Protein AF-A0A846G6K0-F1 (afdb_monomer_lite)

Sequence (638 aa):
MVQYLYAAYSVRDDQENNETKGRVKSLYQRLAQLAREEMGHLMTVQNLLHLIGAPLNFEREHSPFESELYPFRFKLEPLSKDSLAKYITAERPAEQGDIPSEIWKKLQKIANIAQRANDGRPIQHVGAIYERLLELFGNEDEIKDQDFLTDRIDLQATWDDWGYDEGLGTDDETESRRVYVDAFEGSHPDTLRQEAVKALKIIAEQGEGYGSTVDSHFERFFQLYQDFCKLKGEGVECVWPVATNPSTVPPRPVPYDGLEESIRAAFEERGYIANPRARNWGHLFNLRYRLLLAFLIHFLRTTGRRYISSGPDKGDRTPRGFLLLWAFDEMRHLKKIAQKMVRLPLKSDYNGVTAGPPFQLPYTLDLADNERDRWRVHLDVVQASLCLVEKMLQDGSDKEDPFLEDLQKSDQGRENILKALAAGQTIPTDAQTKAFQKVAHILEEAVRGFSIDGHTNFWAGINREQFVQLHMFNRPFLNRNEDENCNLTAEGSELVSRLEESSSKTGKMPRYRPQVDSSRQEFVREWVDDQAPDNEPPKQIGVHHEQEPNLDLLPPRQAYRQSDGVGYNVDIRPLFRDFDVETLQQLDGINLNDVENVRANAEKLREGLNRGSLPYDACWSDDQIELFNRWIESDMKD

Radius of gyration: 27.21 Å; chains: 1; bounding box: 64×54×80 Å

pLDDT: mean 88.04, std 11.84, range [37.31, 98.75]

Foldseek 3Di:
DVLLLLQLLQFDCPDPDPVLNVLLVVLSVLSVLLVLLVVQVLQQVQLVCLFLVHARDPDDDPDPVPLVPAQADDKNDYNDLQSLLSLLQQLADPDCPPPDPVVVVVNVVSQLSNCLSRLNHGGHHPLVVLVVVLCQLVDCVNPNLVSGDQPQQQLGDDQQLRWFFPCPPDPDPPLRTSNHHHHQHDPGSVSSSVVSSVSSVSSSCQRHPDPDPDDHSNNSSVVSSVSVVVCVVVVHDTGQQAFMLADLDQADDDPPPDPVSVLSSVLRNRRYQAAPLLSLLLVLLQLLLLLLLLLSSVLSVDGDDQADCDDPRFRWGDPSVVSSLSNLVSVVVNSLSQNQQSQDASHNDRPRYTYGRNSDHDPDSDADPDQLRSLVVSLVSLVVSLVSLVCCLPPHPQVVWQLSVVSNVVSVLVNQQSVQSNVVHGGDPVNRDDFLLLVLVLQCVQVSNDDDPPDRDPLAPFFQVVQQQDDDPNHGQWAFDPDPVRATALVPHLVLCQLPDPDQDPRHPPHRGNRRDPSSSVVVRVCRNVRRDGDVVGGDRSHYRRDRTDHDDHDPPPPLDPDPDQALVRQNLVVADPVLQVCCCVPVVQHSVDLVSCLVCLVVVLVCQSSQPPPVNGRDGPVSSVSSVVCVVRVVHD

Secondary structure (DSSP, 8-state):
-HHHHHHHHTB----SSHHHHHHHHHHHHHHHHHHHHHHHHHHHHHHHHHHTTPPP--PPP--TTGGGTSSS------S-HHHHHHHHHHHS-SS-TTS-HHHHHHHHHHHHHHHHHTTTPPPPPSHHHHHHHHHHHH-TTTS-GGG--TT-GGGS--HHHH-B------S-TTT--SB-------SSHHHHHHHHHHHHHHHHHHHH-SS-SS--HHHHHHHHHHHHHHHHHTT---B--BPSS-BSSPPPPPPTT-HHHHHHHHHHHHHB---HHHHHHHHHHHHHHHHHHHHHHHHHT--S-SB--SSTTTT-B-HHHHHHHHHHHHHHHHHHHHHHHTTSBSSSS--S-B-----PPPS--PPPSSHHHHHHHHHHHHHHHHHHHHHHHHSSTTTT-HHHHHHHHHHHHHHHHHHHHHTTPPPPTTSS--HHHHHHHHHHHHTTTPPBTTBPPTTTT-BHHHHTT-EETTEESSEE-SSTT--EESTT-HHHHHHH--SSSTT-SSTTS-PPPHHHHHHHHHHHHTT-PPPSSTT-BS-PPPPPP-PPPPPPP------SS--IIIIIGGGS-HHHHHHHHHHT---TT-HHHHHHTHHHHHHHHHHT--STT-PPPHHHHHHHHHHHHTTT--

Structure (mmCIF, N/CA/C/O backbone):
data_AF-A0A846G6K0-F1
#
_entry.id   AF-A0A846G6K0-F1
#
loop_
_atom_site.group_PDB
_atom_site.id
_atom_site.type_symbol
_atom_site.label_atom_id
_atom_site.label_alt_id
_atom_site.label_comp_id
_atom_site.label_asym_id
_atom_site.label_entity_id
_atom_site.label_seq_id
_atom_site.pdbx_PDB_ins_code
_atom_site.Cartn_x
_atom_site.Cartn_y
_atom_site.Cartn_z
_atom_site.occupancy
_atom_site.B_iso_or_equiv
_atom_site.auth_seq_id
_atom_site.auth_comp_id
_atom_site.auth_asym_id
_atom_site.auth_atom_id
_atom_site.pdbx_PDB_model_num
ATOM 1 N N . MET A 1 1 ? 2.437 -2.790 9.070 1.00 91.06 1 MET A N 1
ATOM 2 C CA . MET A 1 1 ? 1.943 -2.315 7.740 1.00 91.06 1 MET A CA 1
ATOM 3 C C . MET A 1 1 ? 0.421 -2.056 7.588 1.00 91.06 1 MET A C 1
ATOM 5 O O . MET A 1 1 ? 0.021 -0.905 7.691 1.00 91.06 1 MET A O 1
ATOM 9 N N . VAL A 1 2 ? -0.458 -3.033 7.268 1.00 93.94 2 VAL A N 1
ATOM 10 C CA . VAL A 1 2 ? -1.847 -2.728 6.796 1.00 93.94 2 VAL A CA 1
ATOM 11 C C . VAL A 1 2 ? -2.739 -2.029 7.830 1.00 93.94 2 VAL A C 1
ATOM 13 O O . VAL A 1 2 ? -3.597 -1.237 7.456 1.00 93.94 2 VAL A O 1
ATOM 16 N N . GLN A 1 3 ? -2.503 -2.264 9.123 1.00 94.50 3 GLN A N 1
ATOM 17 C CA . GLN A 1 3 ? -3.180 -1.542 10.207 1.00 94.50 3 GLN A CA 1
ATOM 18 C C . GLN A 1 3 ? -2.839 -0.038 10.159 1.00 94.50 3 GLN A C 1
ATOM 20 O O . GLN A 1 3 ? -3.728 0.798 10.296 1.00 94.50 3 GLN A O 1
ATOM 25 N N . TYR A 1 4 ? -1.586 0.311 9.835 1.00 96.44 4 TYR A N 1
ATOM 26 C CA . TYR A 1 4 ? -1.133 1.700 9.681 1.00 96.44 4 TYR A CA 1
ATOM 27 C C . TYR A 1 4 ? -1.788 2.362 8.463 1.00 96.44 4 TYR A C 1
ATOM 29 O O . TYR A 1 4 ? -2.243 3.500 8.556 1.00 96.44 4 TYR A O 1
ATOM 37 N N . LEU A 1 5 ? -1.910 1.638 7.339 1.00 97.06 5 LEU A N 1
ATOM 38 C CA . LEU A 1 5 ? -2.636 2.123 6.155 1.00 97.06 5 LEU A CA 1
ATOM 39 C C . LEU A 1 5 ? -4.118 2.341 6.438 1.00 97.06 5 LEU A C 1
ATOM 41 O O . LEU A 1 5 ? -4.673 3.348 6.013 1.00 97.06 5 LEU A O 1
ATOM 45 N N . TYR A 1 6 ? -4.762 1.421 7.155 1.00 98.00 6 TYR A N 1
ATOM 46 C CA . TYR A 1 6 ? -6.169 1.558 7.510 1.00 98.00 6 TYR A CA 1
ATOM 47 C C . TYR A 1 6 ? -6.406 2.804 8.374 1.00 98.00 6 TYR A C 1
ATOM 49 O O . TYR A 1 6 ? -7.280 3.618 8.065 1.00 98.00 6 TYR A O 1
ATOM 57 N N . ALA A 1 7 ? -5.572 3.005 9.400 1.00 97.69 7 ALA A N 1
ATOM 58 C CA . ALA A 1 7 ? -5.593 4.217 10.208 1.00 97.69 7 ALA A CA 1
ATOM 59 C C . ALA A 1 7 ? -5.340 5.468 9.348 1.00 97.69 7 ALA A C 1
ATOM 61 O O . ALA A 1 7 ? -6.081 6.442 9.467 1.00 97.69 7 ALA A O 1
ATOM 62 N N . ALA A 1 8 ? -4.375 5.434 8.421 1.00 97.75 8 ALA A N 1
ATOM 63 C CA . ALA A 1 8 ? -4.122 6.534 7.490 1.00 97.75 8 ALA A CA 1
ATOM 64 C C . ALA A 1 8 ? -5.355 6.851 6.627 1.00 97.75 8 ALA A C 1
ATOM 66 O O . ALA A 1 8 ? -5.782 8.000 6.575 1.00 97.75 8 ALA A O 1
ATOM 67 N N . TYR A 1 9 ? -5.979 5.853 5.995 1.00 97.31 9 TYR A N 1
ATOM 68 C CA . TYR A 1 9 ? -7.152 6.050 5.134 1.00 97.31 9 TYR A CA 1
ATOM 69 C C . TYR A 1 9 ? -8.387 6.557 5.881 1.00 97.31 9 TYR A C 1
ATOM 71 O O . TYR A 1 9 ? -9.262 7.164 5.267 1.00 97.31 9 TYR A O 1
ATOM 79 N N . SER A 1 10 ? -8.457 6.360 7.198 1.00 96.88 10 SER A N 1
ATOM 80 C CA . SER A 1 10 ? -9.524 6.936 8.019 1.00 96.88 10 SER A CA 1
ATOM 81 C C . SER A 1 10 ? -9.373 8.444 8.265 1.00 96.88 10 SER A C 1
ATOM 83 O O . SER A 1 10 ? -10.333 9.080 8.698 1.00 96.88 10 SER A O 1
ATOM 85 N N . VAL A 1 11 ? -8.206 9.038 7.992 1.00 96.81 11 VAL A N 1
ATOM 86 C CA . VAL A 1 11 ? -7.963 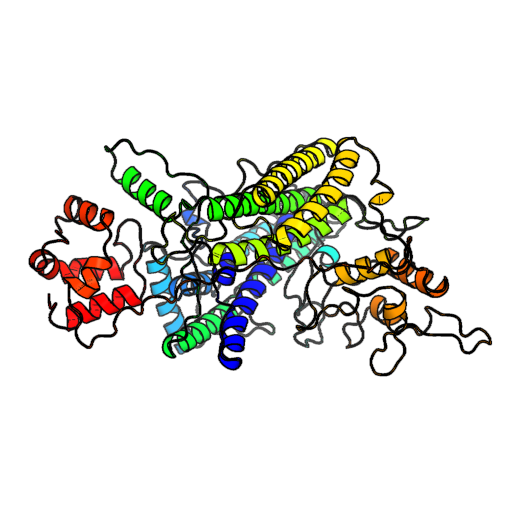10.476 8.178 1.00 96.81 11 VAL A CA 1
ATOM 87 C C . VAL A 1 11 ? -8.762 11.294 7.160 1.00 96.81 11 VAL A C 1
ATOM 89 O O . VAL A 1 11 ? -8.820 10.969 5.974 1.00 96.81 11 VAL A O 1
ATOM 92 N N . ARG A 1 12 ? -9.372 12.384 7.626 1.00 93.50 12 ARG A N 1
ATOM 93 C CA . ARG A 1 12 ? -10.157 13.306 6.799 1.00 93.50 12 ARG A CA 1
ATOM 94 C C . ARG A 1 12 ? -9.274 14.153 5.893 1.00 93.50 12 ARG A C 1
ATOM 96 O O . ARG A 1 12 ? -8.234 14.652 6.309 1.00 93.50 12 ARG A O 1
ATOM 103 N N . ASP A 1 13 ? -9.728 14.384 4.669 1.00 90.06 13 ASP A N 1
ATOM 104 C CA . ASP A 1 13 ? -9.058 15.252 3.687 1.00 90.06 13 ASP A CA 1
ATOM 105 C C . ASP A 1 13 ? -9.915 16.475 3.283 1.00 90.06 13 ASP A C 1
ATOM 107 O O . ASP A 1 13 ? -9.498 17.281 2.448 1.00 90.06 13 ASP A O 1
ATOM 111 N N . ASP A 1 14 ? -11.083 16.639 3.915 1.00 89.81 14 ASP A N 1
ATOM 112 C CA . ASP A 1 14 ? -12.152 17.575 3.549 1.00 89.81 14 ASP A CA 1
ATOM 113 C C . ASP A 1 14 ? -12.207 18.826 4.444 1.00 89.81 14 ASP A C 1
ATOM 115 O O . ASP A 1 14 ? -13.204 19.539 4.477 1.00 89.81 14 ASP A O 1
ATOM 119 N N . GLN A 1 15 ? -11.128 19.110 5.177 1.00 89.69 15 GLN A N 1
ATOM 120 C CA . GLN A 1 15 ? -11.040 20.293 6.035 1.00 89.69 15 GLN A CA 1
ATOM 121 C C . GLN A 1 15 ? -11.101 21.583 5.199 1.00 89.69 15 GLN A C 1
ATOM 123 O O . GLN A 1 15 ? -10.311 21.762 4.268 1.00 89.69 15 GLN A O 1
ATOM 128 N N . GLU A 1 16 ? -11.995 22.504 5.568 1.00 87.12 16 GLU A N 1
ATOM 129 C CA . GLU A 1 16 ? -12.174 23.786 4.868 1.00 87.12 16 GLU A CA 1
ATOM 130 C C . GLU A 1 16 ? -11.040 24.780 5.162 1.00 87.12 16 GLU A C 1
ATOM 132 O O . GLU A 1 16 ? -10.551 25.479 4.274 1.00 87.12 16 GLU A O 1
ATOM 137 N N . ASN A 1 17 ? -10.592 24.846 6.419 1.00 92.00 17 ASN A N 1
ATOM 138 C CA . ASN A 1 17 ? -9.529 25.753 6.843 1.00 92.00 17 ASN A CA 1
ATOM 139 C C . ASN A 1 17 ? -8.150 25.219 6.415 1.00 92.00 17 ASN A C 1
ATOM 141 O O . ASN A 1 17 ? -7.764 24.123 6.814 1.00 92.00 17 ASN A O 1
ATOM 145 N N . ASN A 1 18 ? -7.375 26.010 5.663 1.00 91.94 18 ASN A N 1
ATOM 146 C CA . ASN A 1 18 ? -6.081 25.587 5.102 1.00 91.94 18 ASN A CA 1
ATOM 147 C C . ASN A 1 18 ? -5.035 25.166 6.151 1.00 91.94 18 ASN A C 1
ATOM 149 O O . ASN A 1 18 ? -4.289 24.217 5.915 1.00 91.94 18 ASN A O 1
ATOM 153 N N . GLU A 1 19 ? -4.972 25.841 7.302 1.00 93.06 19 GLU A N 1
ATOM 154 C CA . GLU A 1 19 ? -4.032 25.491 8.376 1.00 93.06 19 GLU A CA 1
ATOM 155 C C . GLU A 1 19 ? -4.407 24.142 9.002 1.00 93.06 19 GLU A C 1
ATOM 157 O O . GLU A 1 19 ? -3.577 23.236 9.110 1.00 93.06 19 GLU A O 1
ATOM 162 N N . THR A 1 20 ? -5.686 23.977 9.339 1.00 92.94 20 THR A N 1
ATOM 163 C CA . THR A 1 20 ? -6.228 22.725 9.882 1.00 92.94 20 THR A CA 1
ATOM 164 C C . THR A 1 20 ? -6.076 21.590 8.875 1.00 92.94 20 THR A C 1
ATOM 166 O O . THR A 1 20 ? -5.609 20.508 9.225 1.00 92.94 20 THR A O 1
ATOM 169 N N . LYS A 1 21 ? -6.362 21.854 7.596 1.00 93.62 21 LYS A N 1
ATOM 170 C CA . LYS A 1 21 ? -6.149 20.922 6.487 1.00 93.62 21 LYS A CA 1
ATOM 171 C C . LYS A 1 21 ? -4.699 20.466 6.403 1.00 93.62 21 LYS A C 1
ATOM 173 O O . LYS A 1 21 ? -4.458 19.272 6.270 1.00 93.62 21 LYS A O 1
ATOM 178 N N . GLY A 1 22 ? -3.737 21.383 6.518 1.00 93.00 22 GLY A N 1
ATOM 179 C CA . GLY A 1 22 ? -2.312 21.051 6.544 1.00 93.00 22 GLY A CA 1
ATOM 180 C C . GLY A 1 22 ? -1.944 20.142 7.720 1.00 93.00 22 GLY A C 1
ATOM 181 O O . GLY A 1 22 ? -1.276 19.125 7.532 1.00 93.00 22 GLY A O 1
ATOM 182 N N . ARG A 1 23 ? -2.441 20.455 8.923 1.00 95.12 23 ARG A N 1
ATOM 183 C CA . ARG A 1 23 ? -2.190 19.670 10.145 1.00 95.12 23 ARG A CA 1
ATOM 184 C C . ARG A 1 23 ? -2.813 18.273 10.088 1.00 95.12 23 ARG A C 1
ATOM 186 O O . ARG A 1 23 ? -2.138 17.301 10.411 1.00 95.12 23 ARG A O 1
ATOM 193 N N . VAL A 1 24 ? -4.057 18.149 9.627 1.00 95.25 24 VAL A N 1
ATOM 194 C CA . VAL A 1 24 ? -4.733 16.849 9.458 1.00 95.25 24 VAL A CA 1
ATOM 195 C C . VAL A 1 24 ? -4.078 16.037 8.335 1.00 95.25 24 VAL A C 1
ATOM 197 O O . VAL A 1 24 ? -3.802 14.852 8.511 1.00 95.25 24 VAL A O 1
ATOM 200 N N . LYS A 1 25 ? -3.716 16.674 7.213 1.00 93.62 25 LYS A N 1
ATOM 201 C CA . LYS A 1 25 ? -2.973 16.026 6.121 1.00 93.62 25 LYS A CA 1
ATOM 202 C C . LYS A 1 25 ? -1.610 15.496 6.581 1.00 93.62 25 LYS A C 1
ATOM 204 O O . LYS A 1 25 ? -1.215 14.420 6.140 1.00 93.62 25 LYS A O 1
ATOM 209 N N . SER A 1 26 ? -0.924 16.195 7.488 1.00 93.31 26 SER A N 1
ATOM 210 C CA . SER A 1 26 ? 0.331 15.721 8.094 1.00 93.31 26 SER A CA 1
ATOM 211 C C . SER A 1 26 ? 0.145 14.395 8.848 1.00 93.31 26 SER A C 1
ATOM 213 O O . SER A 1 26 ? 0.996 13.514 8.730 1.00 93.31 26 SER A O 1
ATOM 215 N N . LEU A 1 27 ? -0.987 14.190 9.544 1.00 96.12 27 LEU A N 1
ATOM 216 C CA . LEU A 1 27 ? -1.295 12.902 10.190 1.00 96.12 27 LEU A CA 1
ATOM 217 C C . LEU A 1 27 ? -1.359 11.763 9.161 1.00 96.12 27 LEU A C 1
ATOM 219 O O . LEU A 1 27 ? -0.710 10.732 9.338 1.00 96.12 27 LEU A O 1
ATOM 223 N N . TYR A 1 28 ? -2.096 11.974 8.062 1.00 95.12 28 TYR A N 1
ATOM 224 C CA . TYR A 1 28 ? -2.172 11.018 6.953 1.00 95.12 28 TYR A CA 1
ATOM 225 C C . TYR A 1 28 ? -0.782 10.729 6.371 1.00 95.12 28 TYR A C 1
ATOM 227 O O . TYR A 1 28 ? -0.406 9.570 6.218 1.00 95.12 28 TYR A O 1
ATOM 235 N N . GLN A 1 29 ? -0.013 11.777 6.051 1.00 91.44 29 GLN A N 1
ATOM 236 C CA . GLN A 1 29 ? 1.287 11.648 5.389 1.00 91.44 29 GLN A CA 1
ATOM 237 C C . GLN A 1 29 ? 2.282 10.856 6.237 1.00 91.44 29 GLN A C 1
ATOM 239 O O . GLN A 1 29 ? 2.958 9.983 5.701 1.00 91.44 29 GLN A O 1
ATOM 244 N N . ARG A 1 30 ? 2.329 11.109 7.550 1.00 92.25 30 ARG A N 1
ATOM 245 C CA . ARG A 1 30 ? 3.211 10.394 8.482 1.00 92.25 30 ARG A CA 1
ATOM 246 C C . ARG A 1 30 ? 2.824 8.921 8.628 1.00 92.25 30 ARG A C 1
ATOM 248 O O . ARG A 1 30 ? 3.698 8.069 8.518 1.00 92.25 30 ARG A O 1
ATOM 255 N N . LEU A 1 31 ? 1.535 8.598 8.793 1.00 94.44 31 LEU A N 1
ATOM 256 C CA . LEU A 1 31 ? 1.077 7.197 8.862 1.00 94.44 31 LEU A CA 1
ATOM 257 C C . LEU A 1 31 ? 1.311 6.446 7.550 1.00 94.44 31 LEU A C 1
ATOM 259 O O . LEU A 1 31 ? 1.785 5.312 7.557 1.00 94.44 31 LEU A O 1
ATOM 263 N N . ALA A 1 32 ? 0.994 7.076 6.417 1.00 92.50 32 ALA A N 1
ATOM 264 C CA . ALA A 1 32 ? 1.229 6.492 5.103 1.00 92.50 32 ALA A CA 1
ATOM 265 C C . ALA A 1 32 ? 2.728 6.315 4.825 1.00 92.50 32 ALA A C 1
ATOM 267 O O . ALA A 1 32 ? 3.114 5.349 4.176 1.00 92.50 32 ALA A O 1
ATOM 268 N N . GLN A 1 33 ? 3.578 7.223 5.316 1.00 90.12 33 GLN A N 1
ATOM 269 C CA . GLN A 1 33 ? 5.027 7.067 5.254 1.00 90.12 33 GLN A CA 1
ATOM 270 C C . GLN A 1 33 ? 5.489 5.871 6.083 1.00 90.12 33 GLN A C 1
ATOM 272 O O . GLN A 1 33 ? 6.089 4.981 5.501 1.00 90.12 33 GLN A O 1
ATOM 277 N N . LEU A 1 34 ? 5.127 5.780 7.366 1.00 92.50 34 LEU A N 1
ATOM 278 C CA . LEU A 1 34 ? 5.458 4.625 8.216 1.00 92.50 34 LEU A CA 1
ATOM 279 C C . LEU A 1 34 ? 5.029 3.303 7.564 1.00 92.50 34 LEU A C 1
ATOM 281 O O . LEU A 1 34 ? 5.804 2.360 7.467 1.00 92.50 34 LEU A O 1
ATOM 285 N N . ALA A 1 35 ? 3.821 3.255 6.998 1.00 93.12 35 ALA A N 1
ATOM 286 C CA . ALA A 1 35 ? 3.356 2.081 6.271 1.00 93.12 35 ALA A CA 1
ATOM 287 C C . ALA A 1 35 ? 4.181 1.733 5.017 1.00 93.12 35 ALA A C 1
ATOM 289 O O . ALA A 1 35 ? 4.245 0.559 4.663 1.00 93.12 35 ALA A O 1
ATOM 290 N N . ARG A 1 36 ? 4.774 2.717 4.326 1.00 90.69 36 ARG A N 1
ATOM 291 C CA . ARG A 1 36 ? 5.666 2.482 3.177 1.00 90.69 36 ARG A CA 1
ATOM 292 C C . ARG A 1 36 ? 7.006 1.902 3.613 1.00 90.69 36 ARG A C 1
ATOM 294 O O . ARG A 1 36 ? 7.537 1.050 2.916 1.00 90.69 36 ARG A O 1
ATOM 301 N N . GLU A 1 37 ? 7.539 2.333 4.747 1.00 91.19 37 GLU A N 1
ATOM 302 C CA . GLU A 1 37 ? 8.799 1.800 5.287 1.00 91.19 37 GLU A CA 1
ATOM 303 C C . GLU A 1 37 ? 8.638 0.328 5.663 1.00 91.19 37 GLU A C 1
ATOM 305 O O . GLU A 1 37 ? 9.421 -0.515 5.239 1.00 91.19 37 GLU A O 1
ATOM 310 N N . GLU A 1 38 ? 7.503 -0.000 6.278 1.00 92.88 38 GLU A N 1
ATOM 311 C CA . GLU A 1 38 ? 7.091 -1.376 6.553 1.00 92.88 38 GLU A CA 1
ATOM 312 C C . GLU A 1 38 ? 6.960 -2.253 5.293 1.00 92.88 38 GLU A C 1
ATOM 314 O O . GLU A 1 38 ? 7.163 -3.466 5.356 1.00 92.88 38 GLU A O 1
ATOM 319 N N . MET A 1 39 ? 6.636 -1.673 4.127 1.00 92.56 39 MET A N 1
ATOM 320 C CA . MET A 1 39 ? 6.673 -2.410 2.852 1.00 92.56 39 MET A CA 1
ATOM 321 C C . MET A 1 39 ? 8.110 -2.755 2.450 1.00 92.56 39 MET A C 1
ATOM 323 O O . MET A 1 39 ? 8.342 -3.828 1.895 1.00 92.56 39 MET A O 1
ATOM 327 N N . GLY A 1 40 ? 9.066 -1.864 2.728 1.00 92.38 40 GLY A N 1
ATOM 328 C CA . GLY A 1 40 ? 10.486 -2.114 2.495 1.00 92.38 40 GLY A CA 1
ATOM 329 C C . GLY A 1 40 ? 11.033 -3.210 3.410 1.00 92.38 40 GLY A C 1
ATOM 330 O O . GLY A 1 40 ? 11.652 -4.164 2.933 1.00 92.38 40 GLY A O 1
ATOM 331 N N . HIS A 1 41 ? 10.691 -3.145 4.701 1.00 92.94 41 HIS A N 1
ATOM 332 C CA . HIS A 1 41 ? 11.002 -4.196 5.675 1.00 92.94 41 HIS A CA 1
ATOM 333 C C . HIS A 1 41 ? 10.467 -5.553 5.208 1.00 92.94 41 HIS A C 1
ATOM 335 O O . HIS A 1 41 ? 11.212 -6.531 5.173 1.00 92.94 41 HIS A O 1
ATOM 341 N N . LEU A 1 42 ? 9.207 -5.597 4.752 1.00 94.44 42 LEU A N 1
ATOM 342 C CA . LEU A 1 42 ? 8.605 -6.809 4.204 1.00 94.44 42 LEU A CA 1
ATOM 343 C C . LEU A 1 42 ? 9.438 -7.387 3.052 1.00 94.44 42 LEU A C 1
ATOM 345 O O . LEU A 1 42 ? 9.727 -8.580 3.078 1.00 94.44 42 LEU A O 1
ATOM 349 N N . MET A 1 43 ? 9.844 -6.574 2.068 1.00 95.69 43 MET A N 1
ATOM 350 C CA . MET A 1 43 ? 10.667 -7.042 0.940 1.00 95.69 43 MET A CA 1
ATOM 351 C C . MET A 1 43 ? 12.031 -7.572 1.395 1.00 95.69 43 MET A C 1
ATOM 353 O O . MET A 1 43 ? 12.447 -8.638 0.948 1.00 95.69 43 MET A O 1
ATOM 357 N N . THR A 1 44 ? 12.702 -6.879 2.317 1.00 95.69 44 THR A N 1
ATOM 358 C CA . THR A 1 44 ? 14.000 -7.326 2.851 1.00 95.69 44 THR A CA 1
ATOM 359 C C . THR A 1 44 ? 13.870 -8.652 3.605 1.00 95.69 44 THR A C 1
ATOM 361 O O . THR A 1 44 ? 14.685 -9.553 3.420 1.00 95.69 44 THR A O 1
ATOM 364 N N . VAL A 1 45 ? 12.803 -8.835 4.389 1.00 95.38 45 VAL A N 1
ATOM 365 C CA . VAL A 1 45 ? 12.523 -10.112 5.065 1.00 95.38 45 VAL A CA 1
ATOM 366 C C . VAL A 1 45 ? 12.231 -11.228 4.058 1.00 95.38 45 VAL A C 1
ATOM 368 O O . VAL A 1 45 ? 12.713 -12.344 4.235 1.00 95.38 45 VAL A O 1
ATOM 371 N N . GLN A 1 46 ? 11.525 -10.950 2.955 1.00 96.88 46 GLN A N 1
ATOM 372 C CA . GLN A 1 46 ? 11.373 -11.940 1.881 1.00 96.88 46 GLN A CA 1
ATOM 373 C C . GLN A 1 46 ? 12.721 -12.325 1.245 1.00 96.88 46 GLN A C 1
ATOM 375 O O . GLN A 1 46 ? 12.946 -13.494 0.930 1.00 96.88 46 GLN A O 1
ATOM 380 N N . ASN A 1 47 ? 13.641 -11.371 1.092 1.00 97.19 47 ASN A N 1
ATOM 381 C CA . ASN A 1 47 ? 14.989 -11.644 0.593 1.00 97.19 47 ASN A CA 1
ATOM 382 C C . ASN A 1 47 ? 15.801 -12.517 1.564 1.00 97.19 47 ASN A C 1
ATOM 384 O O . ASN A 1 47 ? 16.529 -13.401 1.114 1.00 97.19 47 ASN A O 1
ATOM 388 N N . LEU A 1 48 ? 15.632 -12.340 2.880 1.00 96.56 48 LEU A N 1
ATOM 389 C CA . LEU A 1 48 ? 16.222 -13.230 3.890 1.00 96.56 48 LEU A CA 1
ATOM 390 C C . LEU A 1 48 ? 15.681 -14.662 3.772 1.00 96.56 48 LEU A C 1
ATOM 392 O O . LEU A 1 48 ? 16.443 -15.614 3.906 1.00 96.56 48 LEU A O 1
ATOM 396 N N . LEU A 1 49 ? 14.391 -14.837 3.460 1.00 96.44 49 LEU A N 1
ATOM 397 C CA . LEU A 1 49 ? 13.818 -16.165 3.203 1.00 96.44 49 LEU A CA 1
ATOM 398 C C . LEU A 1 49 ? 14.427 -16.805 1.950 1.00 96.44 49 LEU A C 1
ATOM 400 O O . LEU A 1 49 ? 14.803 -17.977 1.984 1.00 96.44 49 LEU A O 1
ATOM 404 N N . HIS A 1 50 ? 14.607 -16.033 0.871 1.00 96.06 50 HIS A N 1
ATOM 405 C CA . HIS A 1 50 ? 15.337 -16.504 -0.309 1.00 96.06 50 HIS A CA 1
ATOM 406 C C . HIS A 1 50 ? 16.760 -16.952 0.024 1.00 96.06 50 HIS A C 1
ATOM 408 O O . HIS A 1 50 ? 17.214 -17.958 -0.523 1.00 96.06 50 HIS A O 1
ATOM 414 N N . LEU A 1 51 ? 17.435 -16.228 0.919 1.00 94.88 51 LEU A N 1
ATOM 415 C CA . LEU A 1 51 ? 18.811 -16.497 1.314 1.00 94.88 51 LEU A CA 1
ATOM 416 C C . LEU A 1 51 ? 18.986 -17.889 1.920 1.00 94.88 51 LEU A C 1
ATOM 418 O O . LEU A 1 51 ? 19.993 -18.529 1.655 1.00 94.88 51 LEU A O 1
ATOM 422 N N . ILE A 1 52 ? 17.999 -18.369 2.676 1.00 95.31 52 ILE A N 1
ATOM 423 C CA . ILE A 1 52 ? 18.035 -19.683 3.340 1.00 95.31 52 ILE A CA 1
ATOM 424 C C . ILE A 1 52 ? 17.176 -20.747 2.634 1.00 95.31 52 ILE A C 1
ATOM 426 O O . ILE A 1 52 ? 16.926 -21.822 3.175 1.00 95.31 52 ILE A O 1
ATOM 430 N N . GLY A 1 53 ? 16.660 -20.445 1.438 1.00 93.50 53 GLY A N 1
ATOM 431 C CA . GLY A 1 53 ? 15.798 -21.356 0.676 1.00 93.50 53 GLY A CA 1
ATOM 432 C C . GLY A 1 53 ? 14.405 -21.591 1.275 1.00 93.50 53 GLY A C 1
ATOM 433 O O . GLY A 1 53 ? 13.734 -22.553 0.895 1.00 93.50 53 GLY A O 1
ATOM 434 N N . ALA A 1 54 ? 13.957 -20.731 2.190 1.00 94.19 54 ALA A N 1
ATOM 435 C CA . ALA A 1 54 ? 12.630 -20.796 2.790 1.00 94.19 54 ALA A CA 1
ATOM 436 C C . ALA A 1 54 ? 11.544 -20.274 1.822 1.00 94.19 54 ALA A C 1
ATOM 438 O O . ALA A 1 54 ? 11.825 -19.452 0.942 1.00 94.19 54 ALA A O 1
ATOM 439 N N . PRO A 1 55 ? 10.285 -20.735 1.952 1.00 92.25 55 PRO A N 1
ATOM 440 C CA . PRO A 1 55 ? 9.187 -20.208 1.152 1.00 92.25 55 PRO A CA 1
ATOM 441 C C . PRO A 1 55 ? 8.896 -18.748 1.516 1.00 92.25 55 PRO A C 1
ATOM 443 O O . PRO A 1 55 ? 8.968 -18.364 2.679 1.00 92.25 55 PRO A O 1
ATOM 446 N N . LEU A 1 56 ? 8.507 -17.953 0.516 1.00 93.75 56 LEU A N 1
ATOM 447 C CA . LEU A 1 56 ? 7.976 -16.603 0.725 1.00 93.75 56 LEU A CA 1
ATOM 448 C C . LEU A 1 56 ? 6.725 -16.646 1.609 1.00 93.75 56 LEU A C 1
ATOM 450 O O . LEU A 1 56 ? 5.886 -17.531 1.432 1.00 93.75 56 LEU A O 1
ATOM 454 N N . ASN A 1 57 ? 6.561 -15.656 2.487 1.00 90.62 57 ASN A N 1
ATOM 455 C CA . ASN A 1 57 ? 5.408 -15.557 3.377 1.00 90.62 57 ASN A CA 1
ATOM 456 C C . ASN A 1 57 ? 4.765 -14.163 3.305 1.00 90.62 57 ASN A C 1
ATOM 458 O O . ASN A 1 57 ? 5.335 -13.171 3.759 1.00 90.62 57 ASN A O 1
ATOM 462 N N . PHE A 1 58 ? 3.563 -14.115 2.726 1.00 91.00 58 PHE A N 1
ATOM 463 C CA . PHE A 1 58 ? 2.696 -12.932 2.639 1.00 91.00 58 PHE A CA 1
ATOM 464 C C . PHE A 1 58 ? 1.329 -13.166 3.295 1.00 91.00 58 PHE A C 1
ATOM 466 O O . PHE A 1 58 ? 0.452 -12.296 3.233 1.00 91.00 58 PHE A O 1
ATOM 473 N N . GLU A 1 59 ? 1.118 -14.349 3.871 1.00 83.69 59 GLU A N 1
ATOM 474 C CA . GLU A 1 59 ? -0.136 -14.681 4.525 1.00 83.69 59 GLU A CA 1
ATOM 475 C C . GLU A 1 59 ? -0.231 -13.984 5.883 1.00 83.69 59 GLU A C 1
ATOM 477 O O . GLU A 1 59 ? 0.744 -13.498 6.458 1.00 83.69 59 GLU A O 1
ATOM 482 N N . ARG A 1 60 ? -1.456 -13.894 6.389 1.00 79.88 60 ARG A N 1
ATOM 483 C CA . ARG A 1 60 ? -1.700 -13.620 7.801 1.00 79.88 60 ARG A CA 1
ATOM 484 C C . ARG A 1 60 ? -2.080 -14.969 8.371 1.00 79.88 60 ARG A C 1
ATOM 486 O O . ARG A 1 60 ? -3.072 -15.539 7.917 1.00 79.88 60 ARG A O 1
ATOM 493 N N . GLU A 1 61 ? -1.282 -15.495 9.286 1.00 61.91 61 GLU A N 1
ATOM 494 C CA . GLU A 1 61 ? -1.655 -16.745 9.931 1.00 61.91 61 GLU A CA 1
ATOM 495 C C . GLU A 1 61 ? -2.949 -16.528 10.743 1.00 61.91 61 GLU A C 1
ATOM 497 O O . GLU A 1 61 ? -3.295 -15.395 11.108 1.00 61.91 61 GLU A O 1
ATOM 502 N N . HIS A 1 62 ? -3.705 -17.619 10.924 1.00 55.38 62 HIS A N 1
ATOM 503 C CA . HIS A 1 62 ? -4.874 -17.726 11.817 1.00 55.38 62 HIS A CA 1
ATOM 504 C C . HIS A 1 62 ? -4.722 -18.928 12.787 1.00 55.38 62 HIS A C 1
ATOM 506 O O . HIS A 1 62 ? -5.662 -19.688 13.030 1.00 55.38 62 HIS A O 1
ATOM 512 N N . SER A 1 63 ? -3.502 -19.160 13.275 1.00 46.34 63 SER A N 1
ATOM 513 C CA . SER A 1 63 ? -3.098 -20.157 14.263 1.00 46.34 63 SER A CA 1
ATOM 514 C C . SER A 1 63 ? -3.498 -19.783 15.708 1.00 46.34 63 SER A C 1
ATOM 516 O O . SER A 1 63 ? -3.376 -18.645 16.145 1.00 46.34 63 SER A O 1
ATOM 518 N N . PRO A 1 64 ? -3.916 -20.738 16.552 1.00 43.41 64 PRO A N 1
ATOM 519 C CA . PRO A 1 64 ? -4.226 -20.468 17.960 1.00 43.41 64 PRO A CA 1
ATOM 520 C C . PRO A 1 64 ? -3.007 -20.092 18.834 1.00 43.41 64 PRO A C 1
ATOM 522 O O . PRO A 1 64 ? -3.206 -19.595 19.942 1.00 43.41 64 PRO A O 1
ATOM 525 N N . PHE A 1 65 ? -1.766 -20.286 18.363 1.00 48.47 65 PHE A N 1
ATOM 526 C CA . PHE A 1 65 ? -0.526 -19.913 19.080 1.00 48.47 65 PHE A CA 1
ATOM 527 C C . PHE A 1 65 ? -0.102 -18.441 18.857 1.00 48.47 65 PHE A C 1
ATOM 529 O O . PHE A 1 65 ? 0.898 -17.969 19.388 1.00 48.47 65 PHE A O 1
ATOM 536 N N . GLU A 1 66 ? -0.896 -17.688 18.097 1.00 55.12 66 GLU A N 1
ATOM 537 C CA . GLU A 1 66 ? -0.612 -16.335 17.599 1.00 55.12 66 GLU A CA 1
ATOM 538 C C . GLU A 1 66 ? -0.406 -15.242 18.626 1.00 55.12 66 GLU A C 1
ATOM 540 O O . GLU A 1 66 ? 0.283 -14.257 18.352 1.00 55.12 66 GLU A O 1
ATOM 545 N N . SER A 1 67 ? -1.026 -15.376 19.797 1.00 55.50 67 SER A N 1
ATOM 546 C CA . SER A 1 67 ? -0.929 -14.335 20.817 1.00 55.50 67 SER A CA 1
ATOM 547 C C . SER A 1 67 ? 0.474 -14.190 21.396 1.00 55.50 67 SER A C 1
ATOM 549 O O . SER A 1 67 ? 0.695 -13.239 22.142 1.00 55.50 67 SER A O 1
ATOM 551 N N . GLU A 1 68 ? 1.377 -15.128 21.092 1.00 59.81 68 GLU A N 1
ATOM 552 C CA . GLU A 1 68 ? 2.764 -15.127 21.553 1.00 59.81 68 GLU A CA 1
ATOM 553 C C . GLU A 1 68 ? 3.755 -14.513 20.556 1.00 59.81 68 GLU A C 1
ATOM 555 O O . GLU A 1 68 ? 4.819 -14.114 21.006 1.00 59.81 68 GLU A O 1
ATOM 560 N N . LEU A 1 69 ? 3.421 -14.377 19.266 1.00 68.00 69 LEU A N 1
ATOM 561 C CA . LEU A 1 69 ? 4.338 -13.822 18.253 1.00 68.00 69 LEU A CA 1
ATOM 562 C C . LEU A 1 69 ? 3.911 -12.452 17.724 1.00 68.00 69 LEU A C 1
ATOM 564 O O . LEU A 1 69 ? 4.758 -11.632 17.373 1.00 68.00 69 LEU A O 1
ATOM 568 N N . TYR A 1 70 ? 2.605 -12.193 17.613 1.00 79.06 70 TYR A N 1
ATOM 569 C CA . TYR A 1 70 ? 2.145 -10.898 17.127 1.00 79.06 70 TYR A CA 1
ATOM 570 C C . TYR A 1 70 ? 2.251 -9.833 18.227 1.00 79.06 70 TYR A C 1
ATOM 572 O O . TYR A 1 70 ? 1.798 -10.081 19.348 1.00 79.06 70 TYR A O 1
ATOM 580 N N . PRO A 1 71 ? 2.721 -8.608 17.902 1.00 83.62 71 PRO A N 1
ATOM 581 C CA . PRO A 1 71 ? 2.791 -7.508 18.863 1.00 83.62 71 PRO A CA 1
ATOM 582 C C . PRO A 1 71 ? 1.467 -7.262 19.590 1.00 83.62 71 PRO A C 1
ATOM 584 O O . PRO A 1 71 ? 1.427 -6.997 20.788 1.00 83.62 71 PRO A O 1
ATOM 587 N N . PHE A 1 72 ? 0.354 -7.371 18.871 1.00 86.81 72 PHE A N 1
ATOM 588 C CA . PHE A 1 72 ? -0.993 -7.266 19.417 1.00 86.81 72 PHE A CA 1
ATOM 589 C C . PHE A 1 72 ? -2.005 -7.911 18.467 1.00 86.81 72 PHE A C 1
ATOM 591 O O . PHE A 1 72 ? -1.677 -8.243 17.326 1.00 86.81 72 PHE A O 1
ATOM 598 N N . ARG A 1 73 ? -3.251 -8.090 18.927 1.00 83.31 73 ARG A N 1
ATOM 599 C CA . ARG A 1 73 ? -4.315 -8.686 18.109 1.00 83.31 73 ARG A CA 1
ATOM 600 C C . ARG A 1 73 ? -4.542 -7.860 16.851 1.00 83.31 73 ARG A C 1
ATOM 602 O O . ARG A 1 73 ? -4.774 -6.652 16.923 1.00 83.31 73 ARG A O 1
ATOM 609 N N . PHE A 1 74 ? -4.528 -8.530 15.704 1.00 86.38 74 PHE A N 1
ATOM 610 C CA . PHE A 1 74 ? -4.765 -7.878 14.427 1.00 86.38 74 PHE A CA 1
ATOM 611 C C . PHE A 1 74 ? -6.173 -7.275 14.375 1.00 86.38 74 PHE A C 1
ATOM 613 O O . PHE A 1 74 ? -7.175 -7.983 14.507 1.00 86.38 74 PHE A O 1
ATOM 620 N N . LYS A 1 75 ? -6.251 -5.960 14.158 1.00 88.06 75 LYS A N 1
ATOM 621 C CA . LYS A 1 75 ? -7.513 -5.230 14.052 1.00 88.06 75 LYS A CA 1
ATOM 622 C C . LYS A 1 75 ? -7.365 -4.058 13.087 1.00 88.06 75 LYS A C 1
ATOM 624 O O . LYS A 1 75 ? -6.537 -3.172 13.278 1.00 88.06 75 LYS A O 1
ATOM 629 N N . LEU A 1 76 ? -8.191 -4.036 12.048 1.00 93.62 76 LEU A N 1
ATOM 630 C CA . LEU A 1 76 ? -8.336 -2.884 11.165 1.00 93.62 76 LEU A CA 1
ATOM 631 C C . LEU A 1 76 ? -9.243 -1.865 11.852 1.00 93.62 76 LEU A C 1
ATOM 633 O O . LEU A 1 76 ? -10.454 -2.061 11.942 1.00 93.62 76 LEU A O 1
ATOM 637 N N . GLU A 1 77 ? -8.659 -0.792 12.367 1.00 92.81 77 GLU A N 1
ATOM 638 C CA . GLU A 1 77 ? -9.366 0.229 13.136 1.00 92.81 77 GLU A CA 1
ATOM 639 C C . GLU A 1 77 ? -8.938 1.639 12.711 1.00 92.81 77 GLU A C 1
ATOM 641 O O . GLU A 1 77 ? -7.780 1.845 12.331 1.00 92.81 77 GLU A O 1
ATOM 646 N N . PRO A 1 78 ? -9.858 2.617 12.740 1.00 95.75 78 PRO A N 1
ATOM 647 C CA . PRO A 1 78 ? -9.539 3.987 12.369 1.00 95.75 78 PRO A CA 1
ATOM 648 C C . PRO A 1 78 ? -8.514 4.610 13.326 1.00 95.75 78 PRO A C 1
ATOM 650 O O . PRO A 1 78 ? -8.322 4.153 14.457 1.00 95.75 78 PRO A O 1
ATOM 653 N N . LEU A 1 79 ? -7.899 5.707 12.882 1.00 96.38 79 LEU A N 1
ATOM 654 C CA . LEU A 1 79 ? -6.986 6.502 13.690 1.00 96.38 79 LEU A CA 1
ATOM 655 C C . LEU A 1 79 ? -7.674 6.934 14.989 1.00 96.38 79 LEU A C 1
ATOM 657 O O . LEU A 1 79 ? -8.686 7.634 14.982 1.00 96.38 79 LEU A O 1
ATOM 661 N N . SER A 1 80 ? -7.104 6.534 16.118 1.00 93.56 80 SER A N 1
ATOM 662 C CA . SER A 1 80 ? -7.589 6.888 17.445 1.00 93.56 80 SER A CA 1
ATOM 663 C C . SER A 1 80 ? -6.432 6.946 18.444 1.00 93.56 80 SER A C 1
ATOM 665 O O . SER A 1 80 ? -5.305 6.552 18.140 1.00 93.56 80 SER A O 1
ATOM 667 N N . LYS A 1 81 ? -6.705 7.426 19.664 1.00 92.94 81 LYS A N 1
ATOM 668 C CA . LYS A 1 81 ? -5.727 7.350 20.761 1.00 92.94 81 LYS A CA 1
ATOM 669 C C . LYS A 1 81 ? -5.337 5.898 21.042 1.00 92.94 81 LYS A C 1
ATOM 671 O O . LYS A 1 81 ? -4.161 5.623 21.241 1.00 92.94 81 LYS A O 1
ATOM 676 N N . ASP A 1 82 ? -6.308 4.991 20.987 1.00 90.69 82 ASP A N 1
ATOM 677 C CA . ASP A 1 82 ? -6.127 3.565 21.244 1.00 90.69 82 ASP A CA 1
ATOM 678 C C . ASP A 1 82 ? -5.260 2.884 20.174 1.00 90.69 82 ASP A C 1
ATOM 680 O O . ASP A 1 82 ? -4.324 2.155 20.507 1.00 90.69 82 ASP A O 1
ATOM 684 N N . SER A 1 83 ? -5.511 3.160 18.888 1.00 94.31 83 SER A N 1
ATOM 685 C CA . SER A 1 83 ? -4.722 2.577 17.793 1.00 94.31 83 SER A CA 1
ATOM 686 C C . SER A 1 83 ? -3.269 3.056 17.840 1.00 94.31 83 SER A C 1
ATOM 688 O O . SER A 1 83 ? -2.342 2.255 17.747 1.00 94.31 83 SER A O 1
ATOM 690 N N . LEU A 1 84 ? -3.054 4.355 18.077 1.00 96.19 84 LEU A N 1
ATOM 691 C CA . LEU A 1 84 ? -1.715 4.924 18.231 1.00 96.19 84 LEU A CA 1
ATOM 692 C C . LEU A 1 84 ? -1.009 4.428 19.484 1.00 96.19 84 LEU A C 1
ATOM 694 O O . LEU A 1 84 ? 0.192 4.186 19.437 1.00 96.19 84 LEU A O 1
ATOM 698 N N . ALA A 1 85 ? -1.730 4.242 20.590 1.00 95.00 85 ALA A N 1
ATOM 699 C CA . ALA A 1 85 ? -1.154 3.676 21.798 1.00 95.00 85 ALA A CA 1
ATOM 700 C C . ALA A 1 85 ? -0.595 2.272 21.537 1.00 95.00 85 ALA A C 1
ATOM 702 O O . ALA A 1 85 ? 0.515 1.976 21.983 1.00 95.00 85 ALA A O 1
ATOM 703 N N . LYS A 1 86 ? -1.307 1.435 20.768 1.00 94.62 86 LYS A N 1
ATOM 704 C CA . LYS A 1 86 ? -0.807 0.115 20.351 1.00 94.62 86 LYS A CA 1
ATOM 705 C C . LYS A 1 86 ? 0.451 0.219 19.498 1.00 94.62 86 LYS A C 1
ATOM 707 O O . LYS A 1 86 ? 1.418 -0.469 19.802 1.00 94.62 86 LYS A O 1
ATOM 712 N N . TYR A 1 87 ? 0.477 1.114 18.511 1.00 95.56 87 TYR A N 1
ATOM 713 C CA . TYR A 1 87 ? 1.645 1.286 17.637 1.00 95.56 87 TYR A CA 1
ATOM 714 C C . TYR A 1 87 ? 2.866 1.787 18.418 1.00 95.56 87 TYR A C 1
ATOM 716 O O . TYR A 1 87 ? 3.923 1.179 18.356 1.00 95.56 87 TYR A O 1
ATOM 724 N N . ILE A 1 88 ? 2.701 2.813 19.259 1.00 95.31 88 ILE A N 1
ATOM 725 C CA . ILE A 1 88 ? 3.775 3.315 20.134 1.00 95.31 88 ILE A CA 1
ATOM 726 C C . ILE A 1 88 ? 4.292 2.212 21.053 1.00 95.31 88 ILE A C 1
ATOM 728 O O . ILE A 1 88 ? 5.491 2.102 21.275 1.00 95.31 88 ILE A O 1
ATOM 732 N N . THR A 1 89 ? 3.390 1.425 21.638 1.00 94.12 89 THR A N 1
ATOM 733 C CA . THR A 1 89 ? 3.786 0.404 22.611 1.00 94.12 89 THR A CA 1
ATOM 734 C C . THR A 1 89 ? 4.515 -0.756 21.944 1.00 94.12 89 THR A C 1
ATOM 736 O O . THR A 1 89 ? 5.423 -1.292 22.569 1.00 94.12 89 THR A O 1
ATOM 739 N N . ALA A 1 90 ? 4.142 -1.105 20.710 1.00 92.62 90 ALA A N 1
ATOM 740 C CA . ALA A 1 90 ? 4.785 -2.152 19.926 1.00 92.62 90 ALA A CA 1
ATOM 741 C C . ALA A 1 90 ? 6.167 -1.740 19.391 1.00 92.62 90 ALA A C 1
ATOM 743 O O . ALA A 1 90 ? 7.065 -2.569 19.385 1.00 92.62 90 ALA A O 1
ATOM 744 N N . GLU A 1 91 ? 6.338 -0.482 18.972 1.00 92.19 91 GLU A N 1
ATOM 745 C CA . GLU A 1 91 ? 7.576 0.003 18.332 1.00 92.19 91 GLU A CA 1
ATOM 746 C C . GLU A 1 91 ? 8.590 0.597 19.326 1.00 92.19 91 GLU A C 1
ATOM 748 O O . GLU A 1 91 ? 9.714 0.903 18.951 1.00 92.19 91 GLU A O 1
ATOM 753 N N . ARG A 1 92 ? 8.213 0.854 20.588 1.00 90.94 92 ARG A N 1
ATOM 754 C CA . ARG A 1 92 ? 9.151 1.438 21.568 1.00 90.94 92 ARG A CA 1
ATOM 755 C C . ARG A 1 92 ? 10.162 0.399 22.073 1.00 90.94 92 ARG A C 1
ATOM 757 O O . ARG A 1 92 ? 9.770 -0.757 22.247 1.00 90.94 92 ARG A O 1
ATOM 764 N N . PRO A 1 93 ? 11.347 0.844 22.530 1.00 87.19 93 PRO A N 1
ATOM 765 C CA . PRO A 1 93 ? 12.274 -0.002 23.276 1.00 87.19 93 PRO A CA 1
ATOM 766 C C . PRO A 1 93 ? 11.620 -0.705 24.476 1.00 87.19 93 PRO A C 1
ATOM 768 O O . PRO A 1 93 ? 10.810 -0.110 25.203 1.00 87.19 93 PRO A O 1
ATOM 771 N N . ALA A 1 94 ? 12.000 -1.964 24.710 1.00 85.19 94 ALA A N 1
ATOM 772 C CA . ALA A 1 94 ? 11.506 -2.764 25.835 1.00 85.19 94 ALA A CA 1
ATOM 773 C C . ALA A 1 94 ? 11.894 -2.166 27.202 1.00 85.19 94 ALA A C 1
ATOM 775 O O . ALA A 1 94 ? 11.114 -2.195 28.160 1.00 85.19 94 ALA A O 1
ATOM 776 N N . GLU A 1 95 ? 13.083 -1.570 27.278 1.00 87.38 95 GLU A N 1
ATOM 777 C CA . GLU A 1 95 ? 13.618 -0.918 28.469 1.00 87.38 95 GLU A CA 1
ATOM 778 C C . GLU A 1 95 ? 13.721 0.599 28.287 1.00 87.38 95 GLU A C 1
ATOM 780 O O . GLU A 1 95 ? 13.678 1.120 27.177 1.00 87.38 95 GLU A O 1
ATOM 785 N N . GLN A 1 96 ? 13.865 1.333 29.394 1.00 89.12 96 GLN A N 1
ATOM 786 C CA . GLN A 1 96 ? 13.933 2.794 29.349 1.00 89.12 96 GLN A CA 1
ATOM 787 C C . GLN A 1 96 ? 15.128 3.306 28.527 1.00 89.12 96 GLN A C 1
ATOM 789 O O . GLN A 1 96 ? 14.980 4.296 27.812 1.00 89.12 96 GLN A O 1
ATOM 794 N N . GLY A 1 97 ? 16.296 2.668 28.656 1.00 87.38 97 GLY A N 1
ATOM 795 C CA . GLY A 1 97 ? 17.529 3.104 27.997 1.00 87.38 97 GLY A CA 1
ATOM 796 C C . GLY A 1 97 ? 17.799 4.602 28.189 1.00 87.38 97 GLY A C 1
ATOM 797 O O . GLY A 1 97 ? 17.706 5.125 29.304 1.00 87.38 97 GLY A O 1
ATOM 798 N N . ASP A 1 98 ? 18.066 5.293 27.081 1.00 86.75 98 ASP A N 1
ATOM 799 C CA . ASP A 1 98 ? 18.360 6.731 27.034 1.00 86.75 98 ASP A CA 1
ATOM 800 C C . ASP A 1 98 ? 17.107 7.632 27.037 1.00 86.75 98 ASP A C 1
ATOM 802 O O . ASP A 1 98 ? 17.208 8.864 27.011 1.00 86.75 98 ASP A O 1
ATOM 806 N N . ILE A 1 99 ? 15.900 7.055 27.103 1.00 88.94 99 ILE A N 1
ATOM 807 C CA . ILE A 1 99 ? 14.653 7.824 27.125 1.00 88.94 99 ILE A CA 1
ATOM 808 C C . ILE A 1 99 ? 14.532 8.572 28.469 1.00 88.94 99 ILE A C 1
ATOM 810 O O . ILE A 1 99 ? 14.562 7.953 29.542 1.00 88.94 99 ILE A O 1
ATOM 814 N N . PRO A 1 100 ? 14.307 9.904 28.469 1.00 93.31 100 PRO A N 1
ATOM 815 C CA . PRO A 1 100 ? 14.124 10.677 29.693 1.00 93.31 100 PRO A CA 1
ATOM 816 C C . PRO A 1 100 ? 12.993 10.140 30.579 1.00 93.31 100 PRO A C 1
ATOM 818 O O . PRO A 1 100 ? 11.887 9.878 30.101 1.00 93.31 100 PRO A O 1
ATOM 821 N N . SER A 1 101 ? 13.217 10.076 31.896 1.00 94.06 101 SER A N 1
ATOM 822 C CA . SER A 1 101 ? 12.279 9.460 32.853 1.00 94.06 101 SER A CA 1
ATOM 823 C C . SER A 1 101 ? 10.860 10.036 32.809 1.00 94.06 101 SER A C 1
ATOM 825 O O . SER A 1 101 ? 9.886 9.318 33.027 1.00 94.06 101 SER A O 1
ATOM 827 N N . GLU A 1 102 ? 10.710 11.327 32.508 1.00 93.94 102 GLU A N 1
ATOM 828 C CA . GLU A 1 102 ? 9.391 11.958 32.368 1.00 93.94 102 GLU A CA 1
ATOM 829 C C . GLU A 1 102 ? 8.652 11.522 31.096 1.00 93.94 102 GLU A C 1
ATOM 831 O O . GLU A 1 102 ? 7.427 11.385 31.109 1.00 93.94 102 GLU A O 1
ATOM 836 N N . ILE A 1 103 ? 9.379 11.261 30.006 1.00 92.81 103 ILE A N 1
ATOM 837 C CA . ILE A 1 103 ? 8.811 10.676 28.787 1.00 92.81 103 ILE A CA 1
ATOM 838 C C . ILE A 1 103 ? 8.467 9.211 29.054 1.00 92.81 103 ILE A C 1
ATOM 840 O O . ILE A 1 103 ? 7.340 8.803 28.785 1.00 92.81 103 ILE A O 1
ATOM 844 N N . TRP A 1 104 ? 9.361 8.451 29.690 1.00 94.00 104 TRP A N 1
ATOM 845 C CA . TRP A 1 104 ? 9.125 7.045 30.027 1.00 94.00 104 TRP A CA 1
ATOM 846 C C . TRP A 1 104 ? 7.850 6.831 30.857 1.00 94.00 104 TRP A C 1
ATOM 848 O O . TRP A 1 104 ? 7.014 5.995 30.515 1.00 94.00 104 TRP A O 1
ATOM 858 N N . LYS A 1 105 ? 7.609 7.660 31.883 1.00 94.25 105 LYS A N 1
ATOM 859 C CA . LYS A 1 105 ? 6.349 7.636 32.654 1.00 94.25 105 LYS A CA 1
ATOM 860 C C . LYS A 1 105 ? 5.111 7.871 31.782 1.00 94.25 105 LYS A C 1
ATOM 862 O O . LYS A 1 105 ? 4.055 7.297 32.046 1.00 94.25 105 LYS A O 1
ATOM 867 N N . LYS A 1 106 ? 5.196 8.732 30.759 1.00 93.50 106 LYS A N 1
ATOM 868 C CA . LYS A 1 106 ? 4.093 8.937 29.801 1.00 93.50 106 LYS A CA 1
ATOM 869 C C . LYS A 1 106 ? 3.895 7.701 28.927 1.00 93.50 106 LYS A C 1
ATOM 871 O O . LYS A 1 106 ? 2.753 7.297 28.738 1.00 93.50 106 LYS A O 1
ATOM 876 N N . LEU A 1 107 ? 4.974 7.075 28.459 1.00 93.94 107 LEU A N 1
ATOM 877 C CA . LEU A 1 107 ? 4.912 5.835 27.679 1.00 93.94 107 LEU A CA 1
ATOM 878 C C . LEU A 1 107 ? 4.287 4.690 28.479 1.00 93.94 107 LEU A C 1
ATOM 880 O O . LEU A 1 107 ? 3.460 3.968 27.942 1.00 93.94 107 LEU A O 1
ATOM 884 N N . GLN A 1 108 ? 4.585 4.574 29.776 1.00 92.56 108 GLN A N 1
ATOM 885 C CA . GLN A 1 108 ? 3.926 3.600 30.656 1.00 92.56 108 GLN A CA 1
ATOM 886 C C . GLN A 1 108 ? 2.407 3.823 30.736 1.00 92.56 108 GLN A C 1
ATOM 888 O O . GLN A 1 108 ? 1.635 2.868 30.723 1.00 92.56 108 GLN A O 1
ATOM 893 N N . LYS A 1 109 ? 1.951 5.083 30.765 1.00 91.25 109 LYS A N 1
ATOM 894 C CA . LYS A 1 109 ? 0.512 5.395 30.704 1.00 91.25 109 LYS A CA 1
ATOM 895 C C . LYS A 1 109 ? -0.092 5.028 29.348 1.00 91.25 109 LYS A C 1
ATOM 897 O O . LYS A 1 109 ? -1.190 4.483 29.315 1.00 91.25 109 LYS A O 1
ATOM 902 N N . ILE A 1 110 ? 0.617 5.302 28.254 1.00 93.06 110 ILE A N 1
ATOM 903 C CA . ILE A 1 110 ? 0.196 4.922 26.897 1.00 93.06 110 ILE A CA 1
ATOM 904 C C . ILE A 1 110 ? 0.118 3.394 26.763 1.00 93.06 110 ILE A C 1
ATOM 906 O O . ILE A 1 110 ? -0.856 2.892 26.214 1.00 93.06 110 ILE A O 1
ATOM 910 N N . ALA A 1 111 ? 1.058 2.647 27.341 1.00 91.88 111 ALA A N 1
ATOM 911 C CA . ALA A 1 111 ? 1.036 1.187 27.346 1.00 91.88 111 ALA A CA 1
ATOM 912 C C . ALA A 1 111 ? -0.204 0.616 28.054 1.00 91.88 111 ALA A C 1
ATOM 914 O O . ALA A 1 111 ? -0.789 -0.353 27.578 1.00 91.88 111 ALA A O 1
ATOM 915 N N . ASN A 1 112 ? -0.670 1.254 29.134 1.00 87.50 112 ASN A N 1
ATOM 916 C CA . ASN A 1 112 ? -1.924 0.864 29.790 1.00 87.50 112 ASN A CA 1
ATOM 917 C C . ASN A 1 112 ? -3.147 1.098 28.885 1.00 87.50 112 ASN A C 1
ATOM 919 O O . ASN A 1 112 ? -4.051 0.263 28.844 1.00 87.50 112 ASN A O 1
ATOM 923 N N . ILE A 1 113 ? -3.170 2.210 28.137 1.00 89.19 113 ILE A N 1
ATOM 924 C CA . ILE A 1 113 ? -4.210 2.483 27.128 1.00 89.19 113 ILE A CA 1
ATOM 925 C C . ILE A 1 113 ? -4.169 1.401 26.044 1.00 89.19 113 ILE A C 1
ATOM 927 O O . ILE A 1 113 ? -5.202 0.834 25.695 1.00 89.19 113 ILE A O 1
ATOM 931 N N . ALA A 1 114 ? -2.974 1.068 25.558 1.00 91.00 114 ALA A N 1
ATOM 932 C CA . ALA A 1 114 ? -2.770 0.056 24.532 1.00 91.00 114 ALA A CA 1
ATOM 933 C C . ALA A 1 114 ? -3.227 -1.339 24.985 1.00 91.00 114 ALA A C 1
ATOM 935 O O . ALA A 1 114 ? -3.932 -2.021 24.245 1.00 91.00 114 ALA A O 1
ATOM 936 N N . GLN A 1 115 ? -2.889 -1.738 26.215 1.00 88.62 115 GLN A N 1
ATOM 937 C CA . GLN A 1 115 ? -3.319 -3.005 26.806 1.00 88.62 115 GLN A CA 1
ATOM 938 C C . GLN A 1 115 ? -4.847 -3.094 26.893 1.00 88.62 115 GLN A C 1
ATOM 940 O O . GLN A 1 115 ? -5.435 -4.102 26.505 1.00 88.62 115 GLN A O 1
ATOM 945 N N . ARG A 1 116 ? -5.507 -2.027 27.354 1.00 83.56 116 ARG A N 1
ATOM 946 C CA . ARG A 1 116 ? -6.974 -1.935 27.373 1.00 83.56 116 ARG A CA 1
ATOM 947 C C . ARG A 1 116 ? -7.564 -2.057 25.965 1.00 83.56 116 ARG A C 1
ATOM 949 O O . ARG A 1 116 ? -8.522 -2.794 25.760 1.00 83.56 116 ARG A O 1
ATOM 956 N N . ALA A 1 117 ? -6.970 -1.371 24.992 1.00 85.62 117 ALA A N 1
ATOM 957 C CA . ALA A 1 117 ? -7.374 -1.413 23.586 1.00 85.62 117 ALA A CA 1
ATOM 958 C C . ALA A 1 117 ? -7.086 -2.757 22.882 1.00 85.62 117 ALA A C 1
ATOM 960 O O . ALA A 1 117 ? -7.511 -2.959 21.740 1.00 85.62 117 ALA A O 1
ATOM 961 N N . ASN A 1 118 ? -6.353 -3.655 23.543 1.00 85.94 118 ASN A N 1
ATOM 962 C CA . ASN A 1 118 ? -5.999 -4.999 23.094 1.00 85.94 118 ASN A CA 1
ATOM 963 C C . ASN A 1 118 ? -6.683 -6.073 23.962 1.00 85.94 118 ASN A C 1
ATOM 965 O O . ASN A 1 118 ? -6.096 -7.105 24.287 1.00 85.94 118 ASN A O 1
ATOM 969 N N . ASP A 1 119 ? -7.924 -5.808 24.377 1.00 77.19 119 ASP A N 1
ATOM 970 C CA . ASP A 1 119 ? -8.769 -6.720 25.157 1.00 77.19 119 ASP A CA 1
ATOM 971 C C . ASP A 1 119 ? -8.119 -7.151 26.490 1.00 77.19 119 ASP A C 1
ATOM 973 O O . ASP A 1 119 ? -8.211 -8.303 26.920 1.00 77.19 119 ASP A O 1
ATOM 977 N N . GLY A 1 120 ? -7.385 -6.228 27.121 1.00 76.38 120 GLY A N 1
ATOM 978 C CA . GLY A 1 120 ? -6.665 -6.441 28.379 1.00 76.38 120 GLY A CA 1
ATOM 979 C C . GLY A 1 120 ? -5.345 -7.212 28.249 1.00 76.38 120 GLY A C 1
ATOM 980 O O . GLY A 1 120 ? -4.645 -7.390 29.252 1.00 76.38 120 GLY A O 1
ATOM 981 N N . ARG A 1 121 ? -4.969 -7.658 27.043 1.00 80.69 121 ARG A N 1
ATOM 982 C CA . ARG A 1 121 ? -3.726 -8.403 26.800 1.00 80.69 121 ARG A CA 1
ATOM 983 C C . ARG A 1 121 ? -2.536 -7.457 26.633 1.00 80.69 121 ARG A C 1
ATOM 985 O O . ARG A 1 121 ? -2.679 -6.424 25.970 1.00 80.69 121 ARG A O 1
ATOM 992 N N . PRO A 1 122 ? -1.359 -7.796 27.190 1.00 83.38 122 PRO A N 1
ATOM 993 C CA . PRO A 1 122 ? -0.164 -6.985 27.000 1.00 83.38 122 PRO A CA 1
ATOM 994 C C . PRO A 1 122 ? 0.186 -6.875 25.512 1.00 83.38 122 PRO A C 1
ATOM 996 O O . PRO A 1 122 ? -0.117 -7.767 24.719 1.00 83.38 122 PRO A O 1
ATOM 999 N N . ILE A 1 123 ? 0.807 -5.756 25.157 1.00 87.88 123 ILE A N 1
ATOM 1000 C CA . ILE A 1 123 ? 1.395 -5.533 23.837 1.00 87.88 123 ILE A CA 1
ATOM 1001 C C . ILE A 1 123 ? 2.831 -6.046 23.888 1.00 87.88 123 ILE A C 1
ATOM 1003 O O . ILE A 1 123 ? 3.555 -5.721 24.830 1.00 87.88 123 ILE A O 1
ATOM 1007 N N . GLN A 1 124 ? 3.229 -6.834 22.900 1.00 87.56 124 GLN A N 1
ATOM 1008 C CA . GLN A 1 124 ? 4.612 -7.253 22.723 1.00 87.56 124 GLN A CA 1
ATOM 1009 C C . GLN A 1 124 ? 5.378 -6.241 21.872 1.00 87.56 124 GLN A C 1
ATOM 1011 O O . GLN A 1 124 ? 4.795 -5.543 21.040 1.00 87.56 124 GLN A O 1
ATOM 1016 N N . HIS A 1 125 ? 6.686 -6.187 22.088 1.00 88.12 125 HIS A N 1
ATOM 1017 C CA . HIS A 1 125 ? 7.593 -5.294 21.380 1.00 88.12 125 HIS A CA 1
ATOM 1018 C C . HIS A 1 125 ? 8.090 -5.951 20.090 1.00 88.12 125 HIS A C 1
ATOM 1020 O O . HIS A 1 125 ? 8.415 -7.139 20.088 1.00 88.12 125 HIS A O 1
ATOM 1026 N N . VAL A 1 126 ? 8.158 -5.186 19.002 1.00 85.94 126 VAL A N 1
ATOM 1027 C CA . VAL A 1 126 ? 8.630 -5.668 17.695 1.00 85.94 126 VAL A CA 1
ATOM 1028 C C . VAL A 1 126 ? 10.126 -5.996 17.738 1.00 85.94 126 VAL A C 1
ATOM 1030 O O . VAL A 1 126 ? 10.550 -6.972 17.117 1.00 85.94 126 VAL A O 1
ATOM 1033 N N . GLY A 1 127 ? 10.918 -5.260 18.522 1.00 85.06 127 GLY A N 1
ATOM 1034 C CA . GLY A 1 127 ? 12.355 -5.474 18.688 1.00 85.06 127 GLY A CA 1
ATOM 1035 C C . GLY A 1 127 ? 12.710 -6.879 19.150 1.00 85.06 127 GLY A C 1
ATOM 1036 O O . GLY A 1 127 ? 13.650 -7.455 18.619 1.00 85.06 127 GLY A O 1
ATOM 1037 N N . ALA A 1 128 ? 11.897 -7.501 20.009 1.00 85.44 128 ALA A N 1
ATOM 1038 C CA . ALA A 1 128 ? 12.123 -8.878 20.458 1.00 85.44 128 ALA A CA 1
ATOM 1039 C C . ALA A 1 128 ? 12.147 -9.892 19.293 1.00 85.44 128 ALA A C 1
ATOM 1041 O O . ALA A 1 128 ? 12.880 -10.882 19.328 1.00 85.44 128 ALA A O 1
ATOM 1042 N N . ILE A 1 129 ? 11.371 -9.643 18.229 1.00 87.44 129 ILE A N 1
ATOM 1043 C CA . ILE A 1 129 ? 11.371 -10.482 17.022 1.00 87.44 129 ILE A CA 1
ATOM 1044 C C . ILE A 1 129 ? 12.692 -10.308 16.270 1.00 87.44 129 ILE A C 1
ATOM 1046 O O . ILE A 1 129 ? 13.316 -11.294 15.878 1.00 87.44 129 ILE A O 1
ATOM 1050 N N . TYR A 1 130 ? 13.142 -9.065 16.085 1.00 89.25 130 TYR A N 1
ATOM 1051 C CA . TYR A 1 130 ? 14.395 -8.781 15.388 1.00 89.25 130 TYR A CA 1
ATOM 1052 C C . TYR A 1 130 ? 15.625 -9.211 16.187 1.00 89.25 130 TYR A C 1
ATOM 1054 O O . TYR A 1 130 ? 16.566 -9.718 15.589 1.00 89.25 130 TYR A O 1
ATOM 1062 N N . GLU A 1 131 ? 15.605 -9.108 17.515 1.00 89.69 131 GLU A N 1
ATOM 1063 C CA . GLU A 1 131 ? 16.621 -9.689 18.398 1.00 89.69 131 GLU A CA 1
ATOM 1064 C C . GLU A 1 131 ? 16.740 -11.197 18.163 1.00 89.69 131 GLU A C 1
ATOM 1066 O O . GLU A 1 131 ? 17.837 -11.698 17.912 1.00 89.69 131 GLU A O 1
ATOM 1071 N N . ARG A 1 132 ? 15.611 -11.920 18.118 1.00 91.25 132 ARG A N 1
ATOM 1072 C CA . ARG A 1 132 ? 15.635 -13.356 17.816 1.00 91.25 132 ARG A CA 1
ATOM 1073 C C . ARG A 1 132 ? 16.139 -13.647 16.401 1.00 91.25 132 ARG A C 1
ATOM 1075 O O . ARG A 1 132 ? 16.880 -14.607 16.207 1.00 91.25 132 ARG A O 1
ATOM 1082 N N . LEU A 1 133 ? 15.772 -12.839 15.405 1.00 93.12 133 LEU A N 1
ATOM 1083 C CA . LEU A 1 133 ? 16.300 -12.983 14.043 1.00 93.12 133 LEU A CA 1
ATOM 1084 C C . LEU A 1 133 ? 17.812 -12.719 13.987 1.00 93.12 133 LEU A C 1
ATOM 1086 O O . LEU A 1 133 ? 18.526 -13.440 13.295 1.00 93.12 133 LEU A O 1
ATOM 1090 N N . LEU A 1 134 ? 18.311 -11.731 14.731 1.00 94.81 134 LEU A N 1
ATOM 1091 C CA . LEU A 1 134 ? 19.738 -11.430 14.838 1.00 94.81 134 LEU A CA 1
ATOM 1092 C C . LEU A 1 134 ? 20.512 -12.582 15.480 1.00 94.81 134 LEU A C 1
ATOM 1094 O O . LEU A 1 134 ? 21.598 -12.905 15.007 1.00 94.81 134 LEU A O 1
ATOM 1098 N N . GLU A 1 135 ? 19.958 -13.230 16.505 1.00 94.44 135 GLU A N 1
ATOM 1099 C CA . GLU A 1 135 ? 20.535 -14.453 17.071 1.00 94.44 135 GLU A CA 1
ATOM 1100 C C . GLU A 1 135 ? 20.572 -15.586 16.041 1.00 94.44 135 GLU A C 1
ATOM 1102 O O . GLU A 1 135 ? 21.616 -16.205 15.854 1.00 94.44 135 GLU A O 1
ATOM 1107 N N . LEU A 1 136 ? 19.455 -15.835 15.348 1.00 94.94 136 LEU A N 1
ATOM 1108 C CA . LEU A 1 136 ? 19.333 -16.913 14.363 1.00 94.94 136 LEU A CA 1
ATOM 1109 C C . LEU A 1 136 ? 20.314 -16.745 13.197 1.00 94.94 136 LEU A C 1
ATOM 1111 O O . LEU A 1 136 ? 21.059 -17.665 12.872 1.00 94.94 136 LEU A O 1
ATOM 1115 N N . PHE A 1 137 ? 20.334 -15.568 12.569 1.00 95.56 137 PHE A N 1
ATOM 1116 C CA . PHE A 1 137 ? 21.228 -15.292 11.443 1.00 95.56 137 PHE A CA 1
ATOM 1117 C C . PHE A 1 137 ? 22.670 -15.041 11.897 1.00 95.56 137 PHE A C 1
ATOM 1119 O O . PHE A 1 137 ? 23.600 -15.319 11.147 1.00 95.56 137 PHE A O 1
ATOM 1126 N N . GLY A 1 138 ? 22.895 -14.548 13.114 1.00 94.94 138 GLY A N 1
ATOM 1127 C CA . GLY A 1 138 ? 24.231 -14.275 13.646 1.00 94.94 138 GLY A CA 1
ATOM 1128 C C . GLY A 1 138 ? 24.965 -15.499 14.194 1.00 94.94 138 GLY A C 1
ATOM 1129 O O . GLY A 1 138 ? 26.185 -15.441 14.337 1.00 94.94 138 GLY A O 1
ATOM 1130 N N . ASN A 1 139 ? 24.256 -16.592 14.487 1.00 93.56 139 ASN A N 1
ATOM 1131 C CA . ASN A 1 139 ? 24.819 -17.794 15.095 1.00 93.56 139 ASN A CA 1
ATOM 1132 C C . ASN A 1 139 ? 24.909 -18.960 14.093 1.00 93.56 139 ASN A C 1
ATOM 1134 O O . ASN A 1 139 ? 23.895 -19.428 13.575 1.00 93.56 139 ASN A O 1
ATOM 1138 N N . GLU A 1 140 ? 26.125 -19.459 13.856 1.00 90.94 140 GLU A N 1
ATOM 1139 C CA . GLU A 1 140 ? 26.397 -20.597 12.964 1.00 90.94 140 GLU A CA 1
ATOM 1140 C C . GLU A 1 140 ? 25.778 -21.915 13.469 1.00 90.94 140 GLU A C 1
ATOM 1142 O O . GLU A 1 140 ? 25.450 -22.793 12.671 1.00 90.94 140 GLU A O 1
ATOM 1147 N N . ASP A 1 141 ? 25.565 -22.045 14.783 1.00 92.88 141 ASP A N 1
ATOM 1148 C CA . ASP A 1 141 ? 24.936 -23.233 15.372 1.00 92.88 141 ASP A CA 1
ATOM 1149 C C . ASP A 1 141 ? 23.416 -23.289 15.122 1.00 92.88 141 ASP A C 1
ATOM 1151 O O . ASP A 1 141 ? 22.833 -24.376 15.148 1.00 92.88 141 ASP A O 1
ATOM 1155 N N . GLU A 1 142 ? 22.771 -22.142 14.871 1.00 94.19 142 GLU A N 1
ATOM 1156 C CA . GLU A 1 142 ? 21.323 -22.036 14.628 1.00 94.19 142 GLU A CA 1
ATOM 1157 C C . GLU A 1 142 ? 21.002 -22.145 13.130 1.00 94.19 142 GLU A C 1
ATOM 1159 O O . GLU A 1 142 ? 20.244 -23.024 12.719 1.00 94.19 142 GLU A O 1
ATOM 1164 N N . ILE A 1 143 ? 21.608 -21.279 12.309 1.00 94.38 143 ILE A N 1
ATOM 1165 C CA . ILE A 1 143 ? 21.574 -21.364 10.842 1.00 94.38 143 ILE A CA 1
ATOM 1166 C C . ILE A 1 143 ? 23.005 -21.583 10.387 1.00 94.38 143 ILE A C 1
ATOM 1168 O O . ILE A 1 143 ? 23.855 -20.731 10.639 1.00 94.38 143 ILE A O 1
ATOM 1172 N N . LYS A 1 144 ? 23.286 -22.687 9.696 1.00 94.31 144 LYS A N 1
ATOM 1173 C CA . LYS A 1 144 ? 24.649 -23.026 9.272 1.00 94.31 144 LYS A CA 1
ATOM 1174 C C . LYS A 1 144 ? 24.995 -22.318 7.974 1.00 94.31 144 LYS A C 1
ATOM 1176 O O . LYS A 1 144 ? 24.124 -22.037 7.160 1.00 94.31 144 LYS A O 1
ATOM 1181 N N . ASP A 1 145 ? 26.280 -22.106 7.717 1.00 91.62 145 ASP A N 1
ATOM 1182 C CA . ASP A 1 145 ? 26.738 -21.477 6.469 1.00 91.62 145 ASP A CA 1
ATOM 1183 C C . ASP A 1 145 ? 26.291 -22.238 5.211 1.00 91.62 145 ASP A C 1
ATOM 1185 O O . ASP A 1 145 ? 25.964 -21.639 4.192 1.00 91.62 145 ASP A O 1
ATOM 1189 N N . GLN A 1 146 ? 26.188 -23.567 5.295 1.00 91.19 146 GLN A N 1
ATOM 1190 C CA . GLN A 1 146 ? 25.662 -24.407 4.212 1.00 91.19 146 GLN A CA 1
ATOM 1191 C C . GLN A 1 146 ? 24.184 -24.148 3.867 1.00 91.19 146 GLN A C 1
ATOM 1193 O O . GLN A 1 146 ? 23.736 -24.587 2.808 1.00 91.19 146 GLN A O 1
ATOM 1198 N N . ASP A 1 147 ? 23.433 -23.481 4.747 1.00 93.75 147 ASP A N 1
ATOM 1199 C CA . ASP A 1 147 ? 22.025 -23.158 4.525 1.00 93.75 147 ASP A CA 1
ATOM 1200 C C . ASP A 1 147 ? 21.872 -21.863 3.699 1.00 93.75 147 ASP A C 1
ATOM 1202 O O . ASP A 1 147 ? 20.809 -21.629 3.129 1.00 93.75 147 ASP A O 1
ATOM 1206 N N . PHE A 1 148 ? 22.932 -21.049 3.564 1.00 95.62 148 PHE A N 1
ATOM 1207 C CA . PHE A 1 148 ? 22.932 -19.823 2.760 1.00 95.62 148 PHE A CA 1
ATOM 1208 C C . PHE A 1 148 ? 23.138 -20.118 1.264 1.00 95.62 148 PHE A C 1
ATOM 1210 O O . PHE A 1 148 ? 24.135 -20.710 0.845 1.00 95.62 148 PHE A O 1
ATOM 1217 N N . LEU A 1 149 ? 22.215 -19.636 0.432 1.00 94.75 149 LEU A N 1
ATOM 1218 C CA . LEU A 1 149 ? 22.197 -19.818 -1.016 1.00 94.75 149 LEU A CA 1
ATOM 1219 C C . LEU A 1 149 ? 22.779 -18.595 -1.741 1.00 94.75 149 LEU A C 1
ATOM 1221 O O . LEU A 1 149 ? 22.223 -17.499 -1.698 1.00 94.75 149 LEU A O 1
ATOM 1225 N N . THR A 1 150 ? 23.876 -18.801 -2.471 1.00 93.50 150 THR A N 1
ATOM 1226 C CA . THR A 1 150 ? 24.619 -17.745 -3.189 1.00 93.50 150 THR A CA 1
ATOM 1227 C C . THR A 1 150 ? 24.075 -17.435 -4.588 1.00 93.50 150 THR A C 1
ATOM 1229 O O . THR A 1 150 ? 24.520 -16.492 -5.235 1.00 93.50 150 THR A O 1
ATOM 1232 N N . ASP A 1 151 ? 23.097 -18.204 -5.071 1.00 91.56 151 ASP A N 1
ATOM 1233 C CA . ASP A 1 151 ? 22.564 -18.146 -6.438 1.00 91.56 151 ASP A CA 1
ATOM 1234 C C . ASP A 1 151 ? 21.177 -17.483 -6.536 1.00 91.56 151 ASP A C 1
ATOM 1236 O O . ASP A 1 151 ? 20.464 -17.644 -7.528 1.00 91.56 151 ASP A O 1
ATOM 1240 N N . ARG A 1 152 ? 20.766 -16.743 -5.496 1.00 91.69 152 ARG A N 1
ATOM 1241 C CA . ARG A 1 152 ? 19.389 -16.231 -5.348 1.00 91.69 152 ARG A CA 1
ATOM 1242 C C . ARG A 1 152 ? 19.216 -14.737 -5.570 1.00 91.69 152 ARG A C 1
ATOM 1244 O O . ARG A 1 152 ? 18.084 -14.269 -5.501 1.00 91.69 152 ARG A O 1
ATOM 1251 N N . ILE A 1 153 ? 20.280 -13.996 -5.872 1.00 91.75 153 ILE A N 1
ATOM 1252 C CA . ILE A 1 153 ? 20.216 -12.534 -6.035 1.00 91.75 153 ILE A CA 1
ATOM 1253 C C . ILE A 1 153 ? 19.183 -12.096 -7.088 1.00 91.75 153 ILE A C 1
ATOM 1255 O O . ILE A 1 153 ? 18.416 -11.168 -6.853 1.00 91.75 153 ILE A O 1
ATOM 1259 N N . ASP A 1 154 ? 19.053 -12.842 -8.190 1.00 91.69 154 ASP A N 1
ATOM 1260 C CA . ASP A 1 154 ? 18.099 -12.547 -9.270 1.00 91.69 154 ASP A CA 1
ATOM 1261 C C . ASP A 1 154 ? 16.624 -12.732 -8.874 1.00 91.69 154 ASP A C 1
ATOM 1263 O O . ASP A 1 154 ? 15.732 -12.338 -9.624 1.00 91.69 154 ASP A O 1
ATOM 1267 N N . LEU A 1 155 ? 16.335 -13.346 -7.726 1.00 94.00 155 LEU A N 1
ATOM 1268 C CA . LEU A 1 155 ? 14.981 -13.486 -7.178 1.00 94.00 155 LEU A CA 1
ATOM 1269 C C . LEU A 1 155 ? 14.662 -12.401 -6.144 1.00 94.00 155 LEU A C 1
ATOM 1271 O O . LEU A 1 155 ? 13.498 -12.168 -5.839 1.00 94.00 155 LEU A O 1
ATOM 1275 N N . GLN A 1 156 ? 15.679 -11.705 -5.642 1.00 95.25 156 GLN A N 1
ATOM 1276 C CA . GLN A 1 156 ? 15.518 -10.726 -4.580 1.00 95.25 156 GLN A CA 1
ATOM 1277 C C . GLN A 1 156 ? 14.984 -9.391 -5.108 1.00 95.25 156 GLN A C 1
ATOM 1279 O O . GLN A 1 156 ? 15.203 -9.001 -6.260 1.00 95.25 156 GLN A O 1
ATOM 1284 N N . ALA A 1 157 ? 14.256 -8.687 -4.249 1.00 95.31 157 ALA A N 1
ATOM 1285 C CA . ALA A 1 157 ? 13.896 -7.289 -4.436 1.00 95.31 157 ALA A CA 1
ATOM 1286 C C . ALA A 1 157 ? 15.095 -6.391 -4.117 1.00 95.31 157 ALA A C 1
ATOM 1288 O O . ALA A 1 157 ? 15.775 -6.612 -3.124 1.00 95.31 157 ALA A O 1
ATOM 1289 N N . THR A 1 158 ? 15.338 -5.352 -4.912 1.00 93.50 158 THR A N 1
ATOM 1290 C CA . THR A 1 158 ? 16.467 -4.436 -4.681 1.00 93.50 158 THR A CA 1
ATOM 1291 C C . THR A 1 158 ? 16.002 -3.037 -4.292 1.00 93.50 158 THR A C 1
ATOM 1293 O O . THR A 1 158 ? 14.850 -2.651 -4.527 1.00 93.50 158 THR A O 1
ATOM 1296 N N . TRP A 1 159 ? 16.924 -2.229 -3.761 1.00 90.62 159 TRP A N 1
ATOM 1297 C CA . TRP A 1 159 ? 16.712 -0.788 -3.616 1.00 90.62 159 TRP A CA 1
ATOM 1298 C C . TRP A 1 159 ? 16.261 -0.151 -4.936 1.00 90.62 159 TRP A C 1
ATOM 1300 O O . TRP A 1 159 ? 15.336 0.656 -4.943 1.00 90.62 159 TRP A O 1
ATOM 1310 N N . ASP A 1 160 ? 16.826 -0.565 -6.073 1.00 89.81 160 ASP A N 1
ATOM 1311 C CA . ASP A 1 160 ? 16.480 0.016 -7.370 1.00 89.81 160 ASP A CA 1
ATOM 1312 C C . ASP A 1 160 ? 15.048 -0.283 -7.831 1.00 89.81 160 ASP A C 1
ATOM 1314 O O . ASP A 1 160 ? 14.488 0.407 -8.698 1.00 89.81 160 ASP A O 1
ATOM 1318 N N . ASP A 1 161 ? 14.425 -1.301 -7.249 1.00 91.56 161 ASP A N 1
ATOM 1319 C CA . ASP A 1 161 ? 13.046 -1.689 -7.510 1.00 91.56 161 ASP A CA 1
ATOM 1320 C C . ASP A 1 161 ? 12.062 -0.899 -6.645 1.00 91.56 161 ASP A C 1
ATOM 1322 O O . ASP A 1 161 ? 11.076 -0.371 -7.166 1.00 91.56 161 ASP A O 1
ATOM 1326 N N . TRP A 1 162 ? 12.356 -0.760 -5.351 1.00 91.00 162 TRP A N 1
ATOM 1327 C CA . TRP A 1 162 ? 11.364 -0.364 -4.341 1.00 91.00 162 TRP A CA 1
ATOM 1328 C C . TRP A 1 162 ? 11.767 0.834 -3.474 1.00 91.00 162 TRP A C 1
ATOM 1330 O O . TRP A 1 162 ? 10.930 1.376 -2.754 1.00 91.00 162 TRP A O 1
ATOM 1340 N N . GLY A 1 163 ? 13.025 1.265 -3.554 1.00 87.38 163 GLY A N 1
ATOM 1341 C CA . GLY A 1 163 ? 13.617 2.270 -2.681 1.00 87.38 163 GLY A CA 1
ATOM 1342 C C . GLY A 1 163 ? 12.968 3.650 -2.771 1.00 87.38 163 GLY A C 1
ATOM 1343 O O . GLY A 1 163 ? 12.537 4.115 -3.835 1.00 87.38 163 GLY A O 1
ATOM 1344 N N . TYR A 1 164 ? 12.931 4.329 -1.629 1.00 85.50 164 TYR A N 1
ATOM 1345 C CA . TYR A 1 164 ? 12.515 5.721 -1.494 1.00 85.50 164 TYR A CA 1
ATOM 1346 C C . TYR A 1 164 ? 13.177 6.360 -0.273 1.00 85.50 164 TYR A C 1
ATOM 1348 O O . TYR A 1 164 ? 13.242 5.758 0.797 1.00 85.50 164 TYR A O 1
ATOM 1356 N N . ASP A 1 165 ? 13.618 7.600 -0.437 1.00 77.75 165 ASP A N 1
ATOM 1357 C CA . ASP A 1 165 ? 14.148 8.453 0.619 1.00 77.75 165 ASP A CA 1
ATOM 1358 C C . ASP A 1 165 ? 13.326 9.760 0.697 1.00 77.75 165 ASP A C 1
ATOM 1360 O O . ASP A 1 165 ? 12.776 10.236 -0.292 1.00 77.75 165 ASP A O 1
ATOM 1364 N N . GLU A 1 166 ? 13.179 10.344 1.879 1.00 65.94 166 GLU A N 1
ATOM 1365 C CA . GLU A 1 166 ? 12.480 11.620 2.079 1.00 65.94 166 GLU A CA 1
ATOM 1366 C C . GLU A 1 166 ? 13.429 12.827 1.968 1.00 65.94 166 GLU A C 1
ATOM 1368 O O . GLU A 1 166 ? 12.975 13.967 1.872 1.00 65.94 166 GLU A O 1
ATOM 1373 N N . GLY A 1 167 ? 14.743 12.584 1.899 1.00 59.03 167 GLY A N 1
ATOM 1374 C CA . GLY A 1 167 ? 15.730 13.619 1.648 1.00 59.03 167 GLY A CA 1
ATOM 1375 C C . GLY A 1 167 ? 16.096 14.440 2.864 1.00 59.03 167 GLY A C 1
ATOM 1376 O O . GLY A 1 167 ? 16.148 15.668 2.780 1.00 59.03 167 GLY A O 1
ATOM 1377 N N . LEU A 1 168 ? 16.356 13.774 3.986 1.00 51.47 168 LEU A N 1
ATOM 1378 C CA . LEU A 1 168 ? 16.648 14.408 5.276 1.00 51.47 168 LEU A CA 1
ATOM 1379 C C . LEU A 1 168 ? 18.024 15.096 5.361 1.00 51.47 168 LEU A C 1
ATOM 1381 O O . LEU A 1 168 ? 18.443 15.487 6.444 1.00 51.47 168 LEU A O 1
ATOM 1385 N N . GLY A 1 169 ? 18.712 15.308 4.236 1.00 43.44 169 GLY A N 1
ATOM 1386 C CA . GLY A 1 169 ? 19.928 16.119 4.186 1.00 43.44 169 GLY A CA 1
ATOM 1387 C C . GLY A 1 169 ? 21.122 15.523 4.933 1.00 43.44 169 GLY A C 1
ATOM 1388 O O . GLY A 1 169 ? 21.971 16.286 5.385 1.00 43.44 169 GLY A O 1
ATOM 1389 N N . THR A 1 170 ? 21.196 14.198 5.076 1.00 45.03 170 THR A N 1
ATOM 1390 C CA . THR A 1 170 ? 22.403 13.538 5.581 1.00 45.03 170 THR A CA 1
ATOM 1391 C C . THR A 1 170 ? 23.411 13.405 4.438 1.00 45.03 170 THR A C 1
ATOM 1393 O O . THR A 1 170 ? 23.048 13.034 3.323 1.00 45.03 170 THR A O 1
ATOM 1396 N N . ASP A 1 171 ? 24.680 13.720 4.703 1.00 42.38 171 ASP A N 1
ATOM 1397 C CA . ASP A 1 171 ? 25.779 13.571 3.733 1.00 42.38 171 ASP A CA 1
ATOM 1398 C C . ASP A 1 171 ? 26.156 12.089 3.481 1.00 42.38 171 ASP A C 1
ATOM 1400 O O . ASP A 1 171 ? 27.022 11.803 2.655 1.00 42.38 171 ASP A O 1
ATOM 1404 N N . ASP A 1 172 ? 25.504 11.147 4.175 1.00 45.19 172 ASP A N 1
ATOM 1405 C CA . ASP A 1 172 ? 25.695 9.702 4.038 1.00 45.19 172 ASP A CA 1
ATOM 1406 C C . ASP A 1 172 ? 24.502 9.056 3.306 1.00 45.19 172 ASP A C 1
ATOM 1408 O O . ASP A 1 172 ? 23.376 9.047 3.810 1.00 45.19 172 ASP A O 1
ATOM 1412 N N . GLU A 1 173 ? 24.748 8.528 2.100 1.00 45.62 173 GLU A N 1
ATOM 1413 C CA . GLU A 1 173 ? 23.738 7.924 1.211 1.00 45.62 173 GLU A CA 1
ATOM 1414 C C . GLU A 1 173 ? 23.181 6.581 1.724 1.00 45.62 173 GLU A C 1
ATOM 1416 O O . GLU A 1 173 ? 22.200 6.060 1.177 1.00 45.62 173 GLU A O 1
ATOM 1421 N N . THR A 1 174 ? 23.806 5.992 2.750 1.00 45.53 174 THR A N 1
ATOM 1422 C CA . THR A 1 174 ? 23.351 4.726 3.343 1.00 45.53 174 THR A CA 1
ATOM 1423 C C . THR A 1 174 ? 22.435 4.906 4.550 1.00 45.53 174 THR A C 1
ATOM 1425 O O . THR A 1 174 ? 21.598 4.034 4.783 1.00 45.53 174 THR A O 1
ATOM 1428 N N . GLU A 1 175 ? 22.491 6.049 5.244 1.00 42.97 175 GLU A N 1
ATOM 1429 C CA . GLU A 1 175 ? 21.728 6.268 6.485 1.00 42.97 175 GLU A CA 1
ATOM 1430 C C . GLU A 1 175 ? 20.350 6.929 6.277 1.00 42.97 175 GLU A C 1
ATOM 1432 O O . GLU A 1 175 ? 19.458 6.749 7.100 1.00 42.97 175 GLU A O 1
ATOM 1437 N N . SER A 1 176 ? 20.094 7.630 5.165 1.00 54.25 176 SER A N 1
ATOM 1438 C CA . SER A 1 176 ? 18.810 8.332 4.947 1.00 54.25 176 SER A CA 1
ATOM 1439 C C . SER A 1 176 ? 17.677 7.478 4.362 1.00 54.25 176 SER A C 1
ATOM 1441 O O . SER A 1 176 ? 16.564 7.973 4.167 1.00 54.25 176 SER A O 1
ATOM 1443 N N . ARG A 1 177 ? 17.908 6.194 4.055 1.00 68.19 177 ARG A N 1
ATOM 1444 C CA . ARG A 1 177 ? 16.947 5.340 3.331 1.00 68.19 177 ARG A CA 1
ATOM 1445 C C . ARG A 1 177 ? 15.676 5.067 4.144 1.00 68.19 177 ARG A C 1
ATOM 1447 O O . ARG A 1 177 ? 15.584 4.061 4.837 1.00 68.19 177 ARG A O 1
ATOM 1454 N N . ARG A 1 178 ? 14.655 5.915 3.990 1.00 77.31 178 ARG A N 1
ATOM 1455 C CA . ARG A 1 178 ? 13.346 5.743 4.644 1.00 77.31 178 ARG A CA 1
ATOM 1456 C C . ARG A 1 178 ? 12.691 4.401 4.310 1.00 77.31 178 ARG A C 1
ATOM 1458 O O . ARG A 1 178 ? 12.300 3.679 5.210 1.00 77.31 178 ARG A O 1
ATOM 1465 N N . VAL A 1 179 ? 12.557 4.057 3.027 1.00 85.19 179 VAL A N 1
ATOM 1466 C CA . VAL A 1 179 ? 12.024 2.749 2.602 1.00 85.19 179 VAL A CA 1
ATOM 1467 C C . VAL A 1 179 ? 13.188 1.813 2.324 1.00 85.19 179 VAL A C 1
ATOM 1469 O O . VAL A 1 179 ? 13.617 1.676 1.179 1.00 85.19 179 VAL A O 1
ATOM 1472 N N . TYR A 1 180 ? 13.724 1.205 3.377 1.00 87.75 180 TYR A N 1
ATOM 1473 C CA . TYR A 1 180 ? 14.878 0.321 3.276 1.00 87.75 180 TYR A CA 1
ATOM 1474 C C . TYR A 1 180 ? 14.516 -1.011 2.600 1.00 87.75 180 TYR A C 1
ATOM 1476 O O . TYR A 1 180 ? 13.646 -1.747 3.064 1.00 87.75 180 TYR A O 1
ATOM 1484 N N . VAL A 1 181 ? 15.190 -1.304 1.484 1.00 91.38 181 VAL A N 1
ATOM 1485 C CA . VAL A 1 181 ? 15.149 -2.599 0.793 1.00 91.38 181 VAL A CA 1
ATOM 1486 C C . VAL A 1 181 ? 16.571 -3.005 0.477 1.00 91.38 181 VAL A C 1
ATOM 1488 O O . VAL A 1 181 ? 17.257 -2.273 -0.243 1.00 91.38 181 VAL A O 1
ATOM 1491 N N . ASP A 1 182 ? 16.988 -4.154 0.995 1.00 91.69 182 ASP A N 1
ATOM 1492 C CA . ASP A 1 182 ? 18.331 -4.674 0.763 1.00 91.69 182 ASP A CA 1
ATOM 1493 C C . ASP A 1 182 ? 18.324 -6.043 0.103 1.00 91.69 182 ASP A C 1
ATOM 1495 O O . ASP A 1 182 ? 17.411 -6.842 0.315 1.00 91.69 182 ASP A O 1
ATOM 1499 N N . ALA A 1 183 ? 19.355 -6.289 -0.696 1.00 93.12 183 ALA A N 1
ATOM 1500 C CA . ALA A 1 183 ? 19.573 -7.543 -1.393 1.00 93.12 183 ALA A CA 1
ATOM 1501 C C . ALA A 1 183 ? 20.972 -8.072 -1.072 1.00 93.12 183 ALA A C 1
ATOM 1503 O O . ALA A 1 183 ? 21.937 -7.319 -0.977 1.00 93.12 183 ALA A O 1
ATOM 1504 N N . PHE A 1 184 ? 21.081 -9.385 -0.921 1.00 93.62 184 PHE A N 1
ATOM 1505 C CA . PHE A 1 184 ? 22.276 -10.046 -0.415 1.00 93.62 184 PHE A CA 1
ATOM 1506 C C . PHE A 1 184 ? 23.047 -10.677 -1.573 1.00 93.62 184 PHE A C 1
ATOM 1508 O O . PHE A 1 184 ? 22.733 -11.786 -2.014 1.00 93.62 184 PHE A O 1
ATOM 1515 N N . GLU A 1 185 ? 24.038 -9.950 -2.090 1.00 88.56 185 GLU A N 1
ATOM 1516 C CA . GLU A 1 185 ? 24.958 -10.442 -3.115 1.00 88.56 185 GLU A CA 1
ATOM 1517 C C . GLU A 1 185 ? 26.259 -10.925 -2.467 1.00 88.56 185 GLU A C 1
ATOM 1519 O O . GLU A 1 185 ? 26.899 -10.219 -1.689 1.00 88.56 185 GLU A O 1
ATOM 1524 N N . GLY A 1 186 ? 26.676 -12.146 -2.790 1.00 87.69 186 GLY A N 1
ATOM 1525 C CA . GLY A 1 186 ? 27.891 -12.715 -2.228 1.00 87.69 186 GLY A CA 1
ATOM 1526 C C . GLY A 1 186 ? 28.171 -14.106 -2.771 1.00 87.69 186 GLY A C 1
ATOM 1527 O O . GLY A 1 186 ? 27.263 -14.888 -3.036 1.00 87.69 186 GLY A O 1
ATOM 1528 N N . SER A 1 187 ? 29.455 -14.420 -2.929 1.00 89.25 187 SER A N 1
ATOM 1529 C CA . SER A 1 187 ? 29.915 -15.742 -3.376 1.00 89.25 187 SER A CA 1
ATOM 1530 C C . SER A 1 187 ? 30.203 -16.710 -2.223 1.00 89.25 187 SER A C 1
ATOM 1532 O O . SER A 1 187 ? 30.460 -17.884 -2.479 1.00 89.25 187 SER A O 1
ATOM 1534 N N . HIS A 1 188 ? 30.167 -16.231 -0.974 1.00 92.94 188 HIS A N 1
ATOM 1535 C CA . HIS A 1 188 ? 30.506 -16.996 0.228 1.00 92.94 188 HIS A CA 1
ATOM 1536 C C . HIS A 1 188 ? 29.434 -16.798 1.318 1.00 92.94 188 HIS A C 1
ATOM 1538 O O . HIS A 1 188 ? 29.025 -15.653 1.539 1.00 92.94 188 HIS A O 1
ATOM 1544 N N . PRO A 1 189 ? 29.009 -17.869 2.018 1.00 92.31 189 PRO A N 1
ATOM 1545 C CA . PRO A 1 189 ? 28.042 -17.795 3.115 1.00 92.31 189 PRO A CA 1
ATOM 1546 C C . PRO A 1 189 ? 28.372 -16.768 4.200 1.00 92.31 189 PRO A C 1
ATOM 1548 O O . PRO A 1 189 ? 27.494 -16.004 4.582 1.00 92.31 189 PRO A O 1
ATOM 1551 N N . ASP A 1 190 ? 29.632 -16.669 4.628 1.00 90.81 190 ASP A N 1
ATOM 1552 C CA . ASP A 1 190 ? 30.059 -15.736 5.677 1.00 90.81 190 ASP A CA 1
ATOM 1553 C C . ASP A 1 190 ? 29.731 -14.282 5.314 1.00 90.81 190 ASP A C 1
ATOM 1555 O O . ASP A 1 190 ? 29.297 -13.499 6.159 1.00 90.81 190 ASP A O 1
ATOM 1559 N N . THR A 1 191 ? 29.911 -13.915 4.039 1.00 92.75 191 THR A N 1
ATOM 1560 C CA . THR A 1 191 ? 29.564 -12.583 3.526 1.00 92.75 191 THR A CA 1
ATOM 1561 C C . THR A 1 191 ? 28.056 -12.372 3.556 1.00 92.75 191 THR A C 1
ATOM 1563 O O . THR A 1 191 ? 27.589 -11.346 4.043 1.00 92.75 191 THR A O 1
ATOM 1566 N N . LEU A 1 192 ? 27.287 -13.358 3.089 1.00 94.31 192 LEU A N 1
ATOM 1567 C CA . LEU A 1 192 ? 25.826 -13.291 3.086 1.00 94.31 192 LEU A CA 1
ATOM 1568 C C . LEU A 1 192 ? 25.256 -13.182 4.503 1.00 94.31 192 LEU A C 1
ATOM 1570 O O . LEU A 1 192 ? 24.329 -12.411 4.735 1.00 94.31 192 LEU A O 1
ATOM 1574 N N . ARG A 1 193 ? 25.844 -13.902 5.462 1.00 95.19 193 ARG A N 1
ATOM 1575 C CA . ARG A 1 193 ? 25.509 -13.813 6.882 1.00 95.19 193 ARG A CA 1
ATOM 1576 C C . ARG A 1 193 ? 25.755 -12.413 7.430 1.00 95.19 193 ARG A C 1
ATOM 1578 O O . ARG A 1 193 ? 24.887 -11.856 8.098 1.00 95.19 193 ARG A O 1
ATOM 1585 N N . GLN A 1 194 ? 26.925 -11.840 7.153 1.00 93.81 194 GLN A N 1
ATOM 1586 C CA . GLN A 1 194 ? 27.277 -10.496 7.615 1.00 93.81 194 GLN A CA 1
ATOM 1587 C C . GLN A 1 194 ? 26.318 -9.437 7.060 1.00 93.81 194 GLN A C 1
ATOM 1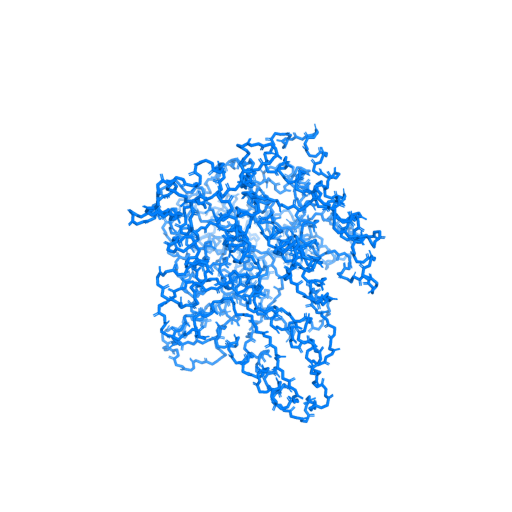589 O O . GLN A 1 194 ? 25.829 -8.611 7.832 1.00 93.81 194 GLN A O 1
ATOM 1594 N N . GLU A 1 195 ? 25.991 -9.494 5.766 1.00 94.19 195 GLU A N 1
ATOM 1595 C CA . GLU A 1 195 ? 25.031 -8.563 5.161 1.00 94.19 195 GLU A CA 1
ATOM 1596 C C . GLU A 1 195 ? 23.599 -8.790 5.679 1.00 94.19 195 GLU A C 1
ATOM 1598 O O . GLU A 1 195 ? 22.903 -7.822 5.978 1.00 94.19 195 GLU A O 1
ATOM 1603 N N . ALA A 1 196 ? 23.171 -10.040 5.898 1.00 95.25 196 ALA A N 1
ATOM 1604 C CA . ALA A 1 196 ? 21.875 -10.350 6.510 1.00 95.25 196 ALA A CA 1
ATOM 1605 C C . ALA A 1 196 ? 21.748 -9.765 7.927 1.00 95.25 196 ALA A C 1
ATOM 1607 O O . ALA A 1 196 ? 20.765 -9.095 8.247 1.00 95.25 196 ALA A O 1
ATOM 1608 N N . VAL A 1 197 ? 22.765 -9.966 8.770 1.00 95.44 197 VAL A N 1
ATOM 1609 C CA . VAL A 1 197 ? 22.813 -9.409 10.132 1.00 95.44 197 VAL A CA 1
ATOM 1610 C C . VAL A 1 197 ? 22.828 -7.882 10.100 1.00 95.44 197 VAL A C 1
ATOM 1612 O O . VAL A 1 197 ? 22.155 -7.243 10.907 1.00 95.44 197 VAL A O 1
ATOM 1615 N N . LYS A 1 198 ? 23.574 -7.276 9.174 1.00 93.94 198 LYS A N 1
ATOM 1616 C CA . LYS A 1 198 ? 23.606 -5.821 8.992 1.00 93.94 198 LYS A CA 1
ATOM 1617 C C . LYS A 1 198 ? 22.232 -5.271 8.603 1.00 93.94 198 LYS A C 1
ATOM 1619 O O . LYS A 1 198 ? 21.785 -4.309 9.222 1.00 93.94 198 LYS A O 1
ATOM 1624 N N . ALA A 1 199 ? 21.542 -5.902 7.655 1.00 93.19 199 ALA A N 1
ATOM 1625 C CA . ALA A 1 199 ? 20.202 -5.488 7.250 1.00 93.19 199 ALA A CA 1
ATOM 1626 C C . ALA A 1 199 ? 19.187 -5.597 8.395 1.00 93.19 199 ALA A C 1
ATOM 1628 O O . ALA A 1 199 ? 18.395 -4.680 8.609 1.00 93.19 199 ALA A O 1
ATOM 1629 N N . LEU A 1 200 ? 19.249 -6.675 9.184 1.00 93.75 200 LEU A N 1
ATOM 1630 C CA . LEU A 1 200 ? 18.404 -6.843 10.369 1.00 93.75 200 LEU A CA 1
ATOM 1631 C C . LEU A 1 200 ? 18.652 -5.755 11.426 1.00 93.75 200 LEU A C 1
ATOM 1633 O O . LEU A 1 200 ? 17.690 -5.264 12.012 1.00 93.75 200 LEU A O 1
ATOM 1637 N N . LYS A 1 201 ? 19.910 -5.340 11.642 1.00 91.50 201 LYS A N 1
ATOM 1638 C CA . LYS A 1 201 ? 20.238 -4.229 12.555 1.00 91.50 201 LYS A CA 1
ATOM 1639 C C . LYS A 1 201 ? 19.637 -2.909 12.087 1.00 91.50 201 LYS A C 1
ATOM 1641 O O . LYS A 1 201 ? 19.010 -2.229 12.887 1.00 91.50 201 LYS A O 1
ATOM 1646 N N . ILE A 1 202 ? 19.763 -2.591 10.797 1.00 89.19 202 ILE A N 1
ATOM 1647 C CA . ILE A 1 202 ? 19.199 -1.360 10.220 1.00 89.19 202 ILE A CA 1
ATOM 1648 C C . ILE A 1 202 ? 17.676 -1.328 10.400 1.00 89.19 202 ILE A C 1
ATOM 1650 O O . ILE A 1 202 ? 17.130 -0.313 10.826 1.00 89.19 202 ILE A O 1
ATOM 1654 N N . ILE A 1 203 ? 16.982 -2.438 10.126 1.00 89.50 203 ILE A N 1
ATOM 1655 C CA . ILE A 1 203 ? 15.524 -2.517 10.302 1.00 89.50 203 ILE A CA 1
ATOM 1656 C C . ILE A 1 203 ? 15.135 -2.357 11.781 1.00 89.50 203 ILE A C 1
ATOM 1658 O O . ILE A 1 203 ? 14.211 -1.605 12.093 1.00 89.50 203 ILE A O 1
ATOM 1662 N N . ALA A 1 204 ? 15.849 -3.023 12.694 1.00 88.31 204 ALA A N 1
ATOM 1663 C CA . ALA A 1 204 ? 15.601 -2.903 14.130 1.00 88.31 204 ALA A CA 1
ATOM 1664 C C . ALA A 1 204 ? 15.801 -1.459 14.631 1.00 88.31 204 ALA A C 1
ATOM 1666 O O . ALA A 1 204 ? 14.970 -0.938 15.376 1.00 88.31 204 ALA A O 1
ATOM 1667 N N . GLU A 1 205 ? 16.860 -0.785 14.173 1.00 85.94 205 GLU A N 1
ATOM 1668 C CA . GLU A 1 205 ? 17.149 0.617 14.495 1.00 85.94 205 GLU A CA 1
ATOM 1669 C C . GLU A 1 205 ? 16.084 1.573 13.936 1.00 85.94 205 GLU A C 1
ATOM 1671 O O . GLU A 1 205 ? 15.658 2.486 14.647 1.00 85.94 205 GLU A O 1
ATOM 1676 N N . GLN A 1 206 ? 15.586 1.348 12.712 1.00 83.81 206 GLN A N 1
ATOM 1677 C CA . GLN A 1 206 ? 14.482 2.141 12.154 1.00 83.81 206 GLN A CA 1
ATOM 1678 C C . GLN A 1 206 ? 13.191 1.999 12.972 1.00 83.81 206 GLN A C 1
ATOM 1680 O O . GLN A 1 206 ? 12.460 2.983 13.115 1.00 83.81 206 GLN A O 1
ATOM 1685 N N . GLY A 1 207 ? 12.922 0.816 13.529 1.00 81.31 207 GLY A N 1
ATOM 1686 C CA . GLY A 1 207 ? 11.777 0.566 14.407 1.00 81.31 207 GLY A CA 1
ATOM 1687 C C . GLY A 1 207 ? 11.880 1.302 15.748 1.00 81.31 207 GLY A C 1
ATOM 1688 O O . GLY A 1 207 ? 11.078 2.201 16.031 1.00 81.31 207 GLY A O 1
ATOM 1689 N N . GLU A 1 208 ? 12.892 0.953 16.552 1.00 82.12 208 GLU A N 1
ATOM 1690 C CA . GLU A 1 208 ? 12.947 1.306 17.983 1.00 82.12 208 GLU A CA 1
ATOM 1691 C C . GLU A 1 208 ? 13.988 2.378 18.358 1.00 82.12 208 GLU A C 1
ATOM 1693 O O . GLU A 1 208 ? 14.013 2.829 19.506 1.00 82.12 208 GLU A O 1
ATOM 1698 N N . GLY A 1 209 ? 14.858 2.800 17.434 1.00 73.06 209 GLY A N 1
ATOM 1699 C CA . GLY A 1 209 ? 15.984 3.691 17.733 1.00 73.06 209 GLY A CA 1
ATOM 1700 C C . GLY A 1 209 ? 15.555 5.016 18.377 1.00 73.06 209 GLY A C 1
ATOM 1701 O O . GLY A 1 209 ? 14.815 5.794 17.786 1.00 73.06 209 GLY A O 1
ATOM 1702 N N . TYR A 1 210 ? 16.016 5.318 19.591 1.00 66.75 210 TYR A N 1
ATOM 1703 C CA . TYR A 1 210 ? 15.721 6.596 20.250 1.00 66.75 210 TYR A CA 1
ATOM 1704 C C . TYR A 1 210 ? 16.905 7.557 20.146 1.00 66.75 210 TYR A C 1
ATOM 1706 O O . TYR A 1 210 ? 18.026 7.186 20.489 1.00 66.75 210 TYR A O 1
ATOM 1714 N N . GLY A 1 211 ? 16.662 8.799 19.712 1.00 57.91 211 GLY A N 1
ATOM 1715 C CA . GLY A 1 211 ? 17.716 9.811 19.591 1.00 57.91 211 GLY A CA 1
ATOM 1716 C C . GLY A 1 211 ? 18.791 9.482 18.549 1.00 57.91 211 GLY A C 1
ATOM 1717 O O . GLY A 1 211 ? 19.905 10.002 18.640 1.00 57.91 211 GLY A O 1
ATOM 1718 N N . SER A 1 212 ? 18.474 8.609 17.588 1.00 62.16 212 SER A N 1
ATOM 1719 C CA . SER A 1 212 ? 19.364 8.293 16.470 1.00 62.16 212 SER A CA 1
ATOM 1720 C C . SER A 1 212 ? 19.405 9.445 15.450 1.00 62.16 212 SER A C 1
ATOM 1722 O O . SER A 1 212 ? 18.669 10.427 15.571 1.00 62.16 212 SER A O 1
ATOM 1724 N N . THR A 1 213 ? 20.283 9.368 14.447 1.00 56.19 213 THR A N 1
ATOM 1725 C CA . THR A 1 213 ? 20.394 10.399 13.396 1.00 56.19 213 THR A CA 1
ATOM 1726 C C . THR A 1 213 ? 19.131 10.511 12.533 1.00 56.19 213 THR A C 1
ATOM 1728 O O . THR A 1 213 ? 18.896 11.566 11.940 1.00 56.19 213 THR A O 1
ATOM 1731 N N . VAL A 1 21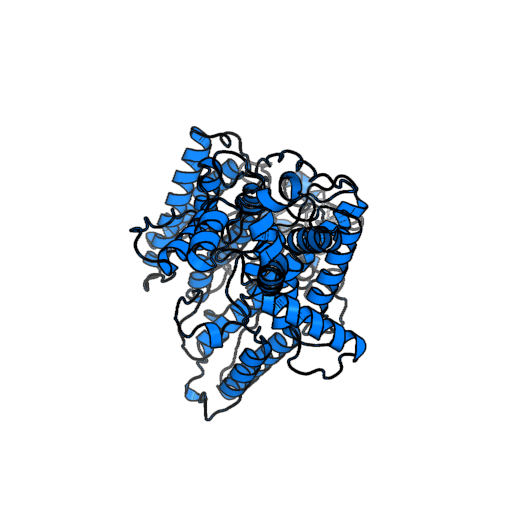4 ? 18.295 9.465 12.497 1.00 62.94 214 VAL A N 1
ATOM 1732 C CA . VAL A 1 214 ? 17.015 9.414 11.779 1.00 62.94 214 VAL A CA 1
ATOM 1733 C C . VAL A 1 214 ? 15.889 9.044 12.748 1.00 62.94 214 VAL A C 1
ATOM 1735 O O . VAL A 1 214 ? 15.955 8.011 13.403 1.00 62.94 214 VAL A O 1
ATOM 1738 N N . ASP A 1 215 ? 14.821 9.849 12.809 1.00 72.38 215 ASP A N 1
ATOM 1739 C CA . ASP A 1 215 ? 13.682 9.562 13.699 1.00 72.38 215 ASP A CA 1
ATOM 1740 C C . ASP A 1 215 ? 13.111 8.148 13.461 1.00 72.38 215 ASP A C 1
ATOM 1742 O O . ASP A 1 215 ? 12.669 7.833 12.341 1.00 72.38 215 ASP A O 1
ATOM 1746 N N . SER A 1 216 ? 13.032 7.335 14.516 1.00 86.38 216 SER A N 1
ATOM 1747 C CA . SER A 1 216 ? 12.483 5.973 14.441 1.00 86.38 216 SER A CA 1
ATOM 1748 C C . SER A 1 216 ? 10.967 5.938 14.247 1.00 86.38 216 SER A C 1
ATOM 1750 O O . SER A 1 216 ? 10.264 6.961 14.254 1.00 86.38 216 SER A O 1
ATOM 1752 N N . HIS A 1 217 ? 10.420 4.739 14.035 1.00 90.31 217 HIS A N 1
ATOM 1753 C CA . HIS A 1 217 ? 8.974 4.516 13.999 1.00 90.31 217 HIS A CA 1
ATOM 1754 C C . HIS A 1 217 ? 8.346 4.899 15.337 1.00 90.31 217 HIS A C 1
ATOM 1756 O O . HIS A 1 217 ? 7.368 5.654 15.353 1.00 90.31 217 HIS A O 1
ATOM 1762 N N . PHE A 1 218 ? 8.949 4.475 16.450 1.00 91.81 218 PHE A N 1
ATOM 1763 C CA . PHE A 1 218 ? 8.533 4.856 17.798 1.00 91.81 218 PHE A CA 1
ATOM 1764 C C . PHE A 1 218 ? 8.401 6.375 17.982 1.00 91.81 218 PHE A C 1
ATOM 1766 O O . PHE A 1 218 ? 7.331 6.863 18.371 1.00 91.81 218 PHE A O 1
ATOM 1773 N N . GLU A 1 219 ? 9.458 7.135 17.687 1.00 91.25 219 GLU A N 1
ATOM 1774 C CA . GLU A 1 219 ? 9.476 8.588 17.890 1.00 91.25 219 GLU A CA 1
ATOM 1775 C C . GLU A 1 219 ? 8.406 9.281 17.041 1.00 91.25 219 GLU A C 1
ATOM 1777 O O . GLU A 1 219 ? 7.673 10.155 17.523 1.00 91.25 219 GLU A O 1
ATOM 1782 N N . ARG A 1 220 ? 8.233 8.835 15.793 1.00 92.38 220 ARG A N 1
ATOM 1783 C CA . ARG A 1 220 ? 7.228 9.395 14.883 1.00 92.38 220 ARG A CA 1
ATOM 1784 C C . ARG A 1 220 ? 5.804 9.045 15.288 1.00 92.38 220 ARG A C 1
ATOM 1786 O O . ARG A 1 220 ? 4.943 9.925 15.215 1.00 92.38 220 ARG A O 1
ATOM 1793 N N . PHE A 1 221 ? 5.534 7.827 15.757 1.00 95.94 221 PHE A N 1
ATOM 1794 C CA . PHE A 1 221 ? 4.227 7.486 16.322 1.00 95.94 221 PHE A CA 1
ATOM 1795 C C . PHE A 1 221 ? 3.930 8.301 17.584 1.00 95.94 221 PHE A C 1
ATOM 1797 O O . PHE A 1 221 ? 2.806 8.780 17.751 1.00 95.94 221 PHE A O 1
ATOM 1804 N N . PHE A 1 222 ? 4.927 8.518 18.446 1.00 94.81 222 PHE A N 1
ATOM 1805 C CA . PHE A 1 222 ? 4.762 9.324 19.652 1.00 94.81 222 PHE A CA 1
ATOM 1806 C C . PHE A 1 222 ? 4.468 10.795 19.329 1.00 94.81 222 PHE A C 1
ATOM 1808 O O . PHE A 1 222 ? 3.536 11.371 19.899 1.00 94.81 222 PHE A O 1
ATOM 1815 N N . GLN A 1 223 ? 5.182 11.385 18.366 1.00 93.94 223 GLN A N 1
ATOM 1816 C CA . GLN A 1 223 ? 4.890 12.727 17.852 1.00 93.94 223 GLN A CA 1
ATOM 1817 C C . GLN A 1 223 ? 3.471 12.800 17.269 1.00 93.94 223 GLN A C 1
ATOM 1819 O O . GLN A 1 223 ? 2.710 13.719 17.573 1.00 93.94 223 GLN A O 1
ATOM 1824 N N . LEU A 1 224 ? 3.077 11.794 16.484 1.00 95.62 224 LEU A N 1
ATOM 1825 C CA . LEU A 1 224 ? 1.752 11.732 15.873 1.00 95.62 224 LEU A CA 1
ATOM 1826 C C . LEU A 1 224 ? 0.637 11.644 16.921 1.00 95.62 224 LEU A C 1
ATOM 1828 O O . LEU A 1 224 ? -0.387 12.310 16.784 1.00 95.62 224 LEU A O 1
ATOM 1832 N N . TYR A 1 225 ? 0.844 10.883 17.996 1.00 95.75 225 TYR A N 1
ATOM 1833 C CA . TYR A 1 225 ? -0.081 10.818 19.127 1.00 95.75 225 TYR A CA 1
ATOM 1834 C C . TYR A 1 225 ? -0.262 12.173 19.808 1.00 95.75 225 TYR A C 1
ATOM 1836 O O . TYR A 1 225 ? -1.392 12.547 20.131 1.00 95.75 225 TYR A O 1
ATOM 1844 N N . GLN A 1 226 ? 0.818 12.933 19.994 1.00 95.31 226 GLN A N 1
ATOM 1845 C CA . GLN A 1 226 ? 0.742 14.282 20.557 1.00 95.31 226 GLN A CA 1
ATOM 1846 C C . GLN A 1 226 ? -0.038 15.232 19.639 1.00 95.31 226 GLN A C 1
ATOM 1848 O O . GLN A 1 226 ? -0.957 15.910 20.105 1.00 95.31 226 GLN A O 1
ATOM 1853 N N . ASP A 1 227 ? 0.275 15.236 18.342 1.00 96.06 227 ASP A N 1
ATOM 1854 C CA . ASP A 1 227 ? -0.384 16.089 17.349 1.00 96.06 227 ASP A CA 1
ATOM 1855 C C . ASP A 1 227 ? -1.876 15.752 17.210 1.00 96.06 227 ASP A C 1
ATOM 1857 O O . ASP A 1 227 ? -2.724 16.650 17.183 1.00 96.06 227 ASP A O 1
ATOM 1861 N N . PHE A 1 228 ? -2.214 14.459 17.198 1.00 95.88 228 PHE A N 1
ATOM 1862 C CA . PHE A 1 228 ? -3.593 13.977 17.174 1.00 95.88 228 PHE A CA 1
ATOM 1863 C C . PHE A 1 228 ? -4.362 14.390 18.434 1.00 95.88 228 PHE A C 1
ATOM 1865 O O . PHE A 1 228 ? -5.472 14.914 18.340 1.00 95.88 228 PHE A O 1
ATOM 1872 N N . CYS A 1 229 ? -3.769 14.218 19.621 1.00 92.31 229 CYS A N 1
ATOM 1873 C CA . CYS A 1 229 ? -4.388 14.649 20.875 1.00 92.31 229 CYS A CA 1
ATOM 1874 C C . CYS A 1 229 ? -4.618 16.162 20.910 1.00 92.31 229 CYS A C 1
ATOM 1876 O O . CYS A 1 229 ? -5.658 16.604 21.398 1.00 92.31 229 CYS A O 1
ATOM 1878 N N . LYS A 1 230 ? -3.675 16.949 20.381 1.00 95.19 230 LYS A N 1
ATOM 1879 C CA . LYS A 1 230 ? -3.796 18.405 20.291 1.00 95.19 230 LYS A CA 1
ATOM 1880 C C . LYS A 1 230 ? -4.952 18.816 19.378 1.00 95.19 230 LYS A C 1
ATOM 1882 O O . LYS A 1 230 ? -5.800 19.592 19.802 1.00 95.19 230 LYS A O 1
ATOM 1887 N N . LEU A 1 231 ? -5.028 18.256 18.168 1.00 93.88 231 LEU A N 1
ATOM 1888 C CA . LEU A 1 231 ? -6.132 18.516 17.235 1.00 93.88 231 LEU A CA 1
ATOM 1889 C C . LEU A 1 231 ? -7.492 18.131 17.832 1.00 93.88 231 LEU A C 1
ATOM 1891 O O . LEU A 1 231 ? -8.447 18.900 17.745 1.00 93.88 231 LEU A O 1
ATOM 1895 N N . LYS A 1 232 ? -7.567 16.978 18.508 1.00 88.19 232 LYS A N 1
ATOM 1896 C CA . LYS A 1 232 ? -8.785 16.549 19.201 1.00 88.19 232 LYS A CA 1
ATOM 1897 C C . LYS A 1 232 ? -9.168 17.506 20.338 1.00 88.19 232 LYS A C 1
ATOM 1899 O O . LYS A 1 232 ? -10.341 17.833 20.479 1.00 88.19 232 LYS A O 1
ATOM 1904 N N . GLY A 1 233 ? -8.196 17.986 21.118 1.00 86.31 233 GLY A N 1
ATOM 1905 C CA . GLY A 1 233 ? -8.417 18.972 22.184 1.00 86.31 233 GLY A CA 1
ATOM 1906 C C . GLY A 1 233 ? -8.888 20.342 21.680 1.00 86.31 233 GLY A C 1
ATOM 1907 O O . GLY A 1 233 ? -9.553 21.067 22.411 1.00 86.31 233 GLY A O 1
ATOM 1908 N N . GLU A 1 234 ? -8.592 20.674 20.423 1.00 91.50 234 GLU A N 1
ATOM 1909 C CA . GLU A 1 234 ? -9.094 21.865 19.724 1.00 91.50 234 GLU A CA 1
ATOM 1910 C C . GLU A 1 234 ? -10.487 21.649 19.095 1.00 91.50 234 GLU A C 1
ATOM 1912 O O . GLU A 1 234 ? -11.029 22.562 18.477 1.00 91.50 234 GLU A O 1
ATOM 1917 N N . GLY A 1 235 ? -11.078 20.455 19.236 1.00 85.25 235 GLY A N 1
ATOM 1918 C CA . GLY A 1 235 ? -12.386 20.118 18.668 1.00 85.25 235 GLY A CA 1
ATOM 1919 C C . GLY A 1 235 ? -12.368 19.822 17.165 1.00 85.25 235 GLY A C 1
ATOM 1920 O O . GLY A 1 235 ? -13.423 19.815 16.535 1.00 85.25 235 GLY A O 1
ATOM 1921 N N . VAL A 1 236 ? -11.195 19.577 16.571 1.00 89.50 236 VAL A N 1
ATOM 1922 C CA . VAL A 1 236 ? -11.079 19.258 15.142 1.00 89.50 236 VAL A CA 1
ATOM 1923 C C . VAL A 1 236 ? -11.514 17.814 14.887 1.00 89.50 236 VAL A C 1
ATOM 1925 O O . VAL A 1 236 ? -10.952 16.868 15.441 1.00 89.50 236 VAL A O 1
ATOM 1928 N N . GLU A 1 237 ? -12.475 17.617 13.982 1.00 89.12 237 GLU A N 1
ATOM 1929 C CA . GLU A 1 237 ? -12.805 16.286 13.472 1.00 89.12 237 GLU A CA 1
ATOM 1930 C C . GLU A 1 237 ? -11.740 15.834 12.465 1.00 89.12 237 GLU A C 1
ATOM 1932 O O . GLU A 1 237 ? -11.756 16.244 11.308 1.00 89.12 237 GLU A O 1
ATOM 1937 N N . CYS A 1 238 ? -10.803 14.983 12.888 1.00 91.50 238 CYS A N 1
ATOM 1938 C CA . CYS A 1 238 ? -9.699 14.530 12.029 1.00 91.50 238 CYS A CA 1
ATOM 1939 C C . CYS A 1 238 ? -9.957 13.206 11.296 1.00 91.50 238 CYS A C 1
ATOM 1941 O O . CYS A 1 238 ? -9.164 12.840 10.433 1.00 91.50 238 CYS A O 1
ATOM 1943 N N . VAL A 1 239 ? -11.005 12.460 11.658 1.00 93.19 239 VAL A N 1
ATOM 1944 C CA . VAL A 1 239 ? -11.174 11.046 11.277 1.00 93.19 239 VAL A CA 1
ATOM 1945 C C . VAL A 1 239 ? -12.607 10.785 10.812 1.00 93.19 239 VAL A C 1
ATOM 1947 O O . VAL A 1 239 ? -13.567 11.220 11.453 1.00 93.19 239 VAL A O 1
ATOM 1950 N N . TRP A 1 240 ? -12.758 10.075 9.696 1.00 92.25 240 TRP A N 1
ATOM 1951 C CA . TRP A 1 240 ? -14.035 9.551 9.218 1.00 92.25 240 TRP A CA 1
ATOM 1952 C C . TRP A 1 240 ? -14.593 8.489 10.190 1.00 92.25 240 TRP A C 1
ATOM 1954 O O . TRP A 1 240 ? -13.818 7.784 10.837 1.00 92.25 240 TRP A O 1
ATOM 1964 N N . PRO A 1 241 ? -15.925 8.320 10.320 1.00 90.44 241 PRO A N 1
ATOM 1965 C CA . PRO A 1 241 ? -16.534 7.287 11.167 1.00 90.44 241 PRO A CA 1
ATOM 1966 C C . PRO A 1 241 ? -16.453 5.884 10.533 1.00 90.44 241 PRO A C 1
ATOM 1968 O O . PRO A 1 241 ? -17.461 5.201 10.357 1.00 90.44 241 PRO A O 1
ATOM 1971 N N . VAL A 1 242 ? -15.253 5.463 10.152 1.00 93.50 242 VAL A N 1
ATOM 1972 C CA . VAL A 1 242 ? -15.024 4.211 9.431 1.00 93.50 242 VAL A CA 1
ATOM 1973 C C . VAL A 1 242 ? -15.248 3.022 10.364 1.00 93.50 242 VAL A C 1
ATOM 1975 O O . VAL A 1 242 ? -14.842 3.046 11.528 1.00 93.50 242 VAL A O 1
ATOM 1978 N N . ALA A 1 243 ? -15.876 1.966 9.848 1.00 93.81 243 ALA A N 1
ATOM 1979 C CA . ALA A 1 243 ? -16.059 0.708 10.560 1.00 93.81 243 ALA A CA 1
ATOM 1980 C C . ALA A 1 243 ? -14.735 0.114 11.075 1.00 93.81 243 ALA A C 1
ATOM 1982 O O . ALA A 1 243 ? -13.643 0.464 10.639 1.00 93.81 243 ALA A O 1
ATOM 1983 N N . THR A 1 244 ? -14.829 -0.822 12.011 1.00 91.69 244 THR A N 1
ATOM 1984 C CA . THR A 1 244 ? -13.701 -1.656 12.445 1.00 91.69 244 THR A CA 1
ATOM 1985 C C . THR A 1 244 ? -13.837 -3.032 11.801 1.00 91.69 244 THR A C 1
ATOM 1987 O O . THR A 1 244 ? -14.950 -3.550 11.747 1.00 91.69 244 THR A O 1
ATOM 1990 N N . ASN A 1 245 ? -12.730 -3.618 11.334 1.00 93.19 245 ASN A N 1
ATOM 1991 C CA . ASN A 1 245 ? -12.690 -4.902 10.621 1.00 93.19 245 ASN A CA 1
ATOM 1992 C C . ASN A 1 245 ? -13.758 -5.018 9.514 1.00 93.19 245 ASN A C 1
ATOM 1994 O O . ASN A 1 245 ? -14.562 -5.954 9.535 1.00 93.19 245 ASN A O 1
ATOM 1998 N N . PRO A 1 246 ? -13.814 -4.068 8.559 1.00 96.00 246 PRO A N 1
ATOM 1999 C CA . PRO A 1 246 ? -14.817 -4.114 7.509 1.00 96.00 246 PRO A CA 1
ATOM 2000 C C . PRO A 1 246 ? -14.681 -5.389 6.669 1.00 96.00 246 PRO A C 1
ATOM 2002 O O . PRO A 1 246 ? -13.579 -5.796 6.308 1.00 96.00 246 PRO A O 1
ATOM 2005 N N . SER A 1 247 ? -15.808 -6.010 6.330 1.00 95.50 247 SER A N 1
ATOM 2006 C CA . SER A 1 247 ? -15.844 -7.277 5.600 1.00 95.50 247 SER A CA 1
ATOM 2007 C C . SER A 1 247 ? -16.931 -7.276 4.534 1.00 95.50 247 SER A C 1
ATOM 2009 O O . SER A 1 247 ? -18.059 -6.840 4.762 1.00 95.50 247 SER A O 1
ATOM 2011 N N . THR A 1 248 ? -16.606 -7.819 3.362 1.00 96.25 248 THR A N 1
ATOM 2012 C CA . THR A 1 248 ? -17.585 -8.112 2.302 1.00 96.25 248 THR A CA 1
ATOM 2013 C C . THR A 1 248 ? -18.282 -9.461 2.486 1.00 96.25 248 THR A C 1
ATOM 2015 O O . THR A 1 248 ? -19.259 -9.748 1.795 1.00 96.25 248 THR A O 1
ATOM 2018 N N . VAL A 1 249 ? -17.794 -10.291 3.413 1.00 92.06 249 VAL A N 1
ATOM 2019 C CA . VAL A 1 249 ? -18.347 -11.616 3.703 1.00 92.06 249 VAL A CA 1
ATOM 2020 C C . VAL A 1 249 ? -19.490 -11.456 4.707 1.00 92.06 249 VAL A C 1
ATOM 2022 O O . VAL A 1 249 ? -19.269 -10.835 5.750 1.00 92.06 249 VAL A O 1
ATOM 2025 N N . PRO A 1 250 ? -20.696 -11.979 4.410 1.00 89.19 250 PRO A N 1
ATOM 2026 C CA . PRO A 1 250 ? -21.806 -11.944 5.353 1.00 89.19 250 PRO A CA 1
ATOM 2027 C C . PRO A 1 250 ? -21.462 -12.733 6.622 1.00 89.19 250 PRO A C 1
ATOM 2029 O O . PRO A 1 250 ? -20.771 -13.754 6.527 1.00 89.19 250 PRO A O 1
ATOM 2032 N N . PRO A 1 251 ? -21.947 -12.295 7.794 1.00 85.12 251 PRO A N 1
ATOM 2033 C CA . PRO A 1 251 ? -21.727 -13.020 9.036 1.00 85.12 251 PRO A CA 1
ATOM 2034 C C . PRO A 1 251 ? -22.345 -14.412 8.961 1.00 85.12 251 PRO A C 1
ATOM 2036 O O . PRO A 1 251 ? -23.344 -14.647 8.269 1.00 85.12 251 PRO A O 1
ATOM 2039 N N . ARG A 1 252 ? -21.738 -15.355 9.678 1.00 77.06 252 ARG A N 1
ATOM 2040 C CA . ARG A 1 252 ? -22.239 -16.728 9.719 1.00 77.06 252 ARG A CA 1
ATOM 2041 C C . ARG A 1 252 ? -23.589 -16.786 10.448 1.00 77.06 252 ARG A C 1
ATOM 2043 O O . ARG A 1 252 ? -23.723 -16.176 11.507 1.00 77.06 252 ARG A O 1
ATOM 2050 N N . PRO A 1 253 ? -24.578 -17.549 9.941 1.00 73.50 253 PRO A N 1
ATOM 2051 C CA . PRO A 1 253 ? -25.799 -17.816 10.691 1.00 73.50 253 PRO A CA 1
ATOM 2052 C C . PRO A 1 253 ? -25.448 -18.548 11.986 1.00 73.50 253 PRO A C 1
ATOM 2054 O O . PRO A 1 253 ? -24.757 -19.568 11.950 1.00 73.50 253 PRO A O 1
ATOM 2057 N N . VAL A 1 254 ? -25.925 -18.042 13.119 1.00 65.44 254 VAL A N 1
ATOM 2058 C CA . VAL A 1 254 ? -25.685 -18.647 14.432 1.00 65.44 254 VAL A CA 1
ATOM 2059 C C . VAL A 1 254 ? -26.873 -19.540 14.790 1.00 65.44 254 VAL A C 1
ATOM 2061 O O . VAL A 1 254 ? -27.998 -19.041 14.849 1.00 65.44 254 VAL A O 1
ATOM 2064 N N . PRO A 1 255 ? -26.687 -20.847 15.038 1.00 60.66 255 PRO A N 1
ATOM 2065 C CA . PRO A 1 255 ? -27.627 -21.602 15.859 1.00 60.66 255 PRO A CA 1
ATOM 2066 C C . PRO A 1 255 ? -27.561 -21.016 17.276 1.00 60.66 255 PRO A C 1
ATOM 2068 O O . PRO A 1 255 ? -26.469 -20.904 17.824 1.00 60.66 255 PRO A O 1
ATOM 2071 N N . TYR A 1 256 ? -28.699 -20.610 17.836 1.00 55.09 256 TYR A N 1
ATOM 2072 C CA . TYR A 1 256 ? -28.866 -19.768 19.038 1.00 55.09 256 TYR A CA 1
ATOM 2073 C C . TYR A 1 256 ? -28.282 -20.298 20.372 1.00 55.09 256 TYR A C 1
ATOM 2075 O O . TYR A 1 256 ? -28.614 -19.782 21.438 1.00 55.09 256 TYR A O 1
ATOM 2083 N N . ASP A 1 257 ? -27.399 -21.293 20.359 1.00 62.34 257 ASP A N 1
ATOM 2084 C CA . ASP A 1 257 ? -27.161 -22.138 21.530 1.00 62.34 257 ASP A CA 1
ATOM 2085 C C . ASP A 1 257 ? -25.793 -21.870 22.204 1.00 62.34 257 ASP A C 1
ATOM 2087 O O . ASP A 1 257 ? -25.529 -22.400 23.283 1.00 62.34 257 ASP A O 1
ATOM 2091 N N . GLY A 1 258 ? -24.930 -21.029 21.607 1.00 71.44 258 GLY A N 1
ATOM 2092 C CA . GLY A 1 258 ? -23.576 -20.724 22.099 1.00 71.44 258 GLY A CA 1
ATOM 2093 C C . GLY A 1 258 ? -23.295 -19.227 22.280 1.00 71.44 258 GLY A C 1
ATOM 2094 O O . GLY A 1 258 ? -23.429 -18.433 21.345 1.00 71.44 258 GLY A O 1
ATOM 2095 N N . LEU A 1 259 ? -22.877 -18.827 23.488 1.00 73.00 259 LEU A N 1
ATOM 2096 C CA . LEU A 1 259 ? -22.526 -17.437 23.812 1.00 73.00 259 LEU A CA 1
ATOM 2097 C C . LEU A 1 259 ? -21.301 -16.945 23.028 1.00 73.00 259 LEU A C 1
ATOM 2099 O O . LEU A 1 259 ? -21.300 -15.829 22.513 1.00 73.00 259 LEU A O 1
ATOM 2103 N N . GLU A 1 260 ? -20.263 -17.774 22.931 1.00 74.94 260 GLU A N 1
ATOM 2104 C CA . GLU A 1 260 ? -19.033 -17.442 22.208 1.00 74.94 260 GLU A CA 1
ATOM 2105 C C . GLU A 1 260 ? -19.314 -17.248 20.712 1.00 74.94 260 GLU A C 1
ATOM 2107 O O . GLU A 1 260 ? -18.885 -16.261 20.110 1.00 74.94 260 GLU A O 1
ATOM 2112 N N . GLU A 1 261 ? -20.127 -18.128 20.126 1.00 75.31 261 GLU A N 1
ATOM 2113 C CA . GLU A 1 261 ? -20.613 -17.995 18.757 1.00 75.31 261 GLU A CA 1
ATOM 2114 C C . GLU A 1 261 ? -21.442 -16.722 18.548 1.00 75.31 261 GLU A C 1
ATOM 2116 O O . GLU A 1 261 ? -21.292 -16.073 17.511 1.00 75.31 261 GLU A O 1
ATOM 2121 N N . SER A 1 262 ? -22.273 -16.344 19.523 1.00 74.38 262 SER A N 1
ATOM 2122 C CA . SER A 1 262 ? -23.099 -15.132 19.463 1.00 74.38 262 SER A CA 1
ATOM 2123 C C . SER A 1 262 ? -22.250 -13.859 19.513 1.00 74.38 262 SER A C 1
ATOM 2125 O O . SER A 1 262 ? -22.450 -12.956 18.701 1.00 74.38 262 SER A O 1
ATOM 2127 N N . ILE A 1 263 ? -21.245 -13.804 20.396 1.00 76.75 263 ILE A N 1
ATOM 2128 C CA . ILE A 1 263 ? -20.274 -12.698 20.457 1.00 76.75 263 ILE A CA 1
ATOM 2129 C C . ILE A 1 263 ? -19.481 -12.615 19.148 1.00 76.75 263 ILE A C 1
ATOM 2131 O O . ILE A 1 263 ? -19.348 -11.537 18.568 1.00 76.75 263 ILE A O 1
ATOM 2135 N N . ARG A 1 264 ? -18.994 -13.750 18.629 1.00 77.00 264 ARG A N 1
ATOM 2136 C CA . ARG A 1 264 ? -18.270 -13.791 17.349 1.00 77.00 264 ARG A CA 1
ATOM 2137 C C . ARG A 1 264 ? -19.129 -13.275 16.195 1.00 77.00 264 ARG A C 1
ATOM 2139 O O . ARG A 1 264 ? -18.646 -12.492 15.382 1.00 77.00 264 ARG A O 1
ATOM 2146 N N . ALA A 1 265 ? -20.391 -13.683 16.125 1.00 79.81 265 ALA A N 1
ATOM 2147 C CA . ALA A 1 265 ? -21.305 -13.215 15.092 1.00 79.81 265 ALA A CA 1
ATOM 2148 C C . ALA A 1 265 ? -21.616 -11.718 15.211 1.00 79.81 265 ALA A C 1
ATOM 2150 O O . ALA A 1 265 ? -21.709 -11.044 14.188 1.00 79.81 265 ALA A O 1
ATOM 2151 N N . ALA A 1 266 ? -21.705 -11.175 16.430 1.00 80.81 266 ALA A N 1
ATOM 2152 C CA . ALA A 1 266 ? -21.855 -9.736 16.646 1.00 80.81 266 ALA A CA 1
ATOM 2153 C C . ALA A 1 266 ? -20.641 -8.946 16.119 1.00 80.81 266 ALA A C 1
ATOM 2155 O O . ALA A 1 266 ? -20.816 -7.938 15.427 1.00 80.81 266 ALA A O 1
ATOM 2156 N N . PHE A 1 267 ? -19.415 -9.440 16.344 1.00 80.88 267 PHE A N 1
ATOM 2157 C CA . PHE A 1 267 ? -18.205 -8.871 15.735 1.00 80.88 267 PHE A CA 1
ATOM 2158 C C . PHE A 1 267 ? -18.249 -8.914 14.198 1.00 80.88 267 PHE A C 1
ATOM 2160 O O . PHE A 1 267 ? -17.946 -7.907 13.551 1.00 80.88 267 PHE A O 1
ATOM 2167 N N . GLU A 1 268 ? -18.631 -10.056 13.612 1.00 84.94 268 GLU A N 1
ATOM 2168 C CA . GLU A 1 268 ? -18.753 -10.219 12.155 1.00 84.94 268 GLU A CA 1
ATOM 2169 C C . GLU A 1 268 ? -19.815 -9.259 11.573 1.00 84.94 268 GLU A C 1
ATOM 2171 O O . GLU A 1 268 ? -19.549 -8.556 10.595 1.00 84.94 268 GLU A O 1
ATOM 2176 N N . GLU A 1 269 ? -20.990 -9.150 12.201 1.00 86.31 269 GLU A N 1
ATOM 2177 C CA . GLU A 1 269 ? -22.071 -8.250 11.775 1.00 86.31 269 GLU A CA 1
ATOM 2178 C C . GLU A 1 269 ? -21.662 -6.775 11.885 1.00 86.31 269 GLU A C 1
ATOM 2180 O O . GLU A 1 269 ? -21.984 -5.973 11.003 1.00 86.31 269 GLU A O 1
ATOM 2185 N N . ARG A 1 270 ? -20.897 -6.390 12.912 1.00 84.94 270 ARG A N 1
ATOM 2186 C CA . ARG A 1 270 ? -20.431 -5.005 13.085 1.00 84.94 270 ARG A CA 1
ATOM 2187 C C . ARG A 1 270 ? -19.530 -4.538 11.942 1.00 84.94 270 ARG A C 1
ATOM 2189 O O . ARG A 1 270 ? -19.635 -3.383 11.533 1.00 84.94 270 ARG A O 1
ATOM 2196 N N . GLY A 1 271 ? -18.663 -5.412 11.436 1.00 90.25 271 GLY A N 1
ATOM 2197 C CA . GLY A 1 271 ? -17.779 -5.126 10.301 1.00 90.25 271 GLY A CA 1
ATOM 2198 C C . GLY A 1 271 ? -18.432 -5.351 8.933 1.00 90.25 271 GLY A C 1
ATOM 2199 O O . GLY A 1 271 ? -17.930 -4.875 7.914 1.00 90.25 271 GLY A O 1
ATOM 2200 N N . TYR A 1 272 ? -19.556 -6.063 8.869 1.00 95.31 272 TYR A N 1
ATOM 2201 C CA . TYR A 1 272 ? -20.159 -6.442 7.596 1.00 95.31 272 TYR A CA 1
ATOM 2202 C C . TYR A 1 272 ? -20.679 -5.236 6.797 1.00 95.31 272 TYR A C 1
ATOM 2204 O O . TYR A 1 272 ? -21.582 -4.507 7.228 1.00 95.31 272 TYR A O 1
ATOM 2212 N N . ILE A 1 273 ? -20.139 -5.072 5.586 1.00 97.38 273 ILE A N 1
ATOM 2213 C CA . ILE A 1 273 ? -20.526 -4.050 4.613 1.00 97.38 273 ILE A CA 1
ATOM 2214 C C . ILE A 1 273 ? -21.856 -4.464 3.974 1.00 97.38 273 ILE A C 1
ATOM 2216 O O . ILE A 1 273 ? -21.908 -5.073 2.904 1.00 97.38 273 ILE A O 1
ATOM 2220 N N . ALA A 1 274 ? -22.960 -4.142 4.644 1.00 95.62 274 ALA A N 1
ATOM 2221 C CA . ALA A 1 274 ? -24.296 -4.504 4.192 1.00 95.62 274 ALA A CA 1
ATOM 2222 C C . ALA A 1 274 ? -24.800 -3.612 3.041 1.00 95.62 274 ALA A C 1
ATOM 2224 O O . ALA A 1 274 ? -25.604 -4.078 2.235 1.00 95.62 274 ALA A O 1
ATOM 2225 N N . ASN A 1 275 ? -24.308 -2.377 2.904 1.00 94.69 275 ASN A N 1
ATOM 2226 C CA . ASN A 1 275 ? -24.679 -1.494 1.798 1.00 94.69 275 ASN A CA 1
ATOM 2227 C C . ASN A 1 275 ? -24.226 -2.080 0.440 1.00 94.69 275 ASN A C 1
ATOM 2229 O O . ASN A 1 275 ? -23.024 -2.270 0.249 1.00 94.69 275 ASN A O 1
ATOM 2233 N N . PRO A 1 276 ? -25.129 -2.343 -0.529 1.00 94.88 276 PRO A N 1
ATOM 2234 C CA . PRO A 1 276 ? -24.754 -2.981 -1.795 1.00 94.88 276 PRO A CA 1
ATOM 2235 C C . PRO A 1 276 ? -23.728 -2.190 -2.617 1.00 94.88 276 PRO A C 1
ATOM 2237 O O . PRO A 1 276 ? -22.805 -2.781 -3.177 1.00 94.88 276 PRO A O 1
ATOM 2240 N N . ARG A 1 277 ? -23.847 -0.853 -2.655 1.00 95.12 277 ARG A N 1
ATOM 2241 C CA . ARG A 1 277 ? -22.903 0.021 -3.368 1.00 95.12 277 ARG A CA 1
ATOM 2242 C C . ARG A 1 277 ? -21.524 -0.048 -2.720 1.00 95.12 277 ARG A C 1
ATOM 2244 O O . ARG A 1 277 ? -20.548 -0.338 -3.404 1.00 95.12 277 ARG A O 1
ATOM 2251 N N . ALA A 1 278 ? -21.444 0.135 -1.400 1.00 96.56 278 ALA A N 1
ATOM 2252 C CA . ALA A 1 278 ? -20.179 0.040 -0.669 1.00 96.56 278 ALA A CA 1
ATOM 2253 C C . ALA A 1 278 ? -19.548 -1.358 -0.767 1.00 96.56 278 ALA A C 1
ATOM 2255 O O . ALA A 1 278 ? -18.327 -1.486 -0.846 1.00 96.56 278 ALA A O 1
ATOM 2256 N N . ARG A 1 279 ? -20.370 -2.414 -0.808 1.00 97.19 279 ARG A N 1
ATOM 2257 C CA . ARG A 1 279 ? -19.899 -3.795 -0.939 1.00 97.19 279 ARG A CA 1
ATOM 2258 C C . ARG A 1 279 ? -19.270 -4.072 -2.301 1.00 97.19 279 ARG A C 1
ATOM 2260 O O . ARG A 1 279 ? -18.256 -4.758 -2.339 1.00 97.19 279 ARG A O 1
ATOM 2267 N N . ASN A 1 280 ? -19.798 -3.507 -3.390 1.00 97.50 280 ASN A N 1
ATOM 2268 C CA . ASN A 1 280 ? -19.164 -3.602 -4.713 1.00 97.50 280 ASN A CA 1
ATOM 2269 C C . ASN A 1 280 ? -17.761 -2.979 -4.705 1.00 97.50 280 ASN A C 1
ATOM 2271 O O . ASN A 1 280 ? -16.808 -3.625 -5.134 1.00 97.50 280 ASN A O 1
ATOM 2275 N N . TRP A 1 281 ? -17.607 -1.784 -4.125 1.00 98.38 281 TRP A N 1
ATOM 2276 C CA . TRP A 1 281 ? -16.288 -1.171 -3.928 1.00 98.38 281 TRP A CA 1
ATOM 2277 C C . TRP A 1 281 ? -15.381 -2.012 -3.018 1.00 98.38 281 TRP A C 1
ATOM 2279 O O . TRP A 1 281 ? -14.193 -2.141 -3.295 1.00 98.38 281 TRP A O 1
ATOM 2289 N N . GLY A 1 282 ? -15.929 -2.652 -1.981 1.00 98.44 282 GLY A N 1
ATOM 2290 C CA . GLY A 1 282 ? -15.187 -3.594 -1.137 1.00 98.44 282 GLY A CA 1
ATOM 2291 C C . GLY A 1 282 ? -14.719 -4.847 -1.884 1.00 98.44 282 GLY A C 1
ATOM 2292 O O . GLY A 1 282 ? -13.590 -5.296 -1.687 1.00 98.44 282 GLY A O 1
ATOM 2293 N N . HIS A 1 283 ? -15.546 -5.404 -2.773 1.00 98.44 283 HIS A N 1
ATOM 2294 C CA . HIS A 1 283 ? -15.154 -6.518 -3.637 1.00 98.44 283 HIS A CA 1
ATOM 2295 C C . HIS A 1 283 ? -14.067 -6.093 -4.625 1.00 98.44 283 HIS A C 1
ATOM 2297 O O . HIS A 1 283 ? -13.081 -6.814 -4.775 1.00 98.44 283 HIS A O 1
ATOM 2303 N N . LEU A 1 284 ? -14.201 -4.907 -5.227 1.00 98.62 284 LEU A N 1
ATOM 2304 C CA . LEU A 1 284 ? -13.175 -4.334 -6.092 1.00 98.62 284 LEU A CA 1
ATOM 2305 C C . LEU A 1 284 ? -11.856 -4.171 -5.327 1.00 98.62 284 LEU A C 1
ATOM 2307 O O . LEU A 1 284 ? -10.829 -4.664 -5.785 1.00 98.62 284 LEU A O 1
ATOM 2311 N N . PHE A 1 285 ? -11.890 -3.589 -4.123 1.00 98.75 285 PHE A N 1
ATOM 2312 C CA . PHE A 1 285 ? -10.720 -3.455 -3.251 1.00 98.75 285 PHE A CA 1
ATOM 2313 C C . PHE A 1 285 ? -10.034 -4.803 -2.997 1.00 98.75 285 PHE A C 1
ATOM 2315 O O . PHE A 1 285 ? -8.821 -4.910 -3.143 1.00 98.75 285 PHE A O 1
ATOM 2322 N N . ASN A 1 286 ? -10.795 -5.848 -2.659 1.00 98.38 286 ASN A N 1
ATOM 2323 C CA . ASN A 1 286 ? -10.241 -7.181 -2.411 1.00 98.38 286 ASN A CA 1
ATOM 2324 C C . ASN A 1 286 ? -9.606 -7.802 -3.666 1.00 98.38 286 ASN A C 1
ATOM 2326 O O . ASN A 1 286 ? -8.548 -8.422 -3.563 1.00 98.38 286 ASN A O 1
ATOM 2330 N N . LEU A 1 287 ? -10.200 -7.614 -4.851 1.00 98.31 287 LEU A N 1
ATOM 2331 C CA . LEU A 1 287 ? -9.605 -8.059 -6.118 1.00 98.31 287 LEU A CA 1
ATOM 2332 C C . LEU A 1 287 ? -8.280 -7.336 -6.392 1.00 98.31 287 LEU A C 1
ATOM 2334 O O . LEU A 1 287 ? -7.283 -7.989 -6.700 1.00 98.31 287 LEU A O 1
ATOM 2338 N N . ARG A 1 288 ? -8.238 -6.009 -6.208 1.00 98.44 288 ARG A N 1
ATOM 2339 C CA . ARG A 1 288 ? -7.010 -5.210 -6.374 1.00 98.44 288 ARG A CA 1
ATOM 2340 C C . ARG A 1 288 ? -5.939 -5.591 -5.352 1.00 98.44 288 ARG A C 1
ATOM 2342 O O . ARG A 1 288 ? -4.768 -5.717 -5.692 1.00 98.44 288 ARG A O 1
ATOM 2349 N N . TYR A 1 289 ? -6.338 -5.849 -4.108 1.00 98.12 289 TYR A N 1
ATOM 2350 C CA . TYR A 1 289 ? -5.418 -6.252 -3.046 1.00 98.12 289 TYR A CA 1
ATOM 2351 C C . TYR A 1 289 ? -4.830 -7.642 -3.307 1.00 98.12 289 TYR A C 1
ATOM 2353 O O . TYR A 1 289 ? -3.629 -7.845 -3.134 1.00 98.12 289 TYR A O 1
ATOM 2361 N N . ARG A 1 290 ? -5.645 -8.576 -3.815 1.00 97.44 290 ARG A N 1
ATOM 2362 C CA . ARG A 1 290 ? -5.165 -9.874 -4.299 1.00 97.44 290 ARG A CA 1
ATOM 2363 C C . ARG A 1 290 ? -4.149 -9.709 -5.428 1.00 97.44 290 ARG A C 1
ATOM 2365 O O . ARG A 1 290 ? -3.111 -10.358 -5.369 1.00 97.44 290 ARG A O 1
ATOM 2372 N N . LEU A 1 291 ? -4.426 -8.857 -6.421 1.00 98.19 291 LEU A N 1
ATOM 2373 C CA . LEU A 1 291 ? -3.483 -8.573 -7.509 1.00 98.19 291 LEU A CA 1
ATOM 2374 C C . LEU A 1 291 ? -2.159 -8.027 -6.972 1.00 98.19 291 LEU A C 1
ATOM 2376 O O . LEU A 1 291 ? -1.115 -8.545 -7.344 1.00 98.19 291 LEU A O 1
ATOM 2380 N N . LEU A 1 292 ? -2.189 -7.059 -6.049 1.00 97.94 292 LEU A N 1
ATOM 2381 C CA . LEU A 1 292 ? -0.980 -6.513 -5.425 1.00 97.94 292 LEU A CA 1
ATOM 2382 C C . LEU A 1 292 ? -0.115 -7.614 -4.801 1.00 97.94 292 LEU A C 1
ATOM 2384 O O . LEU A 1 292 ? 1.057 -7.744 -5.143 1.00 97.94 292 LEU A O 1
ATOM 2388 N N . LEU A 1 293 ? -0.693 -8.421 -3.906 1.00 97.44 293 LEU A N 1
ATOM 2389 C CA . LEU A 1 293 ? 0.043 -9.490 -3.228 1.00 97.44 293 LEU A CA 1
ATOM 2390 C C . LEU A 1 293 ? 0.573 -10.524 -4.229 1.00 97.44 293 LEU A C 1
ATOM 2392 O O . LEU A 1 293 ? 1.735 -10.919 -4.160 1.00 97.44 293 LEU A O 1
ATOM 2396 N N . ALA A 1 294 ? -0.251 -10.912 -5.202 1.00 97.19 294 ALA A N 1
ATOM 2397 C CA . ALA A 1 294 ? 0.122 -11.872 -6.229 1.00 97.19 294 ALA A CA 1
ATOM 2398 C C . ALA A 1 294 ? 1.240 -11.336 -7.146 1.00 97.19 294 ALA A C 1
ATOM 2400 O O . ALA A 1 294 ? 2.131 -12.096 -7.524 1.00 97.19 294 ALA A O 1
ATOM 2401 N N . PHE A 1 295 ? 1.250 -10.041 -7.475 1.00 97.88 295 PHE A N 1
ATOM 2402 C CA . PHE A 1 295 ? 2.327 -9.416 -8.246 1.00 97.88 295 PHE A CA 1
ATOM 2403 C C . PHE A 1 295 ? 3.635 -9.350 -7.463 1.00 97.88 295 PHE A C 1
ATOM 2405 O O . PHE A 1 295 ? 4.675 -9.656 -8.040 1.00 97.88 295 PHE A O 1
ATOM 2412 N N . LEU A 1 296 ? 3.593 -9.031 -6.164 1.00 97.44 296 LEU A N 1
ATOM 2413 C CA . LEU A 1 296 ? 4.778 -9.044 -5.296 1.00 97.44 296 LEU A CA 1
ATOM 2414 C C . LEU A 1 296 ? 5.391 -10.448 -5.208 1.00 97.44 296 LEU A C 1
ATOM 2416 O O . LEU A 1 296 ? 6.581 -10.621 -5.465 1.00 97.44 296 LEU A O 1
ATOM 2420 N N . ILE A 1 297 ? 4.568 -11.466 -4.932 1.00 97.19 297 ILE A N 1
ATOM 2421 C CA . ILE A 1 297 ? 5.018 -12.866 -4.875 1.00 97.19 297 ILE A CA 1
ATOM 2422 C C . ILE A 1 297 ? 5.565 -13.305 -6.236 1.00 97.19 297 ILE A C 1
ATOM 2424 O O . ILE A 1 297 ? 6.604 -13.958 -6.309 1.00 97.19 297 ILE A O 1
ATOM 2428 N N . HIS A 1 298 ? 4.888 -12.954 -7.334 1.00 97.62 298 HIS A N 1
ATOM 2429 C CA . HIS A 1 298 ? 5.346 -13.336 -8.664 1.00 97.62 298 HIS A CA 1
ATOM 2430 C C . HIS A 1 298 ? 6.662 -12.642 -9.032 1.00 97.62 298 HIS A C 1
ATOM 2432 O O . HIS A 1 298 ? 7.540 -13.288 -9.600 1.00 97.62 298 HIS A O 1
ATOM 2438 N N . PHE A 1 299 ? 6.827 -11.365 -8.677 1.00 97.56 299 PHE A N 1
ATOM 2439 C CA . PHE A 1 299 ? 8.054 -10.605 -8.909 1.00 97.56 299 PHE A CA 1
ATOM 2440 C C . PHE A 1 299 ? 9.257 -11.300 -8.259 1.00 97.56 299 PHE A C 1
ATOM 2442 O O . PHE A 1 299 ? 10.244 -11.566 -8.939 1.00 97.56 299 PHE A O 1
ATOM 2449 N N . LEU A 1 300 ? 9.115 -11.703 -6.993 1.00 96.75 300 LEU A N 1
ATOM 2450 C CA . LEU A 1 300 ? 10.140 -12.424 -6.227 1.00 96.75 300 LEU A CA 1
ATOM 2451 C C . LEU A 1 300 ? 10.373 -13.875 -6.705 1.00 96.75 300 LEU A C 1
ATOM 2453 O O . LEU A 1 300 ? 11.332 -14.533 -6.322 1.00 96.75 300 LEU A O 1
ATOM 2457 N N . ARG A 1 301 ? 9.508 -14.406 -7.578 1.00 95.44 301 ARG A N 1
ATOM 2458 C CA . ARG A 1 301 ? 9.652 -15.740 -8.195 1.00 95.44 301 ARG A CA 1
ATOM 2459 C C . ARG A 1 301 ? 10.062 -15.694 -9.672 1.00 95.44 301 ARG A C 1
ATOM 2461 O O . ARG A 1 301 ? 10.043 -16.740 -10.328 1.00 95.44 301 ARG A O 1
ATOM 2468 N N . THR A 1 302 ? 10.366 -14.515 -10.211 1.00 95.00 302 THR A N 1
ATOM 2469 C CA . THR A 1 302 ? 10.653 -14.306 -11.640 1.00 95.00 302 THR A CA 1
ATOM 2470 C C . THR A 1 302 ? 12.056 -13.758 -11.801 1.00 95.00 302 THR A C 1
ATOM 2472 O O . THR A 1 302 ? 12.299 -12.645 -11.371 1.00 95.00 302 THR A O 1
ATOM 2475 N N . THR A 1 303 ? 12.977 -14.473 -12.439 1.00 92.88 303 THR A N 1
ATOM 2476 C CA . THR A 1 303 ? 14.344 -13.971 -12.665 1.00 92.88 303 THR A CA 1
ATOM 2477 C C . THR A 1 303 ? 14.426 -13.004 -13.853 1.00 92.88 303 THR A C 1
ATOM 2479 O O . THR A 1 303 ? 13.498 -12.878 -14.655 1.00 92.88 303 THR A O 1
ATOM 2482 N N . GLY A 1 304 ? 15.565 -12.322 -13.987 1.00 89.94 304 GLY A N 1
ATOM 2483 C CA . GLY A 1 304 ? 15.883 -11.479 -15.139 1.00 89.94 304 GLY A CA 1
ATOM 2484 C C . GLY A 1 304 ? 15.723 -9.981 -14.887 1.00 89.94 304 GLY A C 1
ATOM 2485 O O . GLY A 1 304 ? 15.319 -9.530 -13.819 1.00 89.94 304 GLY A O 1
ATOM 2486 N N . ARG A 1 305 ? 16.075 -9.178 -15.897 1.00 92.81 305 ARG A N 1
ATOM 2487 C CA . ARG A 1 305 ? 16.029 -7.710 -15.813 1.00 92.81 305 ARG A CA 1
ATOM 2488 C C . ARG A 1 305 ? 14.600 -7.195 -15.900 1.00 92.81 305 ARG A C 1
ATOM 2490 O O . ARG A 1 305 ? 13.744 -7.844 -16.489 1.00 92.81 305 ARG A O 1
ATOM 2497 N N . ARG A 1 306 ? 14.359 -5.985 -15.391 1.00 95.06 306 ARG A N 1
ATOM 2498 C CA . ARG A 1 306 ? 13.076 -5.269 -15.543 1.00 95.06 306 ARG A CA 1
ATOM 2499 C C . ARG A 1 306 ? 12.869 -4.676 -16.928 1.00 95.06 306 ARG A C 1
ATOM 2501 O O . ARG A 1 306 ? 11.729 -4.521 -17.360 1.00 95.06 306 ARG A O 1
ATOM 2508 N N . TYR A 1 307 ? 13.967 -4.339 -17.597 1.00 96.12 307 TYR A N 1
ATOM 2509 C CA . TYR A 1 307 ? 13.951 -3.671 -18.887 1.00 96.12 307 TYR A CA 1
ATOM 2510 C C . TYR A 1 307 ? 14.895 -4.356 -19.871 1.00 96.12 307 TYR A C 1
ATOM 2512 O O . TYR A 1 307 ? 15.920 -4.925 -19.481 1.00 96.12 307 TYR A O 1
ATOM 2520 N N . ILE A 1 308 ? 14.523 -4.324 -21.148 1.00 95.62 308 ILE A N 1
ATOM 2521 C CA . ILE A 1 308 ? 15.336 -4.850 -22.245 1.00 95.62 308 ILE A CA 1
ATOM 2522 C C . ILE A 1 308 ? 16.575 -3.964 -22.406 1.00 95.62 308 ILE A C 1
ATOM 2524 O O . ILE A 1 308 ? 16.462 -2.751 -22.555 1.00 95.62 308 ILE A O 1
ATOM 2528 N N . SER A 1 309 ? 17.767 -4.560 -22.387 1.00 95.19 309 SER A N 1
ATOM 2529 C CA . SER A 1 309 ? 19.026 -3.807 -22.330 1.00 95.19 309 SER A CA 1
ATOM 2530 C C . SER A 1 309 ? 19.489 -3.215 -23.659 1.00 95.19 309 SER A C 1
ATOM 2532 O O . SER A 1 309 ? 20.278 -2.280 -23.656 1.00 95.19 309 SER A O 1
ATOM 2534 N N . SER A 1 310 ? 19.081 -3.788 -24.791 1.00 93.88 310 SER A N 1
ATOM 2535 C CA . SER A 1 310 ? 19.615 -3.433 -26.109 1.00 93.88 310 SER A CA 1
ATOM 2536 C C . SER A 1 310 ? 18.670 -3.844 -27.240 1.00 93.88 310 SER A C 1
ATOM 2538 O O . SER A 1 310 ? 17.728 -4.607 -27.031 1.00 93.88 310 SER A O 1
ATOM 2540 N N . GLY A 1 311 ? 18.936 -3.346 -28.451 1.00 91.81 311 GLY A N 1
ATOM 2541 C CA . GLY A 1 311 ? 18.120 -3.616 -29.637 1.00 91.81 311 GLY A CA 1
ATOM 2542 C C . GLY A 1 311 ? 16.956 -2.630 -29.818 1.00 91.81 311 GLY A C 1
ATOM 2543 O O . GLY A 1 311 ? 16.892 -1.626 -29.110 1.00 91.81 311 GLY A O 1
ATOM 2544 N N . PRO A 1 312 ? 16.043 -2.892 -30.772 1.00 88.69 312 PRO A N 1
ATOM 2545 C CA . PRO A 1 312 ? 14.953 -1.970 -31.110 1.00 88.69 312 PRO A CA 1
ATOM 2546 C C . PRO A 1 312 ? 13.964 -1.746 -29.955 1.00 88.69 312 PRO A C 1
ATOM 2548 O O . PRO A 1 312 ? 13.377 -0.673 -29.853 1.00 88.69 312 PRO A O 1
ATOM 2551 N N . ASP A 1 313 ? 13.837 -2.724 -29.057 1.00 91.88 313 ASP A N 1
ATOM 2552 C CA . ASP A 1 313 ? 12.925 -2.686 -27.907 1.00 91.88 313 ASP A CA 1
ATOM 2553 C C . ASP A 1 313 ? 13.633 -2.224 -26.613 1.00 91.88 313 ASP A C 1
ATOM 2555 O O . ASP A 1 313 ? 13.108 -2.369 -25.508 1.00 91.88 313 ASP A O 1
ATOM 2559 N N . LYS A 1 314 ? 14.852 -1.670 -26.707 1.00 94.62 314 LYS A N 1
ATOM 2560 C CA . LYS A 1 314 ? 15.651 -1.208 -25.555 1.00 94.62 314 LYS A CA 1
ATOM 2561 C C . LYS A 1 314 ? 14.844 -0.294 -24.630 1.00 94.62 314 LYS A C 1
ATOM 2563 O O . LYS A 1 314 ? 14.214 0.657 -25.083 1.00 94.62 314 LYS A O 1
ATOM 2568 N N . GLY A 1 315 ? 14.865 -0.563 -23.328 1.00 94.44 315 GLY A N 1
ATOM 2569 C CA . GLY A 1 315 ? 14.113 0.174 -22.310 1.00 94.44 315 GLY A CA 1
ATOM 2570 C C . GLY A 1 315 ? 12.645 -0.250 -22.156 1.00 94.44 315 GLY A C 1
ATOM 2571 O O . GLY A 1 315 ? 11.977 0.229 -21.231 1.00 94.44 315 GLY A O 1
ATOM 2572 N N . ASP A 1 316 ? 12.135 -1.149 -23.009 1.00 95.12 316 ASP A N 1
ATOM 2573 C CA . ASP A 1 316 ? 10.810 -1.747 -22.822 1.00 95.12 316 ASP A CA 1
ATOM 2574 C C . ASP A 1 316 ? 10.787 -2.675 -21.613 1.00 95.12 316 ASP A C 1
ATOM 2576 O O . ASP A 1 316 ? 11.797 -3.263 -21.220 1.00 95.12 316 ASP A O 1
ATOM 2580 N N . ARG A 1 317 ? 9.602 -2.797 -21.012 1.00 95.25 317 ARG A N 1
ATOM 2581 C CA . ARG A 1 317 ? 9.368 -3.641 -19.839 1.00 95.25 317 ARG A CA 1
ATOM 2582 C C . ARG A 1 317 ? 9.469 -5.108 -20.231 1.00 95.25 317 ARG A C 1
ATOM 2584 O O . ARG A 1 317 ? 8.842 -5.550 -21.188 1.00 95.25 317 ARG A O 1
ATOM 2591 N N . THR A 1 318 ? 10.203 -5.871 -19.440 1.00 95.75 318 THR A N 1
ATOM 2592 C CA . THR A 1 318 ? 10.101 -7.332 -19.428 1.00 95.75 318 THR A CA 1
ATOM 2593 C C . THR A 1 318 ? 8.872 -7.755 -18.607 1.00 95.75 318 THR A C 1
ATOM 2595 O O . THR A 1 318 ? 8.262 -6.910 -17.938 1.00 95.75 318 THR A O 1
ATOM 2598 N N . PRO A 1 319 ? 8.514 -9.053 -18.562 1.00 96.06 319 PRO A N 1
ATOM 2599 C CA . PRO A 1 319 ? 7.467 -9.525 -17.658 1.00 96.06 319 PRO A CA 1
ATOM 2600 C C . PRO A 1 319 ? 7.726 -9.153 -16.185 1.00 96.06 319 PRO A C 1
ATOM 2602 O O . PRO A 1 319 ? 6.811 -8.695 -15.500 1.00 96.06 319 PRO A O 1
ATOM 2605 N N . ARG A 1 320 ? 8.984 -9.225 -15.714 1.00 96.06 320 ARG A N 1
ATOM 2606 C CA . ARG A 1 320 ? 9.365 -8.761 -14.366 1.00 96.06 320 ARG A CA 1
ATOM 2607 C C . ARG A 1 320 ? 9.151 -7.252 -14.192 1.00 96.06 320 ARG A C 1
ATOM 2609 O O . ARG A 1 320 ? 8.679 -6.817 -13.145 1.00 96.06 320 ARG A O 1
ATOM 2616 N N . GLY A 1 321 ? 9.451 -6.452 -15.218 1.00 95.81 321 GLY A N 1
ATOM 2617 C CA . GLY A 1 321 ? 9.186 -5.009 -15.217 1.00 95.81 321 GLY A CA 1
ATOM 2618 C C . GLY A 1 321 ? 7.696 -4.665 -15.118 1.00 95.81 321 GLY A C 1
ATOM 2619 O O . GLY A 1 321 ? 7.332 -3.742 -14.392 1.00 95.81 321 GLY A O 1
ATOM 2620 N N . PHE A 1 322 ? 6.826 -5.428 -15.788 1.00 97.00 322 PHE A N 1
ATOM 2621 C CA . PHE A 1 322 ? 5.373 -5.258 -15.674 1.00 97.00 322 PHE A CA 1
ATOM 2622 C C . PHE A 1 322 ? 4.840 -5.606 -14.284 1.00 97.00 322 PHE A C 1
ATOM 2624 O O . PHE A 1 322 ? 3.999 -4.872 -13.777 1.00 97.00 322 PHE A O 1
ATOM 2631 N N . LEU A 1 323 ? 5.352 -6.657 -13.634 1.00 97.94 323 LEU A N 1
ATOM 2632 C CA . LEU A 1 323 ? 4.965 -6.985 -12.253 1.00 97.94 323 LEU A CA 1
ATOM 2633 C C . LEU A 1 323 ? 5.287 -5.841 -11.286 1.00 97.94 323 LEU A C 1
ATOM 2635 O O . LEU A 1 323 ? 4.457 -5.507 -10.444 1.00 97.94 323 LEU A O 1
ATOM 2639 N N . LEU A 1 324 ? 6.454 -5.207 -11.445 1.00 96.62 324 LEU A N 1
ATOM 2640 C CA . LEU A 1 324 ? 6.833 -4.041 -10.647 1.00 96.62 324 LEU A CA 1
ATOM 2641 C C . LEU A 1 324 ? 5.893 -2.856 -10.895 1.00 96.62 324 LEU A C 1
ATOM 2643 O O . LEU A 1 324 ? 5.380 -2.269 -9.944 1.00 96.62 324 LEU A O 1
ATOM 2647 N N . LEU A 1 325 ? 5.657 -2.515 -12.168 1.00 95.75 325 LEU A N 1
ATOM 2648 C CA . LEU A 1 325 ? 4.733 -1.444 -12.547 1.00 95.75 325 LEU A CA 1
ATOM 2649 C C . LEU A 1 325 ? 3.352 -1.680 -11.929 1.00 95.75 325 LEU A C 1
ATOM 2651 O O . LEU A 1 325 ? 2.841 -0.826 -11.207 1.00 95.75 325 LEU A O 1
ATOM 2655 N N . TRP A 1 326 ? 2.778 -2.859 -12.166 1.00 97.81 326 TRP A N 1
ATOM 2656 C CA . TRP A 1 326 ? 1.425 -3.169 -11.728 1.00 97.81 326 TRP A CA 1
ATOM 2657 C C . TRP A 1 326 ? 1.301 -3.235 -10.210 1.00 97.81 326 TRP A C 1
ATOM 2659 O O . TRP A 1 326 ? 0.269 -2.830 -9.687 1.00 97.81 326 TRP A O 1
ATOM 2669 N N . ALA A 1 327 ? 2.335 -3.662 -9.480 1.00 97.81 327 ALA A N 1
ATOM 2670 C CA . ALA A 1 327 ? 2.334 -3.580 -8.022 1.00 97.81 327 ALA A CA 1
ATOM 2671 C C . ALA A 1 327 ? 2.186 -2.124 -7.536 1.00 97.81 327 ALA A C 1
ATOM 2673 O O . ALA A 1 327 ? 1.350 -1.846 -6.676 1.00 97.81 327 ALA A O 1
ATOM 2674 N N . PHE A 1 328 ? 2.927 -1.173 -8.117 1.00 96.00 328 PHE A N 1
ATOM 2675 C CA . PHE A 1 328 ? 2.761 0.246 -7.782 1.00 96.00 328 PHE A CA 1
ATOM 2676 C C . PHE A 1 328 ? 1.406 0.805 -8.228 1.00 96.00 328 PHE A C 1
ATOM 2678 O O . PHE A 1 328 ? 0.814 1.595 -7.489 1.00 96.00 328 PHE A O 1
ATOM 2685 N N . ASP A 1 329 ? 0.895 0.390 -9.391 1.00 95.94 329 ASP A N 1
ATOM 2686 C CA . ASP A 1 329 ? -0.459 0.745 -9.833 1.00 95.94 329 ASP A CA 1
ATOM 2687 C C . ASP A 1 329 ? -1.494 0.314 -8.788 1.00 95.94 329 ASP A C 1
ATOM 2689 O O . ASP A 1 329 ? -2.299 1.132 -8.346 1.00 95.94 329 ASP A O 1
ATOM 2693 N N . GLU A 1 330 ? -1.419 -0.930 -8.299 1.00 97.88 330 GLU A N 1
ATOM 2694 C CA . GLU A 1 330 ? -2.346 -1.418 -7.276 1.00 97.88 330 GLU A CA 1
ATOM 2695 C C . GLU A 1 330 ? -2.244 -0.656 -5.959 1.00 97.88 330 GLU A C 1
ATOM 2697 O O . GLU A 1 330 ? -3.271 -0.374 -5.343 1.00 97.88 330 GLU A O 1
ATOM 2702 N N . MET A 1 331 ? -1.048 -0.248 -5.529 1.00 95.69 331 MET A N 1
ATOM 2703 C CA . MET A 1 331 ? -0.912 0.608 -4.344 1.00 95.69 331 MET A CA 1
ATOM 2704 C C . MET A 1 331 ? -1.675 1.935 -4.505 1.00 95.69 331 MET A C 1
ATOM 2706 O O . MET A 1 331 ? -2.283 2.420 -3.544 1.00 95.69 331 MET A O 1
ATOM 2710 N N . ARG A 1 332 ? -1.682 2.521 -5.712 1.00 94.94 332 ARG A N 1
ATOM 2711 C CA . ARG A 1 332 ? -2.428 3.755 -6.012 1.00 94.94 332 ARG A CA 1
ATOM 2712 C C . ARG A 1 332 ? -3.931 3.496 -6.138 1.00 94.94 332 ARG A C 1
ATOM 2714 O O . ARG A 1 332 ? -4.705 4.232 -5.524 1.00 94.94 332 ARG A O 1
ATOM 2721 N N . HIS A 1 333 ? -4.347 2.434 -6.832 1.00 97.12 333 HIS A N 1
ATOM 2722 C CA . HIS A 1 333 ? -5.761 2.060 -6.951 1.00 97.12 333 HIS A CA 1
ATOM 2723 C C . HIS A 1 333 ? -6.387 1.782 -5.579 1.00 97.12 333 HIS A C 1
ATOM 2725 O O . HIS A 1 333 ? -7.460 2.298 -5.269 1.00 97.12 333 HIS A O 1
ATOM 2731 N N . LEU A 1 334 ? -5.703 1.017 -4.718 1.00 98.06 334 LEU A N 1
ATOM 2732 C CA . LEU A 1 334 ? -6.184 0.698 -3.371 1.00 98.06 334 LEU A CA 1
ATOM 2733 C C . LEU A 1 334 ? -6.402 1.958 -2.536 1.00 98.06 334 LEU A C 1
ATOM 2735 O O . LEU A 1 334 ? -7.424 2.068 -1.862 1.00 98.06 334 LEU A O 1
ATOM 2739 N N . LYS A 1 335 ? -5.491 2.937 -2.618 1.00 96.44 335 LYS A N 1
ATOM 2740 C CA . LYS A 1 335 ? -5.669 4.234 -1.955 1.00 96.44 335 LYS A CA 1
ATOM 2741 C C . LYS A 1 335 ? -6.948 4.933 -2.428 1.00 96.44 335 LYS A C 1
ATOM 2743 O O . LYS A 1 335 ? -7.745 5.349 -1.589 1.00 96.44 335 LYS A O 1
ATOM 2748 N N . LYS A 1 336 ? -7.155 5.050 -3.742 1.00 96.88 336 LYS A N 1
ATOM 2749 C CA . LYS A 1 336 ? -8.329 5.728 -4.315 1.00 96.88 336 LYS A CA 1
ATOM 2750 C C . LYS A 1 336 ? -9.635 5.034 -3.930 1.00 96.88 336 LYS A C 1
ATOM 2752 O O . LYS A 1 336 ? -10.568 5.677 -3.450 1.00 96.88 336 LYS A O 1
ATOM 2757 N N . ILE A 1 337 ? -9.672 3.705 -4.034 1.00 98.50 337 ILE A N 1
ATOM 2758 C CA . ILE A 1 337 ? -10.827 2.904 -3.613 1.00 98.50 337 ILE A CA 1
ATOM 2759 C C . ILE A 1 337 ? -11.083 3.080 -2.110 1.00 98.50 337 ILE A C 1
ATOM 2761 O O . ILE A 1 337 ? -12.227 3.281 -1.708 1.00 98.50 337 ILE A O 1
ATOM 2765 N N . ALA A 1 338 ? -10.044 3.075 -1.268 1.00 98.06 338 ALA A N 1
ATOM 2766 C CA . ALA A 1 338 ? -10.197 3.322 0.164 1.00 98.06 338 ALA A CA 1
ATOM 2767 C C . ALA A 1 338 ? -10.804 4.708 0.443 1.00 98.06 338 ALA A C 1
ATOM 2769 O O . ALA A 1 338 ? -11.746 4.804 1.229 1.00 98.06 338 ALA A O 1
ATOM 2770 N N . GLN A 1 339 ? -10.339 5.762 -0.241 1.00 96.00 339 GLN A N 1
ATOM 2771 C CA . GLN A 1 339 ? -10.900 7.115 -0.120 1.00 96.00 339 GLN A CA 1
ATOM 2772 C C . GLN A 1 339 ? -12.387 7.159 -0.503 1.00 96.00 339 GLN A C 1
ATOM 2774 O O . GLN A 1 339 ? -13.177 7.830 0.163 1.00 96.00 339 GLN A O 1
ATOM 2779 N N . LYS A 1 340 ? -12.805 6.415 -1.527 1.00 96.69 340 LYS A N 1
ATOM 2780 C CA . LYS A 1 340 ? -14.226 6.265 -1.854 1.00 96.69 340 LYS A CA 1
ATOM 2781 C C . LYS A 1 340 ? -14.989 5.546 -0.734 1.00 96.69 340 LYS A C 1
ATOM 2783 O O . LYS A 1 340 ? -16.002 6.051 -0.255 1.00 96.69 340 LYS A O 1
ATOM 2788 N N . MET A 1 341 ? -14.487 4.399 -0.273 1.00 97.56 341 MET A N 1
ATOM 2789 C CA . MET A 1 341 ? -15.171 3.547 0.707 1.00 97.56 341 MET A CA 1
ATOM 2790 C C . MET A 1 341 ? -15.426 4.232 2.051 1.00 97.56 341 MET A C 1
ATOM 2792 O O . MET A 1 341 ? -16.525 4.090 2.583 1.00 97.56 341 MET A O 1
ATOM 2796 N N . VAL A 1 342 ? -14.470 5.014 2.570 1.00 96.19 342 VAL A N 1
ATOM 2797 C CA . VAL A 1 342 ? -14.609 5.703 3.874 1.00 96.19 342 VAL A CA 1
ATOM 2798 C C . VAL A 1 342 ? -15.720 6.760 3.908 1.00 96.19 342 VAL A C 1
ATOM 2800 O O . VAL A 1 342 ? -16.042 7.271 4.982 1.00 96.19 342 VAL A O 1
ATOM 2803 N N . ARG A 1 343 ? -16.335 7.058 2.756 1.00 94.44 343 ARG A N 1
ATOM 2804 C CA . ARG A 1 343 ? -17.475 7.974 2.583 1.00 94.44 343 ARG A CA 1
ATOM 2805 C C . ARG A 1 343 ? -18.768 7.276 2.164 1.00 94.44 343 ARG A C 1
ATOM 2807 O O . ARG A 1 343 ? -19.794 7.931 2.011 1.00 94.44 343 ARG A O 1
ATOM 2814 N N . LEU A 1 344 ? -18.750 5.957 1.993 1.00 94.50 344 LEU A N 1
ATOM 2815 C CA . LEU A 1 344 ? -19.953 5.185 1.706 1.00 94.50 344 LEU A CA 1
ATOM 2816 C C . LEU A 1 344 ? -20.537 4.626 3.009 1.00 94.50 344 LEU A C 1
ATOM 2818 O O . LEU A 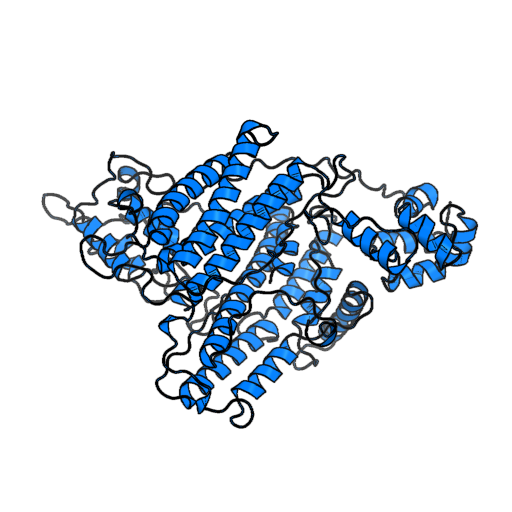1 344 ? -19.776 4.151 3.849 1.00 94.50 344 LEU A O 1
ATOM 2822 N N . PRO A 1 345 ? -21.866 4.636 3.207 1.00 93.62 345 PRO A N 1
ATOM 2823 C CA . PRO A 1 345 ? -22.486 4.019 4.377 1.00 93.62 345 PRO A CA 1
ATOM 2824 C C . PRO A 1 345 ? -22.111 2.539 4.518 1.00 93.62 345 PRO A C 1
ATOM 2826 O O . PRO A 1 345 ? -22.086 1.803 3.531 1.00 93.62 345 PRO A O 1
ATOM 2829 N N . LEU A 1 346 ? -21.855 2.084 5.749 1.00 93.88 346 LEU A N 1
ATOM 2830 C CA . LEU A 1 346 ? -21.589 0.666 6.013 1.00 93.88 346 LEU A CA 1
ATOM 2831 C C . LEU A 1 346 ? -22.840 -0.190 5.762 1.00 93.88 346 LEU A C 1
ATOM 2833 O O . LEU A 1 346 ? -22.769 -1.272 5.176 1.00 93.88 346 LEU A O 1
ATOM 2837 N N . LYS A 1 347 ? -23.990 0.300 6.231 1.00 92.12 347 LYS A N 1
ATOM 2838 C CA . LYS A 1 347 ? -25.298 -0.356 6.136 1.00 92.12 347 LYS A CA 1
ATOM 2839 C C . LYS A 1 347 ? -26.165 0.329 5.074 1.00 92.12 347 LYS A C 1
ATOM 2841 O O . LYS A 1 347 ? -25.811 1.393 4.567 1.00 92.12 347 LYS A O 1
ATOM 2846 N N . SER A 1 348 ? -27.266 -0.315 4.678 1.00 87.31 348 SER A N 1
ATOM 2847 C CA . SER A 1 348 ? -28.182 0.240 3.667 1.00 87.31 348 SER A CA 1
ATOM 2848 C C . SER A 1 348 ? -28.682 1.629 4.064 1.00 87.31 348 SER A C 1
ATOM 2850 O O . SER A 1 348 ? -28.655 2.537 3.238 1.00 87.31 348 SER A O 1
ATOM 2852 N N . ASP A 1 349 ? -29.013 1.800 5.345 1.00 80.12 349 ASP A N 1
ATOM 2853 C CA . ASP A 1 349 ? -29.299 3.095 5.952 1.00 80.12 349 ASP A CA 1
ATOM 2854 C C . ASP A 1 349 ? -28.052 3.631 6.663 1.00 80.12 349 ASP A C 1
ATOM 2856 O O . ASP A 1 349 ? -27.335 2.892 7.346 1.00 80.12 349 ASP A O 1
ATOM 2860 N N . TYR A 1 350 ? -27.780 4.929 6.515 1.00 81.19 350 TYR A N 1
ATOM 2861 C CA . TYR A 1 350 ? -26.653 5.557 7.196 1.00 81.19 350 TYR A CA 1
ATOM 2862 C C . TYR A 1 350 ? -26.955 5.727 8.688 1.00 81.19 350 TYR A C 1
ATOM 2864 O O . TYR A 1 350 ? -27.764 6.562 9.083 1.00 81.19 350 TYR A O 1
ATOM 2872 N N . ASN A 1 351 ? -26.256 4.954 9.516 1.00 79.62 351 ASN A N 1
ATOM 2873 C CA . ASN A 1 351 ? -26.361 4.967 10.976 1.00 79.62 351 ASN A CA 1
ATOM 2874 C C . ASN A 1 351 ? -25.204 5.727 11.652 1.00 79.62 351 ASN A C 1
ATOM 2876 O O . ASN A 1 351 ? -24.897 5.488 12.817 1.00 79.62 351 ASN A O 1
ATOM 2880 N N . GLY A 1 352 ? -24.520 6.602 10.911 1.00 82.88 352 GLY A N 1
ATOM 2881 C CA . GLY A 1 352 ? -23.338 7.307 11.402 1.00 82.88 352 GLY A CA 1
ATOM 2882 C C . GLY A 1 352 ? -22.021 6.549 11.227 1.00 82.88 352 GLY A C 1
ATOM 2883 O O . GLY A 1 352 ? -20.998 7.088 11.632 1.00 82.88 352 GLY A O 1
ATOM 2884 N N . VAL A 1 353 ? -22.023 5.350 10.627 1.00 88.88 353 VAL A N 1
ATOM 2885 C CA . VAL A 1 353 ? -20.817 4.554 10.331 1.00 88.88 353 VAL A CA 1
ATOM 2886 C C . VAL A 1 353 ? -20.657 4.359 8.824 1.00 88.88 353 VAL A C 1
ATOM 2888 O O . VAL A 1 353 ? -21.609 4.019 8.111 1.00 88.88 353 VAL A O 1
ATOM 2891 N N . THR A 1 354 ? -19.436 4.546 8.334 1.00 94.12 354 THR A N 1
ATOM 2892 C CA . THR A 1 354 ? -19.071 4.290 6.941 1.00 94.12 354 THR A CA 1
ATOM 2893 C C . THR A 1 354 ? -18.353 2.960 6.768 1.00 94.12 354 THR A C 1
ATOM 2895 O O . THR A 1 354 ? -17.794 2.388 7.706 1.00 94.12 354 THR A O 1
ATOM 2898 N N . ALA A 1 355 ? -18.402 2.433 5.549 1.00 96.38 355 ALA A N 1
ATOM 2899 C CA . ALA A 1 355 ? -17.581 1.310 5.139 1.00 96.38 355 ALA A CA 1
ATOM 2900 C C . ALA A 1 355 ? -16.094 1.688 5.200 1.00 96.38 355 ALA A C 1
ATOM 2902 O O . ALA A 1 355 ? -15.732 2.857 5.282 1.00 96.38 355 ALA A O 1
ATOM 2903 N N . GLY A 1 356 ? -15.222 0.690 5.138 1.00 96.69 356 GLY A N 1
ATOM 2904 C CA . GLY A 1 356 ? -13.778 0.887 5.076 1.00 96.69 356 GLY A CA 1
ATOM 2905 C C . GLY A 1 356 ? -13.118 -0.178 4.208 1.00 96.69 356 GLY A C 1
ATOM 2906 O O . GLY A 1 356 ? -13.773 -1.166 3.867 1.00 96.69 356 GLY A O 1
ATOM 2907 N N . PRO A 1 357 ? -11.841 0.009 3.840 1.00 98.00 357 PRO A N 1
ATOM 2908 C CA . PRO A 1 357 ? -11.111 -0.938 3.008 1.00 98.00 357 PRO A CA 1
ATOM 2909 C C . PRO A 1 357 ? -10.964 -2.294 3.726 1.00 98.00 357 PRO A C 1
ATOM 2911 O O . PRO A 1 357 ? -10.327 -2.357 4.778 1.00 98.00 357 PRO A O 1
ATOM 2914 N N . PRO A 1 358 ? -11.533 -3.385 3.185 1.00 96.94 358 PRO A N 1
ATOM 2915 C CA . PRO A 1 358 ? -11.634 -4.663 3.890 1.00 96.94 358 PRO A CA 1
ATOM 2916 C C . PRO A 1 358 ? -10.298 -5.389 4.071 1.00 96.94 358 PRO A C 1
ATOM 2918 O O . PRO A 1 358 ? -10.139 -6.136 5.034 1.00 96.94 358 PRO A O 1
ATOM 2921 N N . PHE A 1 359 ? -9.334 -5.193 3.159 1.00 96.12 359 PHE A N 1
ATOM 2922 C CA . PHE A 1 359 ? -8.040 -5.897 3.167 1.00 96.12 359 PHE A CA 1
ATOM 2923 C C . PHE A 1 359 ? -8.174 -7.412 3.409 1.00 96.12 359 PHE A C 1
ATOM 2925 O O . PHE A 1 359 ? -7.329 -8.010 4.088 1.00 96.12 359 PHE A O 1
ATOM 2932 N N . GLN A 1 360 ? -9.238 -8.033 2.892 1.00 93.38 360 GLN A N 1
ATOM 2933 C CA . GLN A 1 360 ? -9.460 -9.462 3.067 1.00 93.38 360 GLN A CA 1
ATOM 2934 C C . GLN A 1 360 ? -8.462 -10.218 2.199 1.00 93.38 360 GLN A C 1
ATOM 2936 O O . GLN A 1 360 ? -8.271 -9.892 1.025 1.00 93.38 360 GLN A O 1
ATOM 2941 N N . LEU A 1 361 ? -7.815 -11.218 2.792 1.00 90.94 361 LEU A N 1
ATOM 2942 C CA . LEU A 1 361 ? -6.960 -12.114 2.032 1.00 90.94 361 LEU A CA 1
ATOM 2943 C C . LEU A 1 361 ? -7.818 -12.996 1.116 1.00 90.94 361 LEU A C 1
ATOM 2945 O O . LEU A 1 361 ? -8.949 -13.346 1.474 1.00 90.94 361 LEU A O 1
ATOM 2949 N N . PRO A 1 362 ? -7.309 -13.350 -0.075 1.00 88.19 362 PRO A N 1
ATOM 2950 C CA . PRO A 1 362 ? -7.931 -14.391 -0.878 1.00 88.19 362 PRO A CA 1
ATOM 2951 C C . PRO A 1 362 ? -7.872 -15.734 -0.144 1.00 88.19 362 PRO A C 1
ATOM 2953 O O . PRO A 1 362 ? -7.106 -15.908 0.797 1.00 88.19 362 PRO A O 1
ATOM 2956 N N . TYR A 1 363 ? -8.652 -16.706 -0.622 1.00 83.56 363 TYR A N 1
ATOM 2957 C CA . TYR A 1 363 ? -8.636 -18.070 -0.082 1.00 83.56 363 TYR A CA 1
ATOM 2958 C C . TYR A 1 363 ? -7.232 -18.703 -0.068 1.00 83.56 363 TYR A C 1
ATOM 2960 O O . TYR A 1 363 ? -6.934 -19.510 0.801 1.00 83.56 363 TYR A O 1
ATOM 2968 N N . THR A 1 364 ? -6.385 -18.338 -1.031 1.00 87.06 364 THR A N 1
ATOM 2969 C CA . THR A 1 364 ? -4.975 -18.729 -1.083 1.00 87.06 364 THR A CA 1
ATOM 2970 C C . THR A 1 364 ? -4.169 -17.638 -1.784 1.00 87.06 364 THR A C 1
ATOM 2972 O O . THR A 1 364 ? -4.667 -16.999 -2.725 1.00 87.06 364 THR A O 1
ATOM 2975 N N . LEU A 1 365 ? -2.940 -17.417 -1.312 1.00 88.38 365 LEU A N 1
ATOM 2976 C CA . LEU A 1 365 ? -1.922 -16.617 -1.998 1.00 88.38 365 LEU A CA 1
ATOM 2977 C C . LEU A 1 365 ? -0.938 -17.471 -2.806 1.00 88.38 365 LEU A C 1
ATOM 2979 O O . LEU A 1 365 ? -0.068 -16.915 -3.481 1.00 88.38 365 LEU A O 1
ATOM 2983 N N . ASP A 1 366 ? -1.089 -18.795 -2.787 1.00 89.31 366 ASP A N 1
ATOM 2984 C CA . ASP A 1 366 ? -0.233 -19.684 -3.554 1.00 89.31 366 ASP A CA 1
ATOM 2985 C C . ASP A 1 366 ? -0.407 -19.437 -5.049 1.00 89.31 366 ASP A C 1
ATOM 2987 O O . ASP A 1 366 ? -1.503 -19.474 -5.618 1.00 89.31 366 ASP A O 1
ATOM 2991 N N . LEU A 1 367 ? 0.725 -19.193 -5.699 1.00 92.31 367 LEU A N 1
ATOM 2992 C CA . LEU A 1 367 ? 0.814 -19.136 -7.146 1.00 92.31 367 LEU A CA 1
ATOM 2993 C C . LEU A 1 367 ? 1.256 -20.490 -7.681 1.00 92.31 367 LEU A C 1
ATOM 2995 O O . LEU A 1 367 ? 2.083 -21.164 -7.067 1.00 92.31 367 LEU A O 1
ATOM 2999 N N . ALA A 1 368 ? 0.759 -20.834 -8.868 1.00 93.00 368 ALA A N 1
ATOM 3000 C CA . ALA A 1 368 ? 1.165 -22.039 -9.576 1.00 93.00 368 ALA A CA 1
ATOM 3001 C C . ALA A 1 368 ? 2.692 -22.110 -9.776 1.00 93.00 368 ALA A C 1
ATOM 3003 O O . ALA A 1 368 ? 3.370 -21.094 -9.960 1.00 93.00 368 ALA A O 1
ATOM 3004 N N . ASP A 1 369 ? 3.239 -23.325 -9.801 1.00 91.75 369 ASP A N 1
ATOM 3005 C CA . ASP A 1 369 ? 4.679 -23.520 -9.988 1.00 91.75 369 ASP A CA 1
ATOM 3006 C C . ASP A 1 369 ? 5.136 -23.084 -11.384 1.00 91.75 369 ASP A C 1
ATOM 3008 O O . ASP A 1 369 ? 6.163 -22.414 -11.521 1.00 91.75 369 ASP A O 1
ATOM 3012 N N . ASN A 1 370 ? 4.351 -23.414 -12.417 1.00 94.25 370 ASN A N 1
ATOM 3013 C CA . ASN A 1 370 ? 4.643 -23.057 -13.801 1.00 94.25 370 ASN A CA 1
ATOM 3014 C C . ASN A 1 370 ? 4.358 -21.575 -14.072 1.00 94.25 370 ASN A C 1
ATOM 3016 O O . ASN A 1 370 ? 3.267 -21.081 -13.794 1.00 94.25 370 ASN A O 1
ATOM 3020 N N . GLU A 1 371 ? 5.312 -20.885 -14.696 1.00 93.38 371 GLU A N 1
ATOM 3021 C CA . GLU A 1 371 ? 5.215 -19.457 -15.010 1.00 93.38 371 GLU A CA 1
ATOM 3022 C C . GLU A 1 371 ? 3.945 -19.086 -15.797 1.00 93.38 371 GLU A C 1
ATOM 3024 O O . GLU A 1 371 ? 3.255 -18.133 -15.436 1.00 93.38 371 GLU A O 1
ATOM 3029 N N . ARG A 1 372 ? 3.571 -19.863 -16.823 1.00 95.44 372 ARG A N 1
ATOM 3030 C CA . ARG A 1 372 ? 2.369 -19.591 -17.638 1.00 95.44 372 ARG A CA 1
ATOM 3031 C C . ARG A 1 372 ? 1.091 -19.652 -16.810 1.00 95.44 372 ARG A C 1
ATOM 3033 O O . ARG A 1 372 ? 0.179 -18.851 -17.008 1.00 95.44 372 ARG A O 1
ATOM 3040 N N . ASP A 1 373 ? 1.038 -20.578 -15.859 1.00 96.38 373 ASP A N 1
ATOM 3041 C CA . ASP A 1 373 ? -0.117 -20.741 -14.985 1.00 96.38 373 ASP A CA 1
ATOM 3042 C C . ASP A 1 373 ? -0.202 -19.621 -13.939 1.00 96.38 373 ASP A C 1
ATOM 3044 O O . ASP A 1 373 ? -1.308 -19.192 -13.613 1.00 96.38 373 ASP A O 1
ATOM 3048 N N . ARG A 1 374 ? 0.928 -19.047 -13.497 1.00 96.88 374 ARG A N 1
ATOM 3049 C CA . ARG A 1 374 ? 0.921 -17.824 -12.667 1.00 96.88 374 ARG A CA 1
ATOM 3050 C C . ARG A 1 374 ? 0.288 -16.652 -13.411 1.00 96.88 374 ARG A C 1
ATOM 3052 O O . ARG A 1 374 ? -0.561 -15.962 -12.852 1.00 96.88 374 ARG A O 1
ATOM 3059 N N . TRP A 1 375 ? 0.655 -16.447 -14.680 1.00 97.69 375 TRP A N 1
ATOM 3060 C CA . TRP A 1 375 ? 0.048 -15.406 -15.521 1.00 97.69 375 TRP A CA 1
ATOM 3061 C C . TRP A 1 375 ? -1.452 -15.615 -15.713 1.00 97.69 375 TRP A C 1
ATOM 3063 O O . TRP A 1 375 ? -2.210 -14.647 -15.694 1.00 97.69 375 TRP A O 1
ATOM 3073 N N . ARG A 1 376 ? -1.894 -16.870 -15.836 1.00 97.12 376 ARG A N 1
ATOM 3074 C CA . ARG A 1 376 ? -3.317 -17.203 -15.932 1.00 97.12 376 ARG A CA 1
ATOM 3075 C C . ARG A 1 376 ? -4.090 -16.875 -14.652 1.00 97.12 376 ARG A C 1
ATOM 3077 O O . ARG A 1 376 ? -5.175 -16.318 -14.750 1.00 97.12 376 ARG A O 1
ATOM 3084 N N . VAL A 1 377 ? -3.511 -17.106 -13.472 1.00 95.25 377 VAL A N 1
ATOM 3085 C CA . VAL A 1 377 ? -4.128 -16.676 -12.201 1.00 95.25 377 VAL A CA 1
ATOM 3086 C C . VAL A 1 377 ? -4.314 -15.155 -12.163 1.00 95.25 377 VAL A C 1
ATOM 3088 O O . VAL A 1 377 ? -5.373 -14.680 -11.758 1.00 95.25 377 VAL A O 1
ATOM 3091 N N . HIS A 1 378 ? -3.324 -14.380 -12.620 1.00 97.44 378 HIS A N 1
ATOM 3092 C CA . HIS A 1 378 ? -3.459 -12.919 -12.709 1.00 97.44 378 HIS A CA 1
ATOM 3093 C C . HIS A 1 378 ? -4.551 -12.508 -13.703 1.00 97.44 378 HIS A C 1
ATOM 3095 O O . HIS A 1 378 ? -5.344 -11.616 -13.402 1.00 97.44 378 HIS A O 1
ATOM 3101 N N . LEU A 1 379 ? -4.619 -13.177 -14.862 1.00 98.31 379 LEU A N 1
ATOM 3102 C CA . LEU A 1 379 ? -5.637 -12.941 -15.889 1.00 98.31 379 LEU A CA 1
ATOM 3103 C C . LEU A 1 379 ? -7.052 -13.146 -15.341 1.00 98.31 379 LEU A C 1
ATOM 3105 O O . LEU A 1 379 ? -7.896 -12.272 -15.525 1.00 98.31 379 LEU A O 1
ATOM 3109 N N . ASP A 1 380 ? -7.289 -14.241 -14.619 1.00 97.25 380 ASP A N 1
ATOM 3110 C CA . ASP A 1 380 ? -8.600 -14.553 -14.040 1.00 97.25 380 ASP A CA 1
ATOM 3111 C C . ASP A 1 380 ? -9.068 -13.448 -13.074 1.00 97.25 380 ASP A C 1
ATOM 3113 O O . ASP A 1 380 ? -10.234 -13.046 -13.076 1.00 97.25 380 ASP A O 1
ATOM 3117 N N . VAL A 1 381 ? -8.153 -12.910 -12.259 1.00 97.69 381 VAL A N 1
ATOM 3118 C CA . VAL A 1 381 ? -8.476 -11.840 -11.302 1.00 97.69 381 VAL A CA 1
ATOM 3119 C C . VAL A 1 381 ? -8.711 -10.501 -12.013 1.00 97.69 381 VAL A C 1
ATOM 3121 O O . VAL A 1 381 ? -9.631 -9.774 -11.635 1.00 97.69 381 VAL A O 1
ATOM 3124 N N . VAL A 1 382 ? -7.945 -10.183 -13.064 1.00 98.62 382 VAL A N 1
ATOM 3125 C CA . VAL A 1 382 ? -8.181 -8.988 -13.900 1.00 98.62 382 VAL A CA 1
ATOM 3126 C C . VAL A 1 382 ? -9.529 -9.078 -14.619 1.00 98.62 382 VAL A C 1
ATOM 3128 O O . VAL A 1 382 ? -10.277 -8.106 -14.630 1.00 98.62 382 VAL A O 1
ATOM 3131 N N . GLN A 1 383 ? -9.905 -10.244 -15.145 1.00 98.62 383 GLN A N 1
ATOM 3132 C CA . GLN A 1 383 ? -11.215 -10.449 -15.775 1.00 98.62 383 GLN A CA 1
ATOM 3133 C C . GLN A 1 383 ? -12.371 -10.322 -14.776 1.00 98.62 383 GLN A C 1
ATOM 3135 O O . GLN A 1 383 ? -13.397 -9.719 -15.090 1.00 98.62 383 GLN A O 1
ATOM 3140 N N . ALA A 1 384 ? -12.200 -10.830 -13.552 1.00 98.38 384 ALA A N 1
ATOM 3141 C CA . ALA A 1 384 ? -13.172 -10.621 -12.481 1.00 98.38 384 ALA A CA 1
ATOM 3142 C C . ALA A 1 384 ? -13.308 -9.131 -12.106 1.00 98.38 384 ALA A C 1
ATOM 3144 O O . ALA A 1 384 ? -14.424 -8.660 -11.884 1.00 98.38 384 ALA A O 1
ATOM 3145 N N . SER A 1 385 ? -12.193 -8.388 -12.076 1.00 98.31 385 SER A N 1
ATOM 3146 C CA . SER A 1 385 ? -12.172 -6.930 -11.875 1.00 98.31 385 SER A CA 1
ATOM 3147 C C . SER A 1 385 ? -12.939 -6.209 -12.985 1.00 98.31 385 SER A C 1
ATOM 3149 O O . SER A 1 385 ? -13.869 -5.463 -12.684 1.00 98.31 385 SER A O 1
ATOM 3151 N N . LEU A 1 386 ? -12.640 -6.508 -14.254 1.00 98.44 386 LEU A N 1
ATOM 3152 C CA . LEU A 1 386 ? -13.332 -5.941 -15.417 1.00 98.44 386 LEU A CA 1
ATOM 3153 C C . LEU A 1 386 ? -14.840 -6.182 -15.368 1.00 98.44 386 LEU A C 1
ATOM 3155 O O . LEU A 1 386 ? -15.608 -5.234 -15.484 1.00 98.44 386 LEU A O 1
ATOM 3159 N N . CYS A 1 387 ? -15.268 -7.422 -15.120 1.00 98.06 387 CYS A N 1
ATOM 3160 C CA . CYS A 1 387 ? -16.688 -7.759 -15.036 1.00 98.06 387 CYS A CA 1
ATOM 3161 C C . CYS A 1 387 ? -17.405 -6.979 -13.919 1.00 98.06 387 CYS A C 1
ATOM 3163 O O . CYS A 1 387 ? -18.551 -6.554 -14.088 1.00 98.06 387 CYS A O 1
ATOM 3165 N N . LEU A 1 388 ? -16.746 -6.783 -12.770 1.00 97.75 388 LEU A N 1
ATOM 3166 C CA . LEU A 1 388 ? -17.304 -6.005 -11.666 1.00 97.75 388 LEU A CA 1
ATOM 3167 C C . LEU A 1 388 ? -17.384 -4.512 -12.011 1.00 97.75 388 LEU A C 1
ATOM 3169 O O . LEU A 1 388 ? -18.426 -3.898 -11.780 1.00 97.75 388 LEU A O 1
ATOM 3173 N N . VAL A 1 389 ? -16.319 -3.945 -12.580 1.00 98.06 389 VAL A N 1
ATOM 3174 C CA . VAL A 1 389 ? -16.261 -2.535 -12.994 1.00 98.06 389 VAL A CA 1
ATOM 3175 C C . VAL A 1 389 ? -17.297 -2.244 -14.083 1.00 98.06 389 VAL A C 1
ATOM 3177 O O . VAL A 1 389 ? -18.050 -1.284 -13.958 1.00 98.06 389 VAL A O 1
ATOM 3180 N N . GLU A 1 390 ? -17.426 -3.111 -15.090 1.00 96.38 390 GLU A N 1
ATOM 3181 C CA . GLU A 1 390 ? -18.458 -3.020 -16.132 1.00 96.38 390 GLU A CA 1
ATOM 3182 C C . GLU A 1 390 ? -19.865 -2.971 -15.538 1.00 96.38 390 GLU A C 1
ATOM 3184 O O . GLU A 1 390 ? -20.673 -2.121 -15.912 1.00 96.38 390 GLU A O 1
ATOM 3189 N N . LYS A 1 391 ? -20.149 -3.833 -14.557 1.00 95.94 391 LYS A N 1
ATOM 3190 C CA . LYS A 1 391 ? -21.438 -3.833 -13.861 1.00 95.94 391 LYS A CA 1
ATOM 3191 C C . LYS A 1 391 ? -21.669 -2.542 -13.071 1.00 95.94 391 LYS A C 1
ATOM 3193 O O . LYS A 1 391 ? -22.784 -2.025 -13.060 1.00 95.94 391 LYS A O 1
ATOM 3198 N N . MET A 1 392 ? -20.638 -2.028 -12.397 1.00 96.62 392 MET A N 1
ATOM 3199 C CA . MET A 1 392 ? -20.720 -0.766 -11.652 1.00 96.62 392 MET A CA 1
ATOM 3200 C C . MET A 1 392 ? -20.971 0.430 -12.582 1.00 96.62 392 MET A C 1
ATOM 3202 O O . MET A 1 392 ? -21.740 1.318 -12.213 1.00 96.62 392 MET A O 1
ATOM 3206 N N . LEU A 1 393 ? -20.385 0.410 -13.785 1.00 96.12 393 LEU A N 1
ATOM 3207 C CA . LEU A 1 393 ? -20.573 1.430 -14.818 1.00 96.12 393 LEU A CA 1
ATOM 3208 C C . LEU A 1 393 ? -21.947 1.345 -15.516 1.00 96.12 393 LEU A C 1
ATOM 3210 O O . LEU A 1 393 ? -22.469 2.363 -15.959 1.00 96.12 393 LEU A O 1
ATOM 3214 N N . GLN A 1 394 ? -22.559 0.159 -15.598 1.00 92.38 394 GLN A N 1
ATOM 3215 C CA . GLN A 1 394 ? -23.866 -0.036 -16.247 1.00 92.38 394 GLN A CA 1
ATOM 3216 C C . GLN A 1 394 ? -25.063 0.268 -15.329 1.00 92.38 394 GLN A C 1
ATOM 3218 O O . GLN A 1 394 ? -25.968 0.997 -15.730 1.00 92.38 394 GLN A O 1
ATOM 3223 N N . ASP A 1 395 ? -25.067 -0.261 -14.099 1.00 74.62 395 ASP A N 1
ATOM 3224 C CA . ASP A 1 395 ? -26.293 -0.408 -13.291 1.00 74.62 395 ASP A CA 1
ATOM 3225 C C . ASP A 1 395 ? -26.211 0.237 -11.888 1.00 74.62 395 ASP A C 1
ATOM 3227 O O . ASP A 1 395 ? -26.823 -0.241 -10.929 1.00 74.62 395 ASP A O 1
ATOM 3231 N N . GLY A 1 396 ? -25.451 1.324 -11.717 1.00 74.81 396 GLY A N 1
ATOM 3232 C CA . GLY A 1 396 ? -25.148 1.856 -10.382 1.00 74.81 396 GLY A CA 1
ATOM 3233 C C . GLY A 1 396 ? -25.163 3.374 -10.229 1.00 74.81 396 GLY A C 1
ATOM 3234 O O . GLY A 1 396 ? -25.165 4.141 -11.187 1.00 74.81 396 GLY A O 1
ATOM 3235 N N . SER A 1 397 ? -25.091 3.814 -8.970 1.00 86.06 397 SER A N 1
ATOM 3236 C CA . SER A 1 397 ? -24.832 5.215 -8.603 1.00 86.06 397 SER A CA 1
ATOM 3237 C C . SER A 1 397 ? -23.435 5.703 -9.012 1.00 86.06 397 SER A C 1
ATOM 3239 O O . SER A 1 397 ? -23.160 6.890 -8.897 1.00 86.06 397 SER A O 1
ATOM 3241 N N . ASP A 1 398 ? -22.563 4.800 -9.470 1.00 93.56 398 ASP A N 1
ATOM 3242 C CA . ASP A 1 398 ? -21.184 5.073 -9.889 1.00 93.56 398 ASP A CA 1
ATOM 3243 C C . ASP A 1 398 ? -21.003 4.940 -11.420 1.00 93.56 398 ASP A C 1
ATOM 3245 O O . ASP A 1 398 ? -19.886 4.799 -11.903 1.00 93.56 398 ASP A O 1
ATOM 3249 N N . LYS A 1 399 ? -22.097 5.005 -12.199 1.00 92.94 399 LYS A N 1
ATOM 3250 C CA . LYS A 1 399 ? -22.098 4.869 -13.673 1.00 92.94 399 LYS A CA 1
ATOM 3251 C C . LYS A 1 399 ? -21.236 5.884 -14.442 1.00 92.94 399 LYS A C 1
ATOM 3253 O O . LYS A 1 399 ? -20.865 5.642 -15.579 1.00 92.94 399 LYS A O 1
ATOM 3258 N N . GLU A 1 400 ? -20.978 7.033 -13.828 1.00 92.81 400 GLU A N 1
ATOM 3259 C CA . GLU A 1 400 ? -20.206 8.160 -14.374 1.00 92.81 400 GLU A CA 1
ATOM 3260 C C . GLU A 1 400 ? -18.976 8.421 -13.483 1.00 92.81 400 GLU A C 1
ATOM 3262 O O . GLU A 1 400 ? -18.527 9.557 -13.332 1.00 92.81 400 GLU A O 1
ATOM 3267 N N . ASP A 1 401 ? -18.485 7.387 -12.786 1.00 96.69 401 ASP A N 1
ATOM 3268 C CA . ASP A 1 401 ? -17.277 7.486 -11.972 1.00 96.69 401 ASP A CA 1
ATOM 3269 C C . ASP A 1 401 ? -16.028 7.418 -12.869 1.00 96.69 401 ASP A C 1
ATOM 3271 O O . ASP A 1 401 ? -15.754 6.373 -13.467 1.00 96.69 401 ASP A O 1
ATOM 3275 N N . PRO A 1 402 ? -15.256 8.513 -12.982 1.00 96.94 402 PRO A N 1
ATOM 3276 C CA . PRO A 1 402 ? -14.164 8.585 -13.945 1.00 96.94 402 PRO A CA 1
ATOM 3277 C C . PRO A 1 402 ? -12.994 7.660 -13.593 1.00 96.94 402 PRO A C 1
ATOM 3279 O O . PRO A 1 402 ? -12.300 7.177 -14.486 1.00 96.94 402 PRO A O 1
ATOM 3282 N N . PHE A 1 403 ? -12.785 7.369 -12.304 1.00 97.75 403 PHE A N 1
ATOM 3283 C CA . PHE A 1 403 ? -11.774 6.403 -11.883 1.00 97.75 403 PHE A CA 1
ATOM 3284 C C . PHE A 1 403 ? -12.124 4.997 -12.379 1.00 97.75 403 PHE A C 1
ATOM 3286 O O . PHE A 1 403 ? -11.244 4.285 -12.851 1.00 97.75 403 PHE A O 1
ATOM 3293 N N . LEU A 1 404 ? -13.401 4.599 -12.332 1.00 98.00 404 LEU A N 1
ATOM 3294 C CA . LEU A 1 404 ? -13.828 3.299 -12.861 1.00 98.00 404 LEU A CA 1
ATOM 3295 C C . LEU A 1 404 ? -13.632 3.195 -14.381 1.00 98.00 404 LEU A C 1
ATOM 3297 O O . LEU A 1 404 ? -13.229 2.137 -14.864 1.00 98.00 404 LEU A O 1
ATOM 3301 N N . GLU A 1 405 ? -13.867 4.274 -15.132 1.00 97.12 405 GLU A N 1
ATOM 3302 C CA . GLU A 1 405 ? -13.608 4.307 -16.579 1.00 97.12 405 GLU A CA 1
ATOM 3303 C C . GLU A 1 405 ? -12.116 4.156 -16.908 1.00 97.12 405 GLU A C 1
ATOM 3305 O O . GLU A 1 405 ? -11.745 3.414 -17.823 1.00 97.12 405 GLU A O 1
ATOM 3310 N N . ASP A 1 406 ? -11.248 4.854 -16.175 1.00 97.06 406 ASP A N 1
ATOM 3311 C CA . ASP A 1 406 ? -9.800 4.760 -16.365 1.00 97.06 406 ASP A CA 1
ATOM 3312 C C . ASP A 1 406 ? -9.266 3.383 -15.935 1.00 97.06 406 ASP A C 1
ATOM 3314 O O . ASP A 1 406 ? -8.470 2.776 -16.661 1.00 97.06 406 ASP A O 1
ATOM 3318 N N . LEU A 1 407 ? -9.768 2.838 -14.819 1.00 97.62 407 LEU A N 1
ATOM 3319 C CA . LEU A 1 407 ? -9.434 1.496 -14.344 1.00 97.62 407 LEU A CA 1
ATOM 3320 C C . LEU A 1 407 ? -9.848 0.424 -15.360 1.00 97.62 407 LEU A C 1
ATOM 3322 O O . LEU A 1 407 ? -9.071 -0.491 -15.629 1.00 97.62 407 LEU A O 1
ATOM 3326 N N . GLN A 1 408 ? -11.029 0.554 -15.975 1.00 97.69 408 GLN A N 1
ATOM 3327 C CA . GLN A 1 408 ? -11.488 -0.354 -17.028 1.00 97.69 408 GLN A CA 1
ATOM 3328 C C . GLN A 1 408 ? -10.534 -0.353 -18.230 1.00 97.69 408 GLN A C 1
ATOM 3330 O O . GLN A 1 408 ? -10.134 -1.420 -18.697 1.00 97.69 408 GLN A O 1
ATOM 3335 N N . LYS A 1 409 ? -10.137 0.828 -18.724 1.00 96.00 409 LYS A N 1
ATOM 3336 C CA . LYS A 1 409 ? -9.193 0.950 -19.853 1.00 96.00 409 LYS A CA 1
ATOM 3337 C C . LYS A 1 409 ? -7.830 0.345 -19.508 1.00 96.00 409 LYS A C 1
ATOM 3339 O O . LYS A 1 409 ? -7.246 -0.371 -20.323 1.00 96.00 409 LYS A O 1
ATOM 3344 N N . SER A 1 410 ? -7.337 0.612 -18.298 1.00 94.81 410 SER A N 1
ATOM 3345 C CA . SER A 1 410 ? -6.075 0.065 -17.788 1.00 94.81 410 SER A CA 1
ATOM 3346 C C . SER A 1 410 ? -6.111 -1.466 -17.717 1.00 94.81 410 SER A C 1
ATOM 3348 O O . SER A 1 410 ? -5.231 -2.143 -18.257 1.00 94.81 410 SER A O 1
ATOM 3350 N N . ASP A 1 411 ? -7.173 -2.029 -17.136 1.00 97.88 411 ASP A N 1
ATOM 3351 C CA . ASP A 1 411 ? -7.348 -3.474 -17.010 1.00 97.88 411 ASP A CA 1
ATOM 3352 C C . ASP A 1 411 ? -7.527 -4.162 -18.373 1.00 97.88 411 ASP A C 1
ATOM 3354 O O . ASP A 1 411 ? -7.015 -5.263 -18.548 1.00 97.88 411 ASP A O 1
ATOM 3358 N N . GLN A 1 412 ? -8.172 -3.531 -19.362 1.00 97.25 412 GLN A N 1
ATOM 3359 C CA . GLN A 1 412 ? -8.261 -4.059 -20.735 1.00 97.25 412 GLN A CA 1
ATOM 3360 C C . GLN A 1 412 ? -6.880 -4.158 -21.400 1.00 97.25 412 GLN A C 1
ATOM 3362 O O . GLN A 1 412 ? -6.545 -5.182 -22.003 1.00 97.25 412 GLN A O 1
ATOM 3367 N N . GLY A 1 413 ? -6.045 -3.123 -21.252 1.00 95.06 413 GLY A N 1
ATOM 3368 C CA . GLY A 1 413 ? -4.657 -3.157 -21.721 1.00 95.06 413 GLY A CA 1
ATOM 3369 C C . GLY A 1 413 ? -3.844 -4.253 -21.025 1.00 95.06 413 GLY A C 1
ATOM 3370 O O . GLY A 1 413 ? -3.117 -5.012 -21.671 1.00 95.06 413 GLY A O 1
ATOM 3371 N N . ARG A 1 414 ? -4.019 -4.396 -19.707 1.00 96.38 414 ARG A N 1
ATOM 3372 C CA . ARG A 1 414 ? -3.378 -5.450 -18.912 1.00 96.38 414 ARG A CA 1
ATOM 3373 C C . ARG A 1 414 ? -3.849 -6.848 -19.314 1.00 96.38 414 ARG A C 1
ATOM 3375 O O . ARG A 1 414 ? -3.026 -7.755 -19.420 1.00 96.38 414 ARG A O 1
ATOM 3382 N N . GLU A 1 415 ? -5.142 -7.027 -19.570 1.00 98.00 415 GLU A N 1
ATOM 3383 C CA . GLU A 1 415 ? -5.733 -8.294 -20.005 1.00 98.00 415 GLU A CA 1
ATOM 3384 C C . GLU A 1 415 ? -5.094 -8.783 -21.315 1.00 98.00 415 GLU A C 1
ATOM 3386 O O . GLU A 1 415 ? -4.770 -9.966 -21.432 1.00 98.00 415 GLU A O 1
ATOM 3391 N N . ASN A 1 416 ? -4.846 -7.882 -22.274 1.00 96.94 416 ASN A N 1
ATOM 3392 C CA . ASN A 1 416 ? -4.172 -8.211 -23.535 1.00 96.94 416 ASN A CA 1
ATOM 3393 C C . ASN A 1 416 ? -2.758 -8.780 -23.301 1.00 96.94 416 ASN A C 1
ATOM 3395 O O . ASN A 1 416 ? -2.407 -9.843 -23.819 1.00 96.94 416 ASN A O 1
ATOM 3399 N N . ILE A 1 417 ? -1.968 -8.123 -22.445 1.00 97.75 417 ILE A N 1
ATOM 3400 C CA . ILE A 1 417 ? -0.615 -8.577 -22.085 1.00 97.75 417 ILE A CA 1
ATOM 3401 C C . ILE A 1 417 ? -0.675 -9.930 -21.363 1.00 97.75 417 ILE A C 1
ATOM 3403 O O . ILE A 1 417 ? 0.068 -10.853 -21.699 1.00 97.75 417 ILE A O 1
ATOM 3407 N N . LEU A 1 418 ? -1.576 -10.072 -20.389 1.00 98.19 418 LEU A N 1
ATOM 3408 C CA . LEU A 1 418 ? -1.726 -11.298 -19.605 1.00 98.19 418 LEU A CA 1
ATOM 3409 C C . LEU A 1 418 ? -2.166 -12.492 -20.463 1.00 98.19 418 LEU A C 1
ATOM 3411 O O . LEU A 1 418 ? -1.649 -13.590 -20.265 1.00 98.19 418 LEU A O 1
ATOM 3415 N N . LYS A 1 419 ? -3.052 -12.291 -21.448 1.00 98.00 419 LYS A N 1
ATOM 3416 C CA . LYS A 1 419 ? -3.434 -13.327 -22.425 1.00 98.00 419 LYS A CA 1
ATOM 3417 C C . LYS A 1 419 ? -2.221 -13.842 -23.201 1.00 98.00 419 LYS A C 1
ATOM 3419 O O . LYS A 1 419 ? -2.056 -15.057 -23.322 1.00 98.00 419 LYS A O 1
ATOM 3424 N N . ALA A 1 420 ? -1.358 -12.944 -23.678 1.00 97.56 420 ALA A N 1
ATOM 3425 C CA . ALA A 1 420 ? -0.138 -13.324 -24.387 1.00 97.56 420 ALA A CA 1
ATOM 3426 C C . ALA A 1 420 ? 0.830 -14.108 -23.480 1.00 97.56 420 ALA A C 1
ATOM 3428 O O . ALA A 1 420 ? 1.270 -15.201 -23.842 1.00 97.56 420 ALA A O 1
ATOM 3429 N N . LEU A 1 421 ? 1.098 -13.612 -22.266 1.00 97.12 421 LEU A N 1
ATOM 3430 C CA . LEU A 1 421 ? 2.012 -14.263 -21.318 1.00 97.12 421 LEU A CA 1
ATOM 3431 C C . LEU A 1 421 ? 1.497 -15.635 -20.848 1.00 97.12 421 LEU A C 1
ATOM 3433 O O . LEU A 1 421 ? 2.259 -16.602 -20.810 1.00 97.12 421 LEU A O 1
ATOM 3437 N N . ALA A 1 422 ? 0.196 -15.763 -20.573 1.00 97.12 422 ALA A N 1
ATOM 3438 C CA . ALA A 1 422 ? -0.432 -17.039 -20.225 1.00 97.12 422 ALA A CA 1
ATOM 3439 C C . ALA A 1 422 ? -0.376 -18.056 -21.383 1.00 97.12 422 ALA A C 1
ATOM 3441 O O . ALA A 1 422 ? -0.250 -19.260 -21.153 1.00 97.12 422 ALA A O 1
ATOM 3442 N N . ALA A 1 423 ? -0.401 -17.587 -22.635 1.00 96.75 423 ALA A N 1
ATOM 3443 C CA . ALA A 1 423 ? -0.188 -18.418 -23.820 1.00 96.75 423 ALA A CA 1
ATOM 3444 C C . ALA A 1 423 ? 1.299 -18.752 -24.080 1.00 96.75 423 ALA A C 1
ATOM 3446 O O . ALA A 1 423 ? 1.608 -19.524 -24.991 1.00 96.75 423 ALA A O 1
ATOM 3447 N N . GLY A 1 424 ? 2.228 -18.203 -23.288 1.00 94.44 424 GLY A N 1
ATOM 3448 C CA . GLY A 1 424 ? 3.671 -18.340 -23.494 1.00 94.44 424 GLY A CA 1
ATOM 3449 C C . GLY A 1 424 ? 4.195 -17.570 -24.706 1.00 94.44 424 GLY A C 1
ATOM 3450 O O . GLY A 1 424 ? 5.200 -17.973 -25.290 1.00 94.44 424 GLY A O 1
ATOM 3451 N N . GLN A 1 425 ? 3.485 -16.518 -25.112 1.00 95.31 425 GLN A N 1
ATOM 3452 C CA . GLN A 1 425 ? 3.865 -15.611 -26.188 1.00 95.31 425 GLN A CA 1
ATOM 3453 C C . GLN A 1 425 ? 4.653 -14.420 -25.629 1.00 95.31 425 GLN A C 1
ATOM 3455 O O . GLN A 1 425 ? 4.663 -14.161 -24.425 1.00 95.31 425 GLN A O 1
ATOM 3460 N N . THR A 1 426 ? 5.327 -13.690 -26.514 1.00 91.75 426 THR A N 1
ATOM 3461 C CA . THR A 1 426 ? 5.983 -12.429 -26.158 1.00 91.75 426 THR A CA 1
ATOM 3462 C C . THR A 1 426 ? 4.952 -11.346 -25.857 1.00 91.75 426 THR A C 1
ATOM 3464 O O . THR A 1 426 ? 3.799 -11.435 -26.279 1.00 91.75 426 THR A O 1
ATOM 3467 N N . ILE A 1 427 ? 5.383 -10.297 -25.155 1.00 93.62 427 ILE A N 1
ATOM 3468 C CA . ILE A 1 427 ? 4.551 -9.117 -24.902 1.00 93.62 427 ILE A CA 1
ATOM 3469 C C . ILE A 1 427 ? 4.054 -8.548 -26.248 1.00 93.62 427 ILE A C 1
ATOM 3471 O O . ILE A 1 427 ? 4.862 -8.415 -27.173 1.00 93.62 427 ILE A O 1
ATOM 3475 N N . PRO A 1 428 ? 2.753 -8.232 -26.382 1.00 92.94 428 PRO A N 1
ATOM 3476 C CA . PRO A 1 428 ? 2.202 -7.658 -27.605 1.00 92.94 428 PRO A CA 1
ATOM 3477 C C . PRO A 1 428 ? 2.866 -6.327 -27.990 1.00 92.94 428 PRO A C 1
ATOM 3479 O O . PRO A 1 428 ? 3.148 -5.488 -27.135 1.00 92.94 428 PRO A O 1
ATOM 3482 N N . THR A 1 429 ? 3.102 -6.103 -29.284 1.00 86.19 429 THR A N 1
ATOM 3483 C CA . THR A 1 429 ? 3.783 -4.891 -29.783 1.00 86.19 429 THR A CA 1
ATOM 3484 C C . THR A 1 429 ? 2.978 -3.608 -29.585 1.00 86.19 429 THR A C 1
ATOM 3486 O O . THR A 1 429 ? 3.548 -2.525 -29.541 1.00 86.19 429 THR A O 1
ATOM 3489 N N . ASP A 1 430 ? 1.654 -3.711 -29.494 1.00 83.69 430 ASP A N 1
ATOM 3490 C CA . ASP A 1 430 ? 0.735 -2.610 -29.181 1.00 83.69 430 ASP A CA 1
ATOM 3491 C C . ASP A 1 430 ? 0.750 -2.231 -27.691 1.00 83.69 430 ASP A C 1
ATOM 3493 O O . ASP A 1 430 ? 0.359 -1.122 -27.338 1.00 83.69 430 ASP A O 1
ATOM 3497 N N . ALA A 1 431 ? 1.250 -3.114 -26.821 1.00 83.31 431 ALA A N 1
ATOM 3498 C CA . ALA A 1 431 ? 1.506 -2.814 -25.413 1.00 83.31 431 ALA A CA 1
ATOM 3499 C C . ALA A 1 431 ? 2.866 -2.127 -25.179 1.00 83.31 431 ALA A C 1
ATOM 3501 O O . ALA A 1 431 ? 3.140 -1.645 -24.076 1.00 83.31 431 ALA A O 1
ATOM 3502 N N . GLN A 1 432 ? 3.734 -2.087 -26.196 1.00 84.94 432 GLN A N 1
ATOM 3503 C CA . GLN A 1 432 ? 4.991 -1.347 -26.145 1.00 84.94 432 GLN A CA 1
ATOM 3504 C C . GLN A 1 432 ? 4.741 0.135 -26.429 1.00 84.94 432 GLN A C 1
ATOM 3506 O O . GLN A 1 432 ? 4.165 0.520 -27.445 1.00 84.94 432 GLN A O 1
ATOM 3511 N N . THR A 1 433 ? 5.236 0.986 -25.538 1.00 86.88 433 THR A N 1
ATOM 3512 C CA . THR A 1 433 ? 5.233 2.439 -25.726 1.00 86.88 433 THR A CA 1
ATOM 3513 C C . THR A 1 433 ? 6.370 2.842 -26.661 1.00 86.88 433 THR A C 1
ATOM 3515 O O . THR A 1 433 ? 7.477 2.329 -26.520 1.00 86.88 433 THR A O 1
ATOM 3518 N N . LYS A 1 434 ? 6.146 3.791 -27.575 1.00 90.62 434 LYS A N 1
ATOM 3519 C CA . LYS A 1 434 ? 7.172 4.295 -28.513 1.00 90.62 434 LYS A CA 1
ATOM 3520 C C . LYS A 1 434 ? 7.289 5.816 -28.434 1.00 90.62 434 LYS A C 1
ATOM 3522 O O . LYS A 1 434 ? 6.446 6.461 -27.817 1.00 90.62 434 LYS A O 1
ATOM 3527 N N . ALA A 1 435 ? 8.337 6.369 -29.046 1.00 94.19 435 ALA A N 1
ATOM 3528 C CA . ALA A 1 435 ? 8.523 7.812 -29.211 1.00 94.19 435 ALA A CA 1
ATOM 3529 C C . ALA A 1 435 ? 8.309 8.604 -27.898 1.00 94.19 435 ALA A C 1
ATOM 3531 O O . ALA A 1 435 ? 8.796 8.195 -26.839 1.00 94.19 435 ALA A O 1
ATOM 3532 N N . PHE A 1 436 ? 7.577 9.721 -27.951 1.00 96.38 436 PHE A N 1
ATOM 3533 C CA . PHE A 1 436 ? 7.330 10.575 -26.789 1.00 96.38 436 PHE A CA 1
ATOM 3534 C C . PHE A 1 436 ? 6.564 9.868 -25.657 1.00 96.38 436 PHE A C 1
ATOM 3536 O O . PHE A 1 436 ? 6.862 10.089 -24.483 1.00 96.38 436 PHE A O 1
ATOM 3543 N N . GLN A 1 437 ? 5.624 8.978 -25.978 1.00 94.94 437 GLN A N 1
ATOM 3544 C CA . GLN A 1 437 ? 4.868 8.205 -24.994 1.00 94.94 437 GLN A CA 1
ATOM 3545 C C . GLN A 1 437 ? 5.819 7.392 -24.113 1.00 94.94 437 GLN A C 1
ATOM 3547 O O . GLN A 1 437 ? 5.695 7.410 -22.890 1.00 94.94 437 GLN A O 1
ATOM 3552 N N . LYS A 1 438 ? 6.834 6.748 -24.700 1.00 95.75 438 LYS A N 1
ATOM 3553 C CA . LYS A 1 438 ? 7.836 6.007 -23.924 1.00 95.75 438 LYS A CA 1
ATOM 3554 C C . LYS A 1 438 ? 8.642 6.913 -22.996 1.00 95.75 438 LYS A C 1
ATOM 3556 O O . LYS A 1 438 ? 8.837 6.548 -21.841 1.00 95.75 438 LYS A O 1
ATOM 3561 N N . VAL A 1 439 ? 9.045 8.102 -23.447 1.00 96.50 439 VAL A N 1
ATOM 3562 C CA . VAL A 1 439 ? 9.741 9.084 -22.592 1.00 96.50 439 VAL A CA 1
ATOM 3563 C C . VAL A 1 439 ? 8.868 9.502 -21.409 1.00 96.50 439 VAL A C 1
ATOM 3565 O O . VAL A 1 439 ? 9.320 9.451 -20.265 1.00 96.50 439 VAL A O 1
ATOM 3568 N N . ALA A 1 440 ? 7.603 9.847 -21.656 1.00 95.31 440 ALA A N 1
ATOM 3569 C CA . ALA A 1 440 ? 6.671 10.232 -20.600 1.00 95.31 440 ALA A CA 1
ATOM 3570 C C . ALA A 1 440 ? 6.434 9.090 -19.594 1.00 95.31 440 ALA A C 1
ATOM 3572 O O . ALA A 1 440 ? 6.443 9.324 -18.387 1.00 95.31 440 ALA A O 1
ATOM 3573 N N . HIS A 1 441 ? 6.304 7.845 -20.065 1.00 94.62 441 HIS A N 1
ATOM 3574 C CA . HIS A 1 441 ? 6.184 6.672 -19.197 1.00 94.62 441 HIS A CA 1
ATOM 3575 C C . HIS A 1 441 ? 7.460 6.380 -18.394 1.00 94.62 441 HIS A C 1
ATOM 3577 O O . HIS A 1 441 ? 7.360 5.983 -17.236 1.00 94.62 441 HIS A O 1
ATOM 3583 N N . ILE A 1 442 ? 8.654 6.586 -18.965 1.00 95.75 442 ILE A N 1
ATOM 3584 C CA . ILE A 1 442 ? 9.924 6.450 -18.233 1.00 95.75 442 ILE A CA 1
ATOM 3585 C C . ILE A 1 442 ? 9.958 7.436 -17.061 1.00 95.75 442 ILE A C 1
ATOM 3587 O O . ILE A 1 442 ? 10.291 7.035 -15.947 1.00 95.75 442 ILE A O 1
ATOM 3591 N N . LEU A 1 443 ? 9.574 8.695 -17.292 1.00 93.94 443 LEU A N 1
ATOM 3592 C CA . LEU A 1 443 ? 9.527 9.724 -16.250 1.00 93.94 443 LEU A CA 1
ATOM 3593 C C . LEU A 1 443 ? 8.474 9.424 -15.181 1.00 93.94 443 LEU A C 1
ATOM 3595 O O . LEU A 1 443 ? 8.763 9.512 -13.987 1.00 93.94 443 LEU A O 1
ATOM 3599 N N . GLU A 1 444 ? 7.277 9.012 -15.598 1.00 93.06 444 GLU A N 1
ATOM 3600 C CA . GLU A 1 444 ? 6.196 8.650 -14.681 1.00 93.06 444 GLU A CA 1
ATOM 3601 C C . GLU A 1 444 ? 6.586 7.468 -13.781 1.00 93.06 444 GLU A C 1
ATOM 3603 O O . GLU A 1 444 ? 6.358 7.481 -12.569 1.00 93.06 444 GLU A O 1
ATOM 3608 N N . GLU A 1 445 ? 7.238 6.456 -14.347 1.00 92.88 445 GLU A N 1
ATOM 3609 C CA . GLU A 1 445 ? 7.678 5.280 -13.598 1.00 92.88 445 GLU A CA 1
ATOM 3610 C C . GLU A 1 445 ? 8.892 5.541 -12.725 1.00 92.88 445 GLU A C 1
ATOM 3612 O O . GLU A 1 445 ? 9.028 4.904 -11.681 1.00 92.88 445 GLU A O 1
ATOM 3617 N N . ALA A 1 446 ? 9.748 6.490 -13.096 1.00 90.94 446 ALA A N 1
ATOM 3618 C CA . ALA A 1 446 ? 10.869 6.908 -12.266 1.00 90.94 446 ALA A CA 1
ATOM 3619 C C . ALA A 1 446 ? 10.389 7.461 -10.909 1.00 90.94 446 ALA A C 1
ATOM 3621 O O . ALA A 1 446 ? 11.022 7.240 -9.877 1.00 90.94 446 ALA A O 1
ATOM 3622 N N . VAL A 1 447 ? 9.217 8.105 -10.879 1.00 88.50 447 VAL A N 1
ATOM 3623 C CA . VAL A 1 447 ? 8.565 8.566 -9.638 1.00 88.50 447 VAL A CA 1
ATOM 3624 C C . VAL A 1 447 ? 7.507 7.595 -9.105 1.00 88.50 447 VAL A C 1
ATOM 3626 O O . VAL A 1 447 ? 6.786 7.921 -8.159 1.00 88.50 447 VAL A O 1
ATOM 3629 N N . ARG A 1 448 ? 7.415 6.391 -9.687 1.00 87.50 448 ARG A N 1
ATOM 3630 C CA . ARG A 1 448 ? 6.442 5.336 -9.345 1.00 87.50 448 ARG A CA 1
ATOM 3631 C C . ARG A 1 448 ? 4.978 5.803 -9.423 1.00 87.50 448 ARG A C 1
ATOM 3633 O O . ARG A 1 448 ? 4.124 5.308 -8.688 1.00 87.50 448 ARG A O 1
ATOM 3640 N N . GLY A 1 449 ? 4.692 6.779 -10.285 1.00 76.00 449 GLY A N 1
ATOM 3641 C CA . GLY A 1 449 ? 3.366 7.375 -10.450 1.00 76.00 449 GLY A CA 1
ATOM 3642 C C . GLY A 1 449 ? 2.875 8.232 -9.278 1.00 76.00 449 GLY A C 1
ATOM 3643 O O . GLY A 1 449 ? 1.678 8.487 -9.161 1.00 76.00 449 GLY A O 1
ATOM 3644 N N . PHE A 1 450 ? 3.763 8.648 -8.367 1.00 77.94 450 PHE A N 1
ATOM 3645 C CA . PHE A 1 450 ? 3.422 9.568 -7.279 1.00 77.94 450 PHE A CA 1
ATOM 3646 C C . PHE A 1 450 ? 3.819 11.005 -7.631 1.00 77.94 450 PHE A C 1
ATOM 3648 O O . PHE A 1 450 ? 4.840 11.239 -8.273 1.00 77.94 450 PHE A O 1
ATOM 3655 N N . SER A 1 451 ? 3.026 11.977 -7.174 1.00 67.06 451 SER A N 1
ATOM 3656 C CA . SER A 1 451 ? 3.309 13.402 -7.374 1.00 67.06 451 SER A CA 1
ATOM 3657 C C . SER A 1 451 ? 4.589 13.839 -6.655 1.00 67.06 451 SER A C 1
ATOM 3659 O O . SER A 1 451 ? 4.835 13.432 -5.515 1.00 67.06 451 SER A O 1
ATOM 3661 N N . ILE A 1 452 ? 5.359 14.727 -7.287 1.00 63.84 452 ILE A N 1
ATOM 3662 C CA . ILE A 1 452 ? 6.546 15.357 -6.694 1.00 63.84 452 ILE A CA 1
ATOM 3663 C C . ILE A 1 452 ? 6.126 16.634 -5.951 1.00 63.84 452 ILE A C 1
ATOM 3665 O O . ILE A 1 452 ? 5.536 17.531 -6.547 1.00 63.84 452 ILE A O 1
ATOM 3669 N N . ASP A 1 453 ? 6.430 16.727 -4.654 1.00 56.31 453 ASP A N 1
ATOM 3670 C CA . ASP A 1 453 ? 6.316 17.950 -3.835 1.00 56.31 453 ASP A CA 1
ATOM 3671 C C . ASP A 1 453 ? 4.959 18.684 -3.906 1.00 56.31 453 ASP A C 1
ATOM 3673 O O . ASP A 1 453 ? 4.865 19.894 -3.725 1.00 56.31 453 ASP A O 1
ATOM 3677 N N . GLY A 1 454 ? 3.870 17.948 -4.159 1.00 53.03 454 GLY A N 1
ATOM 3678 C CA . GLY A 1 454 ? 2.521 18.516 -4.270 1.00 53.03 454 GLY A CA 1
ATOM 3679 C C . GLY A 1 454 ? 2.228 19.240 -5.589 1.00 53.03 454 GLY A C 1
ATOM 3680 O O . GLY A 1 454 ? 1.126 19.768 -5.743 1.00 53.03 454 GLY A O 1
ATOM 3681 N N . HIS A 1 455 ? 3.160 19.228 -6.543 1.00 53.66 455 HIS A N 1
ATOM 3682 C CA . HIS A 1 455 ? 2.941 19.663 -7.917 1.00 53.66 455 HIS A CA 1
ATOM 3683 C C . HIS A 1 455 ? 2.592 18.465 -8.808 1.00 53.66 455 HIS A C 1
ATOM 3685 O O . HIS A 1 455 ? 3.044 17.339 -8.587 1.00 53.66 455 HIS A O 1
ATOM 3691 N N . THR A 1 456 ? 1.765 18.695 -9.828 1.00 65.88 456 THR A N 1
ATOM 3692 C CA . THR A 1 456 ? 1.520 17.697 -10.872 1.00 65.88 456 THR A CA 1
ATOM 3693 C C . THR A 1 456 ? 2.810 17.433 -11.637 1.00 65.88 456 THR A C 1
ATOM 3695 O O . THR A 1 456 ? 3.557 18.368 -11.936 1.00 65.88 456 THR A O 1
ATOM 3698 N N . ASN A 1 457 ? 3.057 16.169 -11.976 1.00 85.31 457 ASN A N 1
ATOM 3699 C CA . ASN A 1 457 ? 4.195 15.778 -12.798 1.00 85.31 457 ASN A CA 1
ATOM 3700 C C . ASN A 1 457 ? 4.144 16.561 -14.114 1.00 85.31 457 ASN A C 1
ATOM 3702 O O . ASN A 1 457 ? 3.182 16.438 -14.866 1.00 85.31 457 ASN A O 1
ATOM 3706 N N . PHE A 1 458 ? 5.152 17.387 -14.389 1.00 86.56 458 PHE A N 1
ATOM 3707 C CA . PHE A 1 458 ? 5.097 18.356 -15.492 1.00 86.56 458 PHE A CA 1
ATOM 3708 C C . PHE A 1 458 ? 5.025 17.712 -16.888 1.00 86.56 458 PHE A C 1
ATOM 3710 O O . PHE A 1 458 ? 4.748 18.403 -17.862 1.00 86.56 458 PHE A O 1
ATOM 3717 N N . TRP A 1 459 ? 5.296 16.408 -16.997 1.00 90.00 459 TRP A N 1
ATOM 3718 C CA . TRP A 1 459 ? 5.165 15.614 -18.222 1.00 90.00 459 TRP A CA 1
ATOM 3719 C C . TRP A 1 459 ? 3.774 14.991 -18.407 1.00 90.00 459 TRP A C 1
ATOM 3721 O O . TRP A 1 459 ? 3.457 14.523 -19.500 1.00 90.00 459 TRP A O 1
ATOM 3731 N N . ALA A 1 460 ? 2.950 14.950 -17.359 1.00 89.81 460 ALA A N 1
ATOM 3732 C CA . ALA A 1 460 ? 1.618 14.365 -17.413 1.00 89.81 460 ALA A CA 1
ATOM 3733 C C . ALA A 1 460 ? 0.616 15.348 -18.036 1.00 89.81 460 ALA A C 1
ATOM 3735 O O . ALA A 1 460 ? 0.662 16.552 -17.785 1.00 89.81 460 ALA A O 1
ATOM 3736 N N . GLY A 1 461 ? -0.307 14.833 -18.852 1.00 90.44 461 GLY A N 1
ATOM 3737 C CA . GLY A 1 461 ? -1.364 15.639 -19.471 1.00 90.44 461 GLY A CA 1
ATOM 3738 C C . GLY A 1 461 ? -0.910 16.559 -20.612 1.00 90.44 461 GLY A C 1
ATOM 3739 O O . GLY A 1 461 ? -1.723 17.336 -21.108 1.00 90.44 461 GLY A O 1
ATOM 3740 N N . ILE A 1 462 ? 0.351 16.471 -21.046 1.00 93.44 462 ILE A N 1
ATOM 3741 C CA . ILE A 1 462 ? 0.889 17.259 -22.160 1.00 93.44 462 ILE A CA 1
ATOM 3742 C C . ILE A 1 462 ? 1.353 16.372 -23.317 1.00 93.44 462 ILE A C 1
ATOM 3744 O O . ILE A 1 462 ? 1.667 15.191 -23.141 1.00 93.44 462 ILE A O 1
ATOM 3748 N N . ASN A 1 463 ? 1.374 16.945 -24.518 1.00 95.62 463 ASN A N 1
ATOM 3749 C CA . ASN A 1 463 ? 1.906 16.300 -25.716 1.00 95.62 463 ASN A CA 1
ATOM 3750 C C . ASN A 1 463 ? 3.386 16.654 -25.944 1.00 95.62 463 ASN A C 1
ATOM 3752 O O . ASN A 1 463 ? 3.971 17.486 -25.242 1.00 95.62 463 ASN A O 1
ATOM 3756 N N . ARG A 1 464 ? 3.993 16.039 -26.964 1.00 95.75 464 ARG A N 1
ATOM 3757 C CA . ARG A 1 464 ? 5.406 16.244 -27.296 1.00 95.75 464 ARG A CA 1
ATOM 3758 C C . ARG A 1 464 ? 5.740 17.708 -27.578 1.00 95.75 464 ARG A C 1
ATOM 3760 O O . ARG A 1 464 ? 6.781 18.185 -27.138 1.00 95.75 464 ARG A O 1
ATOM 3767 N N . GLU A 1 465 ? 4.898 18.423 -28.332 1.00 94.25 465 GLU A N 1
ATOM 3768 C CA . GLU A 1 465 ? 5.147 19.826 -28.715 1.00 94.25 465 GLU A CA 1
ATOM 3769 C C . GLU A 1 465 ? 5.269 20.731 -27.486 1.00 94.25 465 GLU A C 1
ATOM 3771 O O . GLU A 1 465 ? 6.164 21.572 -27.428 1.00 94.25 465 GLU A O 1
ATOM 3776 N N . GLN A 1 466 ? 4.406 20.521 -26.494 1.00 94.69 466 GLN A N 1
ATOM 3777 C CA . GLN A 1 466 ? 4.458 21.226 -25.215 1.00 94.69 466 GLN A CA 1
ATOM 3778 C C . GLN A 1 466 ? 5.693 20.817 -24.404 1.00 94.69 466 GLN A C 1
ATOM 3780 O O . GLN A 1 466 ? 6.368 21.673 -23.836 1.00 94.69 466 GLN A O 1
ATOM 3785 N N . PHE A 1 467 ? 6.020 19.522 -24.381 1.00 94.94 467 PHE A N 1
ATOM 3786 C CA . PHE A 1 467 ? 7.138 18.995 -23.600 1.00 94.94 467 PHE A CA 1
ATOM 3787 C C . PHE A 1 467 ? 8.495 19.548 -24.053 1.00 94.94 467 PHE A C 1
ATOM 3789 O O . PHE A 1 467 ? 9.296 19.973 -23.224 1.00 94.94 467 PHE A O 1
ATOM 3796 N N . VAL A 1 468 ? 8.755 19.617 -25.364 1.00 93.81 468 VAL A N 1
ATOM 3797 C CA . VAL A 1 468 ? 10.039 20.139 -25.874 1.00 93.81 468 VAL A CA 1
ATOM 3798 C C . VAL A 1 468 ? 10.223 21.646 -25.665 1.00 93.81 468 VAL A C 1
ATOM 3800 O O . VAL A 1 468 ? 11.321 22.161 -25.860 1.00 93.81 468 VAL A O 1
ATOM 3803 N N . GLN A 1 469 ? 9.156 22.362 -25.302 1.00 91.88 469 GLN A N 1
ATOM 3804 C CA . GLN A 1 469 ? 9.183 23.793 -24.986 1.00 91.88 469 GLN A CA 1
ATOM 3805 C C . GLN A 1 469 ? 9.377 24.062 -23.489 1.00 91.88 469 GLN A C 1
ATOM 3807 O O . GLN A 1 469 ? 9.448 25.224 -23.077 1.00 91.88 469 GLN A O 1
ATOM 3812 N N . LEU A 1 470 ? 9.451 23.018 -22.658 1.00 91.75 470 LEU A N 1
ATOM 3813 C CA . LEU A 1 470 ? 9.666 23.175 -21.227 1.00 91.75 470 LEU A CA 1
ATOM 3814 C C . LEU A 1 470 ? 11.018 23.830 -20.942 1.00 91.75 470 LEU A C 1
ATOM 3816 O O . LEU A 1 470 ? 12.015 23.607 -21.628 1.00 91.75 470 LEU A O 1
ATOM 3820 N N . HIS A 1 471 ? 11.033 24.638 -19.889 1.00 87.06 471 HIS A N 1
ATOM 3821 C CA . HIS A 1 471 ? 12.234 25.262 -19.356 1.00 87.06 471 HIS A CA 1
ATOM 3822 C C . HIS A 1 471 ? 12.373 24.888 -17.883 1.00 87.06 471 HIS A C 1
ATOM 3824 O O . HIS A 1 471 ? 11.382 24.826 -17.155 1.00 87.06 471 HIS A O 1
ATOM 3830 N N . MET A 1 472 ? 13.605 24.682 -17.432 1.00 79.69 472 MET A N 1
ATOM 3831 C CA . MET A 1 472 ? 13.937 24.414 -16.038 1.00 79.69 472 MET A CA 1
ATOM 3832 C C . MET A 1 472 ? 15.025 25.395 -15.593 1.00 79.69 472 MET A C 1
ATOM 3834 O O . MET A 1 472 ? 16.041 25.541 -16.264 1.00 79.69 472 MET A O 1
ATOM 3838 N N . PHE A 1 473 ? 14.793 26.129 -14.498 1.00 76.88 473 PHE A N 1
ATOM 3839 C CA . PHE A 1 473 ? 15.703 27.177 -13.998 1.00 76.88 473 PHE A CA 1
ATOM 3840 C C . PHE A 1 473 ? 16.172 28.177 -15.082 1.00 76.88 473 PHE A C 1
ATOM 3842 O O . PHE A 1 473 ? 17.345 28.540 -15.142 1.00 76.88 473 PHE A O 1
ATOM 3849 N N . ASN A 1 474 ? 15.247 28.630 -15.939 1.00 79.62 474 ASN A N 1
ATOM 3850 C CA . ASN A 1 474 ? 15.494 29.526 -17.085 1.00 79.62 474 ASN A CA 1
ATOM 3851 C C . ASN A 1 474 ? 16.399 28.957 -18.194 1.00 79.62 474 ASN A C 1
ATOM 3853 O O . ASN A 1 474 ? 16.887 29.715 -19.030 1.00 79.62 474 ASN A O 1
ATOM 3857 N N . ARG A 1 475 ? 16.608 27.638 -18.232 1.00 80.06 475 ARG A N 1
ATOM 3858 C CA . ARG A 1 475 ? 17.305 26.937 -19.315 1.00 80.06 475 ARG A CA 1
ATOM 3859 C C . ARG A 1 475 ? 16.332 26.032 -20.071 1.00 80.06 475 ARG A C 1
ATOM 3861 O O . ARG A 1 475 ? 15.407 25.513 -19.443 1.00 80.06 475 ARG A O 1
ATOM 3868 N N . PRO A 1 476 ? 16.500 25.841 -21.390 1.00 84.44 476 PRO A N 1
ATOM 3869 C CA . PRO A 1 476 ? 15.734 24.850 -22.135 1.00 84.44 476 PRO A CA 1
ATOM 3870 C C . PRO A 1 476 ? 15.881 23.467 -21.500 1.00 84.44 476 PRO A C 1
ATOM 3872 O O . PRO A 1 476 ? 16.985 23.054 -21.148 1.00 84.44 476 PRO A O 1
ATOM 3875 N N . PHE A 1 477 ? 14.768 22.753 -21.340 1.00 89.50 477 PHE A N 1
ATOM 3876 C CA . PHE A 1 477 ? 14.797 21.412 -20.759 1.00 89.50 477 PHE A CA 1
ATOM 3877 C C . PHE A 1 477 ? 15.491 20.403 -21.689 1.00 89.50 477 PHE A C 1
ATOM 3879 O O . PHE A 1 477 ? 16.201 19.510 -21.222 1.00 89.50 477 PHE A O 1
ATOM 3886 N N . LEU A 1 478 ? 15.329 20.606 -23.001 1.00 93.94 478 LEU A N 1
ATOM 3887 C CA . LEU A 1 478 ? 16.099 19.959 -24.061 1.00 93.94 478 LEU A CA 1
ATOM 3888 C C . LEU A 1 478 ? 16.986 21.001 -24.748 1.00 93.94 478 LEU A C 1
ATOM 3890 O O . LEU A 1 478 ? 16.500 22.058 -25.159 1.00 93.94 478 LEU A O 1
ATOM 3894 N N . ASN A 1 479 ? 18.275 20.702 -24.864 1.00 92.31 479 ASN A N 1
ATOM 3895 C CA . ASN A 1 479 ? 19.268 21.581 -25.460 1.00 92.31 479 ASN A CA 1
ATOM 3896 C C . ASN A 1 479 ? 19.221 21.532 -26.995 1.00 92.31 479 ASN A C 1
ATOM 3898 O O . ASN A 1 479 ? 18.735 20.570 -27.597 1.00 92.31 479 ASN A O 1
ATOM 3902 N N . ARG A 1 480 ? 19.729 22.590 -27.630 1.00 91.81 480 ARG A N 1
ATOM 3903 C CA . ARG A 1 480 ? 19.887 22.692 -29.082 1.00 91.81 480 ARG A CA 1
ATOM 3904 C C . ARG A 1 480 ? 21.317 23.085 -29.416 1.00 91.81 480 ARG A C 1
ATOM 3906 O O . ARG A 1 480 ? 21.897 23.915 -28.721 1.00 91.81 480 ARG A O 1
ATOM 3913 N N . ASN A 1 481 ? 21.857 22.514 -30.485 1.00 87.94 481 ASN A N 1
ATOM 3914 C CA . ASN A 1 481 ? 23.160 22.911 -31.005 1.00 87.94 481 ASN A CA 1
ATOM 3915 C C . ASN A 1 481 ? 23.120 24.361 -31.511 1.00 87.94 481 ASN A C 1
ATOM 3917 O O . ASN A 1 481 ? 22.085 24.844 -31.966 1.00 87.94 481 ASN A O 1
ATOM 3921 N N . GLU A 1 482 ? 24.273 25.030 -31.502 1.00 83.62 482 GLU A N 1
ATOM 3922 C CA . GLU A 1 482 ? 24.464 26.344 -32.141 1.00 83.62 482 GLU A CA 1
ATOM 3923 C C . GLU A 1 482 ? 24.664 26.232 -33.671 1.00 83.62 482 GLU A C 1
ATOM 3925 O O . GLU A 1 482 ? 25.126 27.173 -34.317 1.00 83.62 482 GLU A O 1
ATOM 3930 N N . ASP A 1 483 ? 24.358 25.069 -34.256 1.00 78.69 483 ASP A N 1
ATOM 3931 C CA . ASP A 1 483 ? 24.453 24.829 -35.694 1.00 78.69 483 ASP A CA 1
ATOM 3932 C C . ASP A 1 483 ? 23.324 25.531 -36.472 1.00 78.69 483 ASP A C 1
ATOM 3934 O O . ASP A 1 483 ? 22.322 25.964 -35.906 1.00 78.69 483 ASP A O 1
ATOM 3938 N N . GLU A 1 484 ? 23.471 25.654 -37.798 1.00 72.94 484 GLU A N 1
ATOM 3939 C CA . GLU A 1 484 ? 22.511 26.384 -38.652 1.00 72.94 484 GLU A CA 1
ATOM 3940 C C . GLU A 1 484 ? 21.069 25.851 -38.557 1.00 72.94 484 GLU A C 1
ATOM 3942 O O . GLU A 1 484 ? 20.119 26.584 -38.838 1.00 72.94 484 GLU A O 1
ATOM 3947 N N . ASN A 1 485 ? 20.901 24.589 -38.154 1.00 80.06 485 ASN A N 1
ATOM 3948 C CA . ASN A 1 485 ? 19.605 23.922 -38.064 1.00 80.06 485 ASN A CA 1
ATOM 3949 C C . ASN A 1 485 ? 18.994 23.974 -36.652 1.00 80.06 485 ASN A C 1
ATOM 3951 O O . ASN A 1 485 ? 17.829 23.601 -36.492 1.00 80.06 485 ASN A O 1
ATOM 3955 N N . CYS A 1 486 ? 19.737 24.443 -35.640 1.00 82.81 486 CYS A N 1
ATOM 3956 C CA . CYS A 1 486 ? 19.334 24.461 -34.231 1.00 82.81 486 CYS A CA 1
ATOM 3957 C C . CYS A 1 486 ? 18.751 23.111 -33.769 1.00 82.81 486 CYS A C 1
ATOM 3959 O O . CYS A 1 486 ? 17.701 23.064 -33.102 1.00 82.81 486 CYS A O 1
ATOM 3961 N N . ASN A 1 487 ? 19.396 22.013 -34.178 1.00 91.12 487 ASN A N 1
ATOM 3962 C CA . ASN A 1 487 ? 18.927 20.651 -33.920 1.00 91.12 487 ASN A CA 1
ATOM 3963 C C . ASN A 1 487 ? 18.948 20.339 -32.419 1.00 91.12 487 ASN A C 1
ATOM 3965 O O . ASN A 1 487 ? 19.816 20.823 -31.690 1.00 91.12 487 ASN A O 1
ATOM 3969 N N . LEU A 1 488 ? 17.994 19.526 -31.956 1.00 93.62 488 LEU A N 1
ATOM 3970 C CA . LEU A 1 488 ? 18.013 18.999 -30.591 1.00 93.62 488 LEU A CA 1
ATOM 3971 C C . LEU A 1 488 ? 19.249 18.121 -30.389 1.00 93.62 488 LEU A C 1
ATOM 3973 O O . LEU A 1 488 ? 19.646 17.396 -31.301 1.00 93.62 488 LEU A O 1
ATOM 3977 N N . THR A 1 489 ? 19.823 18.200 -29.192 1.00 94.38 489 THR A N 1
ATOM 3978 C CA . THR A 1 489 ? 20.967 17.391 -28.768 1.00 94.38 489 THR A CA 1
ATOM 3979 C C . THR A 1 489 ? 20.771 16.931 -27.332 1.00 94.38 489 THR A C 1
ATOM 3981 O O . THR A 1 489 ? 20.353 17.700 -26.457 1.00 94.38 489 THR A O 1
ATOM 3984 N N . ALA A 1 490 ? 21.059 15.666 -27.063 1.00 93.31 490 ALA A N 1
ATOM 3985 C CA . ALA A 1 490 ? 21.080 15.155 -25.707 1.00 93.31 490 ALA A CA 1
ATOM 3986 C C . ALA A 1 490 ? 22.214 15.781 -24.883 1.00 93.31 490 ALA A C 1
ATOM 3988 O O . ALA A 1 490 ? 22.066 15.983 -23.675 1.00 93.31 490 ALA A O 1
ATOM 3989 N N . GLU A 1 491 ? 23.324 16.145 -25.530 1.00 91.19 491 GLU A N 1
ATOM 3990 C CA . GLU A 1 491 ? 24.450 16.794 -24.870 1.00 91.19 491 GLU A CA 1
ATOM 3991 C C . GLU A 1 491 ? 24.041 18.173 -24.327 1.00 91.19 491 GLU A C 1
ATOM 3993 O O . GLU A 1 491 ? 23.525 19.041 -25.035 1.00 91.19 491 GLU A O 1
ATOM 3998 N N . GLY A 1 492 ? 24.240 18.377 -23.024 1.00 87.38 492 GLY A N 1
ATOM 3999 C CA . GLY A 1 492 ? 23.851 19.609 -22.336 1.00 87.38 492 GLY A CA 1
ATOM 4000 C C . GLY A 1 492 ? 22.348 19.756 -22.058 1.00 87.38 492 GLY A C 1
ATOM 4001 O O . GLY A 1 492 ? 21.954 20.764 -21.473 1.00 87.38 492 GLY A O 1
ATOM 4002 N N . SER A 1 493 ? 21.505 18.780 -22.424 1.00 91.44 493 SER A N 1
ATOM 4003 C CA . SER A 1 493 ? 20.083 18.770 -22.046 1.00 91.44 493 SER A CA 1
ATOM 4004 C C . SER A 1 493 ? 19.909 18.561 -20.537 1.00 91.44 493 SER A C 1
ATOM 4006 O O . SER A 1 493 ? 20.442 17.601 -19.982 1.00 91.44 493 SER A O 1
ATOM 4008 N N . GLU A 1 494 ? 19.104 19.406 -19.878 1.00 90.19 494 GLU A N 1
ATOM 4009 C CA . GLU A 1 494 ? 18.777 19.262 -18.446 1.00 90.19 494 GLU A CA 1
ATOM 4010 C C . GLU A 1 494 ? 18.045 17.944 -18.159 1.00 90.19 494 GLU A C 1
ATOM 4012 O O . GLU A 1 494 ? 18.286 17.323 -17.131 1.00 90.19 494 GLU A O 1
ATOM 4017 N N . LEU A 1 495 ? 17.178 17.475 -19.064 1.00 91.56 495 LEU A N 1
ATOM 4018 C CA . LEU A 1 495 ? 16.524 16.172 -18.905 1.00 91.56 495 LEU A CA 1
ATOM 4019 C C . LEU A 1 495 ? 17.551 15.033 -18.800 1.00 91.56 495 LEU A C 1
ATOM 4021 O O . LEU A 1 495 ? 17.516 14.250 -17.855 1.00 91.56 495 LEU A O 1
ATOM 4025 N N . VAL A 1 496 ? 18.453 14.943 -19.778 1.00 92.94 496 VAL A N 1
ATOM 4026 C CA . VAL A 1 496 ? 19.407 13.832 -19.911 1.00 92.94 496 VAL A CA 1
ATOM 4027 C C . VAL A 1 496 ? 20.415 13.864 -18.768 1.00 92.94 496 VAL A C 1
ATOM 4029 O O . VAL A 1 496 ? 20.584 12.862 -18.075 1.00 92.94 496 VAL A O 1
ATOM 4032 N N . SER A 1 497 ? 21.005 15.033 -18.496 1.00 90.50 497 SER A N 1
ATOM 4033 C CA . SER A 1 497 ? 21.988 15.181 -17.421 1.00 90.50 497 SER A CA 1
ATOM 4034 C C . SER A 1 497 ? 21.410 14.798 -16.060 1.00 90.50 497 SER A C 1
ATOM 4036 O O . SER A 1 497 ? 22.056 14.082 -15.303 1.00 90.50 497 SER A O 1
ATOM 4038 N N . ARG A 1 498 ? 20.167 15.189 -15.758 1.00 88.62 498 ARG A N 1
ATOM 4039 C CA . ARG A 1 498 ? 19.531 14.891 -14.467 1.00 88.62 498 ARG A CA 1
ATOM 4040 C C . ARG A 1 498 ? 19.107 13.436 -14.309 1.00 88.62 498 ARG A C 1
ATOM 4042 O O . ARG A 1 498 ? 19.112 12.952 -13.179 1.00 88.62 498 ARG A O 1
ATOM 4049 N N . LEU A 1 499 ? 18.732 12.756 -15.395 1.00 90.69 499 LEU A N 1
ATOM 4050 C CA . LEU A 1 499 ? 18.428 11.319 -15.371 1.00 90.69 499 LEU A CA 1
ATOM 4051 C C . LEU A 1 499 ? 19.685 10.466 -15.149 1.00 90.69 499 LEU A C 1
ATOM 4053 O O . LEU A 1 499 ? 19.601 9.392 -14.548 1.00 90.69 499 LEU A O 1
ATOM 4057 N N . GLU A 1 500 ? 20.830 10.935 -15.643 1.00 89.88 500 GLU A N 1
ATOM 4058 C CA . GLU A 1 500 ? 22.125 10.246 -15.582 1.00 89.88 500 GLU A CA 1
ATOM 4059 C C . GLU A 1 500 ? 22.954 10.619 -14.348 1.00 89.88 500 GLU A C 1
ATOM 4061 O O . GLU A 1 500 ? 23.825 9.848 -13.946 1.00 89.88 500 GLU A O 1
ATOM 4066 N N . GLU A 1 501 ? 22.657 11.760 -13.720 1.00 81.12 501 GLU A N 1
ATOM 4067 C CA . GLU A 1 501 ? 23.308 12.233 -12.501 1.00 81.12 501 GLU A CA 1
ATOM 4068 C C . GLU A 1 501 ? 23.201 11.184 -11.386 1.00 81.12 501 GLU A C 1
ATOM 4070 O O . GLU A 1 501 ? 22.123 10.895 -10.855 1.00 81.12 501 GLU A O 1
ATOM 4075 N N . SER A 1 502 ? 24.349 10.619 -11.016 1.00 66.94 502 SER A N 1
ATOM 4076 C CA . SER A 1 502 ? 24.441 9.631 -9.947 1.00 66.94 502 SER A CA 1
ATOM 4077 C C . SER A 1 502 ? 24.583 10.275 -8.568 1.00 66.94 502 SER A C 1
ATOM 4079 O O . SER A 1 502 ? 24.298 9.606 -7.579 1.00 66.94 502 SER A O 1
ATOM 4081 N N . SER A 1 503 ? 24.997 11.549 -8.471 1.00 62.91 503 SER A N 1
ATOM 4082 C CA . SER A 1 503 ? 25.197 12.198 -7.171 1.00 62.91 503 SER A CA 1
ATOM 4083 C C . SER A 1 503 ? 23.877 12.595 -6.499 1.00 62.91 503 SER A C 1
ATOM 4085 O O . SER A 1 503 ? 22.937 13.078 -7.131 1.00 62.91 503 SER A O 1
ATOM 4087 N N . SER A 1 504 ? 23.829 12.455 -5.174 1.00 53.56 504 SER A N 1
ATOM 4088 C CA . SER A 1 504 ? 22.744 12.901 -4.284 1.00 53.56 504 SER A CA 1
ATOM 4089 C C . SER A 1 504 ? 22.532 14.427 -4.233 1.00 53.56 504 SER A C 1
ATOM 4091 O O . SER A 1 504 ? 21.640 14.915 -3.531 1.00 53.56 504 SER A O 1
ATOM 4093 N N . LYS A 1 505 ? 23.302 15.214 -5.001 1.00 55.34 505 LYS A N 1
ATOM 4094 C CA . LYS A 1 505 ? 23.161 16.676 -5.080 1.00 55.34 505 LYS A CA 1
ATOM 4095 C C . LYS A 1 505 ? 21.835 17.078 -5.737 1.00 55.34 505 LYS A C 1
ATOM 4097 O O . LYS A 1 505 ? 21.168 16.297 -6.410 1.00 55.34 505 LYS A O 1
ATOM 4102 N N . THR A 1 506 ? 21.474 18.354 -5.588 1.00 57.38 506 THR A N 1
ATOM 4103 C CA . THR A 1 506 ? 20.216 19.008 -6.019 1.00 57.38 506 THR A CA 1
ATOM 4104 C C . THR A 1 506 ? 19.864 18.905 -7.524 1.00 57.38 506 THR A C 1
ATOM 4106 O O . THR A 1 506 ? 18.870 19.485 -7.971 1.00 57.38 506 THR A O 1
ATOM 4109 N N . GLY A 1 507 ? 20.654 18.170 -8.316 1.00 66.75 507 GLY A N 1
ATOM 4110 C CA . GLY A 1 507 ? 20.487 17.935 -9.749 1.00 66.75 507 GLY A CA 1
ATOM 4111 C C . GLY A 1 507 ? 19.668 16.690 -10.119 1.00 66.75 507 GLY A C 1
ATOM 4112 O O . GLY A 1 507 ? 18.879 16.761 -11.058 1.00 66.75 507 GLY A O 1
ATOM 4113 N N . LYS A 1 508 ? 19.797 15.574 -9.392 1.00 81.69 508 LYS A N 1
ATOM 4114 C CA . LYS A 1 508 ? 19.266 14.265 -9.822 1.00 81.69 508 LYS A CA 1
ATOM 4115 C C . LYS A 1 508 ? 17.739 14.232 -9.985 1.00 81.69 508 LYS A C 1
ATOM 4117 O O . LYS A 1 508 ? 16.994 14.682 -9.110 1.00 81.69 508 LYS A O 1
ATOM 4122 N N . MET A 1 509 ? 17.274 13.617 -11.074 1.00 83.00 509 MET A N 1
ATOM 4123 C CA . MET A 1 509 ? 15.877 13.242 -11.300 1.00 83.00 509 MET A CA 1
ATOM 4124 C C . MET A 1 509 ? 15.764 11.738 -11.590 1.00 83.00 509 MET A C 1
ATOM 4126 O O . MET A 1 509 ? 16.480 11.238 -12.450 1.00 83.00 509 MET A O 1
ATOM 4130 N N . PRO A 1 510 ? 14.841 11.006 -10.947 1.00 83.25 510 PRO A N 1
ATOM 4131 C CA . PRO A 1 510 ? 13.956 11.421 -9.856 1.00 83.25 510 PRO A CA 1
ATOM 4132 C C . PRO A 1 510 ? 14.727 11.662 -8.547 1.00 83.25 510 PRO A C 1
ATOM 4134 O O . PRO A 1 510 ? 15.602 10.886 -8.158 1.00 83.25 510 PRO A O 1
ATOM 4137 N N . ARG A 1 511 ? 14.381 12.738 -7.832 1.00 79.38 511 ARG A N 1
ATOM 4138 C CA . ARG A 1 511 ? 14.992 13.042 -6.533 1.00 79.38 511 ARG A CA 1
ATOM 4139 C C . ARG A 1 511 ? 14.552 12.009 -5.489 1.00 79.38 511 ARG A C 1
ATOM 4141 O O . ARG A 1 511 ? 13.381 11.621 -5.446 1.00 79.38 511 ARG A O 1
ATOM 4148 N N . TYR A 1 512 ? 15.495 11.579 -4.651 1.00 79.56 512 TYR A N 1
ATOM 4149 C CA . TYR A 1 512 ? 15.276 10.631 -3.548 1.00 79.56 512 TYR A CA 1
ATOM 4150 C C . TYR A 1 512 ? 14.688 9.270 -3.952 1.00 79.56 512 TYR A C 1
ATOM 4152 O O . TYR A 1 512 ? 14.021 8.589 -3.172 1.00 79.56 512 TYR A O 1
ATOM 4160 N N . ARG A 1 513 ? 14.886 8.884 -5.209 1.00 84.12 513 ARG A N 1
ATOM 4161 C CA . ARG A 1 513 ? 14.492 7.584 -5.746 1.00 84.12 513 ARG A CA 1
ATOM 4162 C C . ARG A 1 513 ? 15.703 6.899 -6.373 1.00 84.12 513 ARG A C 1
ATOM 4164 O O . ARG A 1 513 ? 16.716 7.559 -6.651 1.00 84.12 513 ARG A O 1
ATOM 4171 N N . PRO A 1 514 ? 15.580 5.589 -6.630 1.00 86.62 514 PRO A N 1
ATOM 4172 C CA . PRO A 1 514 ? 16.458 4.874 -7.531 1.00 86.62 514 PRO A CA 1
ATOM 4173 C C . PRO A 1 514 ? 16.737 5.627 -8.819 1.00 86.62 514 PRO A C 1
ATOM 4175 O O . PRO A 1 514 ? 15.892 6.363 -9.335 1.00 86.62 514 PRO A O 1
ATOM 4178 N N . GLN A 1 515 ? 17.941 5.420 -9.336 1.00 87.56 515 GLN A N 1
ATOM 4179 C CA . GLN A 1 515 ? 18.292 5.937 -10.644 1.00 87.56 515 GLN A CA 1
ATOM 4180 C C . GLN A 1 515 ? 17.429 5.262 -11.720 1.00 87.56 515 GLN A C 1
ATOM 4182 O O . GLN A 1 515 ? 17.024 4.103 -11.589 1.00 87.56 515 GLN A O 1
ATOM 4187 N N . VAL A 1 516 ? 17.121 6.002 -12.786 1.00 92.56 516 VA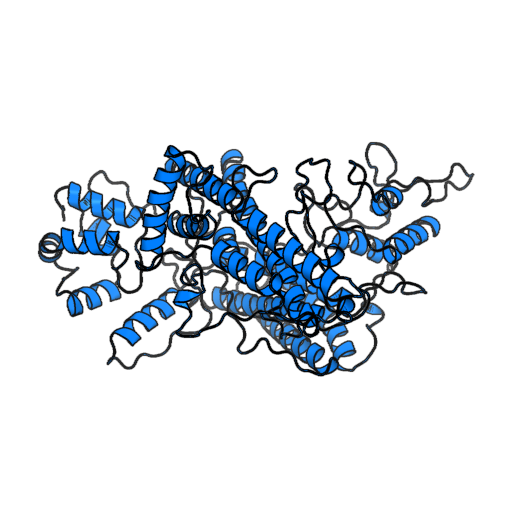L A N 1
ATOM 4188 C CA . VAL A 1 516 ? 16.473 5.413 -13.961 1.00 92.56 516 VAL A CA 1
ATOM 4189 C C . VAL A 1 516 ? 17.420 4.386 -14.580 1.00 92.56 516 VAL A C 1
ATOM 4191 O O . VAL A 1 516 ? 18.614 4.635 -14.690 1.00 92.56 516 VAL A O 1
ATOM 4194 N N . ASP A 1 517 ? 16.885 3.231 -14.976 1.00 94.44 517 ASP A N 1
ATOM 4195 C CA . ASP A 1 517 ? 17.673 2.160 -15.590 1.00 94.44 517 ASP A CA 1
ATOM 4196 C C . ASP A 1 517 ? 18.451 2.663 -16.815 1.00 94.44 517 ASP A C 1
ATOM 4198 O O . ASP A 1 517 ? 17.919 3.427 -17.627 1.00 94.44 517 ASP A O 1
ATOM 4202 N N . SER A 1 518 ? 19.696 2.212 -16.969 1.00 95.19 518 SER A N 1
ATOM 4203 C CA . SER A 1 518 ? 20.598 2.698 -18.016 1.00 95.19 518 SER A CA 1
ATOM 4204 C C . SER A 1 518 ? 20.055 2.491 -19.428 1.00 95.19 518 SER A C 1
ATOM 4206 O O . SER A 1 518 ? 20.205 3.372 -20.271 1.00 95.19 518 SER A O 1
ATOM 4208 N N . SER A 1 519 ? 19.328 1.397 -19.679 1.00 96.62 519 SER A N 1
ATOM 4209 C CA . SER A 1 519 ? 18.687 1.158 -20.980 1.00 96.62 519 SER A CA 1
ATOM 4210 C C . SER A 1 519 ? 17.623 2.211 -21.315 1.00 96.62 519 SER A C 1
ATOM 4212 O O . SER A 1 519 ? 17.419 2.565 -22.476 1.00 96.62 519 SER A O 1
ATOM 4214 N N . ARG A 1 520 ? 16.953 2.751 -20.292 1.00 96.94 520 ARG A N 1
ATOM 4215 C CA . ARG A 1 520 ? 15.941 3.803 -20.429 1.00 96.94 520 ARG A CA 1
ATOM 4216 C C . ARG A 1 520 ? 16.563 5.188 -20.529 1.00 96.94 520 ARG A C 1
ATOM 4218 O O . ARG A 1 520 ? 16.061 5.997 -21.302 1.00 96.94 520 ARG A O 1
ATOM 4225 N N . GLN A 1 521 ? 17.650 5.449 -19.803 1.00 96.25 521 GLN A N 1
ATOM 4226 C CA . GLN A 1 521 ? 18.455 6.663 -19.990 1.00 96.25 521 GLN A CA 1
ATOM 4227 C C . GLN A 1 521 ? 18.950 6.755 -21.437 1.00 96.25 521 GLN A C 1
ATOM 4229 O O . GLN A 1 521 ? 18.751 7.769 -22.101 1.00 96.25 521 GLN A O 1
ATOM 4234 N N . GLU A 1 522 ? 19.507 5.658 -21.953 1.00 96.56 522 GLU A N 1
ATOM 4235 C CA . GLU A 1 522 ? 20.005 5.576 -23.324 1.00 96.56 522 GLU A CA 1
ATOM 4236 C C . GLU A 1 522 ? 18.886 5.778 -24.353 1.00 96.56 522 GLU A C 1
ATOM 4238 O O . GLU A 1 522 ? 19.068 6.530 -25.305 1.00 96.56 522 GLU A O 1
ATOM 4243 N N . PHE A 1 523 ? 17.702 5.196 -24.129 1.00 97.44 523 PHE A N 1
ATOM 4244 C CA . PHE A 1 523 ? 16.537 5.460 -24.978 1.00 97.44 523 PHE A CA 1
ATOM 4245 C C . PHE A 1 523 ? 16.140 6.946 -24.987 1.00 97.44 523 PHE A C 1
ATOM 4247 O O . PHE A 1 523 ? 15.849 7.494 -26.046 1.00 97.44 523 PHE A O 1
ATOM 4254 N N . VAL A 1 524 ? 16.108 7.612 -23.824 1.00 96.94 524 VAL A N 1
ATOM 4255 C CA . VAL A 1 524 ? 15.772 9.046 -23.752 1.00 96.94 524 VAL A CA 1
ATOM 4256 C C . VAL A 1 524 ? 16.812 9.878 -24.498 1.00 96.94 524 VAL A C 1
ATOM 4258 O O . VAL A 1 524 ? 16.435 10.800 -25.216 1.00 96.94 524 VAL A O 1
ATOM 4261 N N . ARG A 1 525 ? 18.099 9.536 -24.372 1.00 97.00 525 ARG A N 1
ATOM 4262 C CA . ARG A 1 525 ? 19.192 10.184 -25.104 1.00 97.00 525 ARG A CA 1
ATOM 4263 C C . ARG A 1 525 ? 18.990 10.081 -26.618 1.00 97.00 525 ARG A C 1
ATOM 4265 O O . ARG A 1 525 ? 18.912 11.106 -27.286 1.00 97.00 525 ARG A O 1
ATOM 4272 N N . GLU A 1 526 ? 18.816 8.862 -27.125 1.00 96.62 526 GLU A N 1
ATOM 4273 C CA . GLU A 1 526 ? 18.576 8.603 -28.552 1.00 96.62 526 GLU A CA 1
ATOM 4274 C C . GLU A 1 526 ? 17.323 9.317 -29.055 1.00 96.62 526 GLU A C 1
ATOM 4276 O O . GLU A 1 526 ? 17.351 9.942 -30.108 1.00 96.62 526 GLU A O 1
ATOM 4281 N N . TRP A 1 527 ? 16.240 9.309 -28.272 1.00 96.94 527 TRP A N 1
ATOM 4282 C CA . TRP A 1 527 ? 15.025 10.035 -28.626 1.00 96.94 527 TRP A CA 1
ATOM 4283 C C . TRP A 1 527 ? 15.280 11.538 -28.802 1.00 96.94 527 TRP A C 1
ATOM 4285 O O . TRP A 1 527 ? 14.739 12.124 -29.737 1.00 96.94 527 TRP A O 1
ATOM 4295 N N . VAL A 1 528 ? 16.093 12.174 -27.948 1.00 97.12 528 VAL A N 1
ATOM 4296 C CA . VAL A 1 528 ? 16.443 13.597 -28.115 1.00 97.12 528 VAL A CA 1
ATOM 4297 C C . VAL A 1 528 ? 17.261 13.812 -29.391 1.00 97.12 528 VAL A C 1
ATOM 4299 O O . VAL A 1 528 ? 16.922 14.705 -30.171 1.00 97.12 528 VAL A O 1
ATOM 4302 N N . ASP A 1 529 ? 18.291 12.995 -29.617 1.00 96.31 529 ASP A N 1
ATOM 4303 C CA . ASP A 1 529 ? 19.195 13.118 -30.770 1.00 96.31 529 ASP A CA 1
ATOM 4304 C C . ASP A 1 529 ? 18.479 12.850 -32.108 1.00 96.31 529 ASP A C 1
ATOM 4306 O O . ASP A 1 529 ? 18.719 13.546 -33.100 1.00 96.31 529 ASP A O 1
ATOM 4310 N N . ASP A 1 530 ? 17.479 11.964 -32.105 1.00 96.00 530 ASP A N 1
ATOM 4311 C CA . ASP A 1 530 ? 16.559 11.699 -33.222 1.00 96.00 530 ASP A CA 1
ATOM 4312 C C . ASP A 1 530 ? 15.512 12.815 -33.425 1.00 96.00 530 ASP A C 1
ATOM 4314 O O . ASP A 1 530 ? 14.497 12.642 -34.104 1.00 96.00 530 ASP A O 1
ATOM 4318 N N . GLN A 1 531 ? 15.756 13.998 -32.857 1.00 95.75 531 GLN A N 1
ATOM 4319 C CA . GLN A 1 531 ? 14.906 15.186 -32.938 1.00 95.75 531 GLN A CA 1
ATOM 4320 C C . GLN A 1 531 ? 13.557 15.037 -32.222 1.00 95.75 531 GLN A C 1
ATOM 4322 O O . GLN A 1 531 ? 12.582 15.730 -32.544 1.00 95.75 531 GLN A O 1
ATOM 4327 N N . ALA A 1 532 ? 13.517 14.204 -31.180 1.00 95.69 532 ALA A N 1
ATOM 4328 C CA . ALA A 1 532 ? 12.359 13.965 -30.327 1.00 95.69 532 ALA A CA 1
ATOM 4329 C C . ALA A 1 532 ? 11.111 13.607 -31.151 1.00 95.69 532 ALA A C 1
ATOM 4331 O O . ALA A 1 532 ? 10.165 14.402 -31.170 1.00 95.69 532 ALA A O 1
ATOM 4332 N N . PRO A 1 533 ? 11.087 12.457 -31.857 1.00 96.38 533 PRO A N 1
ATOM 4333 C CA . PRO A 1 533 ? 9.926 12.046 -32.641 1.00 96.38 533 PRO A CA 1
ATOM 4334 C C . PRO A 1 533 ? 8.660 12.003 -31.772 1.00 96.38 533 PRO A C 1
ATOM 4336 O O . PRO A 1 533 ? 8.708 11.643 -30.588 1.00 96.38 533 PRO A O 1
ATOM 4339 N N . ASP A 1 534 ? 7.533 12.416 -32.353 1.00 95.19 534 ASP A N 1
ATOM 4340 C CA . ASP A 1 534 ? 6.225 12.406 -31.691 1.00 95.19 534 ASP A CA 1
ATOM 4341 C C . ASP A 1 534 ? 5.579 11.013 -31.765 1.00 95.19 534 ASP A C 1
ATOM 4343 O O . ASP A 1 534 ? 6.061 10.105 -32.444 1.00 95.19 534 ASP A O 1
ATOM 4347 N N . ASN A 1 535 ? 4.492 10.848 -31.024 1.00 92.69 535 ASN A N 1
ATOM 4348 C CA . ASN A 1 535 ? 3.641 9.671 -31.051 1.00 92.69 535 ASN A CA 1
ATOM 4349 C C . ASN A 1 535 ? 2.978 9.487 -32.420 1.00 92.69 535 ASN A C 1
ATOM 4351 O O . ASN A 1 535 ? 2.868 10.423 -33.208 1.00 92.69 535 ASN A O 1
ATOM 4355 N N . GLU A 1 536 ? 2.474 8.280 -32.664 1.00 89.50 536 GLU A N 1
ATOM 4356 C CA . GLU A 1 536 ? 1.635 7.980 -33.821 1.00 89.50 536 GLU A CA 1
ATOM 4357 C C . GLU A 1 536 ? 0.257 7.498 -33.341 1.00 89.50 536 GLU A C 1
ATOM 4359 O O . GLU A 1 536 ? 0.168 6.414 -32.757 1.00 89.50 536 GLU A O 1
ATOM 4364 N N . PRO A 1 537 ? -0.825 8.266 -33.584 1.00 91.50 537 PRO A N 1
ATOM 4365 C CA . PRO A 1 537 ? -0.859 9.562 -34.272 1.00 91.50 537 PRO A CA 1
ATOM 4366 C C . PRO A 1 537 ? -0.196 10.718 -33.483 1.00 91.50 537 PRO A C 1
ATOM 4368 O O . PRO A 1 537 ? -0.184 10.688 -32.248 1.00 91.50 537 PRO A O 1
ATOM 4371 N N . PRO A 1 538 ? 0.290 11.773 -34.172 1.00 92.44 538 PRO A N 1
ATOM 4372 C CA . PRO A 1 538 ? 0.924 12.929 -33.531 1.00 92.44 538 PRO A CA 1
ATOM 4373 C C . PRO A 1 538 ? 0.010 13.674 -32.556 1.00 92.44 538 PRO A C 1
ATOM 4375 O O . PRO A 1 538 ? -1.218 13.625 -32.657 1.00 92.44 538 PRO A O 1
ATOM 4378 N N . LYS A 1 539 ? 0.620 14.449 -31.651 1.00 91.50 539 LYS A N 1
ATOM 4379 C CA . LYS A 1 539 ? -0.032 15.304 -30.639 1.00 91.50 539 LYS A CA 1
ATOM 4380 C C . LYS A 1 539 ? -0.817 14.568 -29.559 1.00 91.50 539 LYS A C 1
ATOM 4382 O O . LYS A 1 539 ? -1.519 15.214 -28.777 1.00 91.50 539 LYS A O 1
ATOM 4387 N N . GLN A 1 540 ? -0.677 13.250 -29.470 1.00 93.44 540 GLN A N 1
ATOM 4388 C CA . GLN A 1 540 ? -1.192 12.502 -28.333 1.00 93.44 540 GLN A CA 1
ATOM 4389 C C . GLN A 1 540 ? -0.470 12.898 -27.044 1.00 93.44 540 GLN A C 1
ATOM 4391 O O . GLN A 1 540 ? 0.739 13.142 -27.029 1.00 93.44 540 GLN A O 1
ATOM 4396 N N . ILE A 1 541 ? -1.232 12.946 -25.955 1.00 92.81 541 ILE A N 1
ATOM 4397 C CA . ILE A 1 541 ? -0.690 13.123 -24.609 1.00 92.81 541 ILE A CA 1
ATOM 4398 C C . ILE A 1 541 ? 0.173 11.904 -24.270 1.00 92.81 541 ILE A C 1
ATOM 4400 O O . ILE A 1 541 ? -0.206 10.772 -24.561 1.00 92.81 541 ILE A O 1
ATOM 4404 N N . GLY A 1 542 ? 1.344 12.143 -23.674 1.00 87.88 542 GLY A N 1
ATOM 4405 C CA . GLY A 1 542 ? 2.295 11.073 -23.367 1.00 87.88 542 GLY A CA 1
ATOM 4406 C C . GLY A 1 542 ? 1.790 10.137 -22.269 1.00 87.88 542 GLY A C 1
ATOM 4407 O O . GLY A 1 542 ? 1.770 8.925 -22.447 1.00 87.88 542 GLY A O 1
ATOM 4408 N N . VAL A 1 543 ? 1.356 10.703 -21.142 1.00 91.19 543 VAL A N 1
ATOM 4409 C CA . VAL A 1 543 ? 0.779 9.962 -20.014 1.00 91.19 543 VAL A CA 1
ATOM 4410 C C . VAL A 1 543 ? -0.435 10.713 -19.486 1.00 91.19 543 VAL A C 1
ATOM 4412 O O . VAL A 1 543 ? -0.387 11.929 -19.276 1.00 91.19 543 VAL A O 1
ATOM 4415 N N . HIS A 1 544 ? -1.509 9.970 -19.234 1.00 87.50 544 HIS A N 1
ATOM 4416 C CA . HIS A 1 544 ? -2.676 10.448 -18.507 1.00 87.50 544 HIS A CA 1
ATOM 4417 C C . HIS A 1 544 ? -2.601 9.978 -17.059 1.00 87.50 544 HIS A C 1
ATOM 4419 O O . HIS A 1 544 ? -2.387 8.795 -16.796 1.00 87.50 544 HIS A O 1
ATOM 4425 N N . HIS A 1 545 ? -2.792 10.902 -16.118 1.00 87.44 545 HIS A N 1
ATOM 4426 C CA . HIS A 1 545 ? -3.041 10.520 -14.736 1.00 87.44 545 HIS A CA 1
ATOM 4427 C C . HIS A 1 545 ? -4.467 10.017 -14.616 1.00 87.44 545 HIS A C 1
ATOM 4429 O O . HIS A 1 545 ? -5.409 10.704 -15.004 1.00 87.44 545 HIS A O 1
ATOM 4435 N N . GLU A 1 546 ? -4.590 8.812 -14.075 1.00 89.94 546 GLU A N 1
ATOM 4436 C CA . GLU A 1 546 ? -5.871 8.238 -13.701 1.00 89.94 546 GLU A CA 1
ATOM 4437 C C . GLU A 1 546 ? -6.616 9.208 -12.776 1.00 89.94 546 GLU A C 1
ATOM 4439 O O . GLU A 1 546 ? -6.037 9.740 -11.818 1.00 89.94 546 GLU A O 1
ATOM 4444 N N . GLN A 1 547 ? -7.900 9.410 -13.040 1.00 93.50 547 GLN A N 1
ATOM 4445 C CA . GLN A 1 547 ? -8.730 10.351 -12.298 1.00 93.50 547 GLN A CA 1
ATOM 4446 C C . GLN A 1 547 ? -9.055 9.852 -10.881 1.00 93.50 547 GLN A C 1
ATOM 4448 O O . GLN A 1 547 ? -8.878 8.678 -10.544 1.00 93.50 547 GLN A O 1
ATOM 4453 N N . GLU A 1 548 ? -9.468 10.770 -10.007 1.00 94.25 548 GLU A N 1
ATOM 4454 C CA . GLU A 1 548 ? -9.957 10.435 -8.666 1.00 94.25 548 GLU A CA 1
ATOM 4455 C C . GLU A 1 548 ? -11.416 9.957 -8.746 1.00 94.25 548 GLU A C 1
ATOM 4457 O O . GLU A 1 548 ? -12.171 10.473 -9.574 1.00 94.25 548 GLU A O 1
ATOM 4462 N N . PRO A 1 549 ? -11.844 9.005 -7.898 1.00 96.06 549 PRO A N 1
ATOM 4463 C CA . PRO A 1 549 ? -13.235 8.573 -7.866 1.00 96.06 549 PRO A CA 1
ATOM 4464 C C . PRO A 1 549 ? -14.149 9.711 -7.405 1.00 96.06 549 PRO A C 1
ATOM 4466 O O . PRO A 1 549 ? -13.743 10.588 -6.637 1.00 96.06 549 PRO A O 1
ATOM 4469 N N . ASN A 1 550 ? -15.417 9.669 -7.808 1.00 94.94 550 ASN A N 1
ATOM 4470 C CA . ASN A 1 550 ? -16.404 10.641 -7.348 1.00 94.94 550 ASN A CA 1
ATOM 4471 C C . ASN A 1 550 ? -16.619 10.462 -5.840 1.00 94.94 550 ASN A C 1
ATOM 4473 O O . ASN A 1 550 ? -17.131 9.433 -5.406 1.00 94.94 550 ASN A O 1
ATOM 4477 N N . LEU A 1 551 ? -16.238 11.437 -5.015 1.00 93.25 551 LEU A N 1
ATOM 4478 C CA . LEU A 1 551 ? -16.337 11.317 -3.556 1.00 93.25 551 LEU A CA 1
ATOM 4479 C C . LEU A 1 551 ? -17.703 11.790 -3.045 1.00 93.25 551 LEU A C 1
ATOM 4481 O O . LEU A 1 551 ? -18.139 12.901 -3.338 1.00 93.25 551 LEU A O 1
ATOM 4485 N N . ASP A 1 552 ? -18.370 10.950 -2.253 1.00 87.56 552 ASP A N 1
ATOM 4486 C CA . ASP A 1 552 ? -19.665 11.272 -1.653 1.00 87.56 552 ASP A CA 1
ATOM 4487 C C . ASP A 1 552 ? -19.506 12.223 -0.453 1.00 87.56 552 ASP A C 1
ATOM 4489 O O . ASP A 1 552 ? -18.620 12.054 0.386 1.00 87.56 552 ASP A O 1
ATOM 4493 N N . LEU A 1 553 ? -20.394 13.212 -0.334 1.00 82.62 553 LEU A N 1
ATOM 4494 C CA . LEU A 1 553 ? -20.483 14.036 0.871 1.00 82.62 553 LEU A CA 1
ATOM 4495 C C . LEU A 1 553 ? -21.243 13.262 1.950 1.00 82.62 553 LEU A C 1
ATOM 4497 O O . LEU A 1 553 ? -22.378 12.834 1.731 1.00 82.62 553 LEU A O 1
ATOM 4501 N N . LEU A 1 554 ? -20.638 13.103 3.126 1.00 72.44 554 LEU A N 1
ATOM 4502 C CA . LEU A 1 554 ? -21.347 12.546 4.273 1.00 72.44 554 LEU A CA 1
ATOM 4503 C C . LEU A 1 554 ? -22.256 13.607 4.907 1.00 72.44 554 LEU A C 1
ATOM 4505 O O . LEU A 1 554 ? -21.875 14.780 4.967 1.00 72.44 554 LEU A O 1
ATOM 4509 N N . PRO A 1 555 ? -23.433 13.217 5.435 1.00 62.19 555 PRO A N 1
ATOM 4510 C CA . PRO A 1 555 ? -24.221 14.110 6.269 1.00 62.19 555 PRO A CA 1
ATOM 4511 C C . PRO A 1 555 ? -23.358 14.613 7.434 1.00 62.19 555 PRO A C 1
ATOM 4513 O O . PRO A 1 555 ? -22.601 13.811 7.999 1.00 62.19 555 PRO A O 1
ATOM 4516 N N . PRO A 1 556 ? -23.478 15.894 7.833 1.00 55.62 556 PRO A N 1
ATOM 4517 C CA . PRO A 1 556 ? -22.834 16.377 9.046 1.00 55.62 556 PRO A CA 1
ATOM 4518 C C . PRO A 1 556 ? -23.192 15.438 10.197 1.00 55.62 556 PRO A C 1
ATOM 4520 O O . PRO A 1 556 ? -24.369 15.092 10.356 1.00 55.62 556 PRO A O 1
ATOM 4523 N N . ARG A 1 557 ? -22.200 15.001 10.987 1.00 51.78 557 ARG A N 1
ATOM 4524 C CA . ARG A 1 557 ? -22.493 14.289 12.236 1.00 51.78 557 ARG A CA 1
ATOM 4525 C C . ARG A 1 557 ? -23.470 15.168 13.008 1.00 51.78 557 ARG A C 1
ATOM 4527 O O . ARG A 1 557 ? -23.163 16.328 13.276 1.00 51.78 557 ARG A O 1
ATOM 4534 N N . GLN A 1 558 ? -24.658 14.650 13.326 1.00 44.00 558 GLN A N 1
ATOM 4535 C CA . GLN A 1 558 ? -25.505 15.322 14.303 1.00 44.00 558 GLN A CA 1
ATOM 4536 C C . GLN A 1 558 ? -24.655 15.432 15.564 1.00 44.00 558 GLN A C 1
ATOM 4538 O O . GLN A 1 558 ? -24.260 14.413 16.127 1.00 44.00 558 GLN A O 1
ATOM 4543 N N . ALA A 1 559 ? -24.281 16.660 15.923 1.00 38.22 559 ALA A N 1
ATOM 4544 C CA . ALA A 1 559 ? -23.499 16.917 17.113 1.00 38.22 559 ALA A CA 1
ATOM 4545 C C . ALA A 1 559 ? -24.249 16.277 18.281 1.00 38.22 559 ALA A C 1
ATOM 4547 O O . ALA A 1 559 ? -25.375 16.681 18.590 1.00 38.22 559 ALA A O 1
ATOM 4548 N N . TYR A 1 560 ? -23.652 15.254 18.895 1.00 37.81 560 TYR A N 1
ATOM 4549 C CA . TYR A 1 560 ? -24.093 14.818 20.210 1.00 37.81 560 TYR A CA 1
ATOM 4550 C C . TYR A 1 560 ? -24.119 16.073 21.076 1.00 37.81 560 TYR A C 1
ATOM 4552 O O . TYR A 1 560 ? -23.136 16.819 21.128 1.00 37.81 560 TYR A O 1
ATOM 4560 N N . ARG A 1 561 ? -25.295 16.379 21.631 1.00 37.31 561 ARG A N 1
ATOM 4561 C CA . ARG A 1 561 ? -25.517 17.614 22.376 1.00 37.31 561 ARG A CA 1
ATOM 4562 C C . ARG A 1 561 ? -24.490 17.661 23.498 1.00 37.31 561 ARG A C 1
ATOM 4564 O O . ARG A 1 561 ? -24.535 16.853 24.414 1.00 37.31 561 ARG A O 1
ATOM 4571 N N . GLN A 1 562 ? -23.594 18.640 23.459 1.00 42.41 562 GLN A N 1
ATOM 4572 C CA . GLN A 1 562 ? -22.927 19.090 24.671 1.00 42.41 562 GLN A CA 1
ATOM 4573 C C . GLN A 1 562 ? -23.966 19.881 25.477 1.00 42.41 562 GLN A C 1
ATOM 4575 O O . GLN A 1 562 ? -23.986 21.106 25.442 1.00 42.41 562 GLN A O 1
ATOM 4580 N N . SER A 1 563 ? -24.918 19.188 26.110 1.00 46.47 563 SER A N 1
ATOM 4581 C CA . SER A 1 563 ? -25.756 19.789 27.147 1.00 46.47 563 SER A CA 1
ATOM 4582 C C . SER A 1 563 ? -25.047 19.703 28.496 1.00 46.47 563 SER A C 1
ATOM 4584 O O . SER A 1 563 ? -24.398 18.708 28.812 1.00 46.47 563 SER A O 1
ATOM 4586 N N . ASP A 1 564 ? -25.207 20.741 29.316 1.00 55.06 564 ASP A N 1
ATOM 4587 C CA . ASP A 1 564 ? -24.625 20.851 30.664 1.00 55.06 564 ASP A CA 1
ATOM 4588 C C . ASP A 1 564 ? -25.209 19.848 31.688 1.00 55.06 564 ASP A C 1
ATOM 4590 O O . ASP A 1 564 ? -24.832 19.847 32.859 1.00 55.06 564 ASP A O 1
ATOM 4594 N N . GLY A 1 565 ? -26.110 18.960 31.257 1.00 64.44 565 GLY A N 1
ATOM 4595 C CA . GLY A 1 565 ? -26.571 17.801 32.015 1.00 64.44 565 GLY A CA 1
ATOM 4596 C C . GLY A 1 565 ? -26.442 16.540 31.169 1.00 64.44 565 GLY A C 1
ATOM 4597 O O . GLY A 1 565 ? -26.935 16.528 30.043 1.00 64.44 565 GLY A O 1
ATOM 4598 N N . VAL A 1 566 ? -25.770 15.522 31.717 1.00 79.12 566 VAL A N 1
ATOM 4599 C CA . VAL A 1 566 ? -25.697 14.172 31.145 1.00 79.12 566 VAL A CA 1
ATOM 4600 C C . VAL A 1 566 ? -26.798 13.342 31.803 1.00 79.12 566 VAL A C 1
ATOM 4602 O O . VAL A 1 566 ? -26.782 13.176 33.023 1.00 79.12 566 VAL A O 1
ATOM 4605 N N . GLY A 1 567 ? -27.773 12.876 31.026 1.00 86.75 567 GLY A N 1
ATOM 4606 C CA . GLY A 1 567 ? -28.875 12.023 31.485 1.00 86.75 567 GLY A CA 1
ATOM 4607 C C . GLY A 1 567 ? -28.744 10.599 30.948 1.00 86.75 567 GLY A C 1
ATOM 4608 O O . GLY A 1 567 ? -28.257 10.392 29.834 1.00 86.75 567 GLY A O 1
ATOM 4609 N N . TYR A 1 568 ? -29.188 9.600 31.711 1.00 88.88 568 TYR A N 1
ATOM 4610 C CA . TYR A 1 568 ? -29.098 8.203 31.295 1.00 88.88 568 TYR A CA 1
ATOM 4611 C C . TYR A 1 568 ? -29.871 7.952 29.997 1.00 88.88 568 TYR A C 1
ATOM 4613 O O . TYR A 1 568 ? -29.296 7.455 29.032 1.00 88.88 568 TYR A O 1
ATOM 4621 N N . ASN A 1 569 ? -31.145 8.338 29.927 1.00 86.00 569 ASN A N 1
ATOM 4622 C CA . ASN A 1 569 ? -32.002 8.020 28.781 1.00 86.00 569 ASN A CA 1
ATOM 4623 C C . ASN A 1 569 ? -31.600 8.753 27.498 1.00 86.00 569 ASN A C 1
ATOM 4625 O O . ASN A 1 569 ? -31.813 8.240 26.399 1.00 86.00 569 ASN A O 1
ATOM 4629 N N . VAL A 1 570 ? -31.052 9.960 27.638 1.00 81.62 570 VAL A N 1
ATOM 4630 C CA . VAL A 1 570 ? -30.712 10.825 26.502 1.00 81.62 570 VAL A CA 1
ATOM 4631 C C . VAL A 1 570 ? -29.292 10.568 26.010 1.00 81.62 570 VAL A C 1
ATOM 4633 O O . VAL A 1 570 ? -29.084 10.503 24.801 1.00 81.62 570 VAL A O 1
ATOM 4636 N N . ASP A 1 571 ? -28.334 10.402 26.923 1.00 82.94 571 ASP A N 1
ATOM 4637 C CA . ASP A 1 571 ? -26.910 10.436 26.583 1.00 82.94 571 ASP A CA 1
ATOM 4638 C C . ASP A 1 571 ? -26.212 9.079 26.741 1.00 82.94 571 ASP A C 1
ATOM 4640 O O . ASP A 1 571 ? -25.270 8.806 26.001 1.00 82.94 571 ASP A O 1
ATOM 4644 N N . ILE A 1 572 ? -26.656 8.215 27.665 1.00 89.19 572 ILE A N 1
ATOM 4645 C CA . ILE A 1 572 ? -25.962 6.953 27.985 1.00 89.19 572 ILE A CA 1
ATOM 4646 C C . ILE A 1 572 ? -26.642 5.728 27.370 1.00 89.19 572 ILE A C 1
ATOM 4648 O O . ILE A 1 572 ? -25.990 4.930 26.699 1.00 89.19 572 ILE A O 1
ATOM 4652 N N . ARG A 1 573 ? -27.953 5.557 27.563 1.00 90.75 573 ARG A N 1
ATOM 4653 C CA . ARG A 1 573 ? -28.732 4.427 27.042 1.00 90.75 573 ARG A CA 1
ATOM 4654 C C . ARG A 1 573 ? -28.592 4.252 25.525 1.00 90.75 573 ARG A C 1
ATOM 4656 O O . ARG A 1 573 ? -28.468 3.097 25.109 1.00 90.75 573 ARG A O 1
ATOM 4663 N N . PRO A 1 574 ? -28.565 5.321 24.700 1.00 86.81 574 PRO A N 1
ATOM 4664 C CA . PRO A 1 574 ? -28.369 5.189 23.255 1.00 86.81 574 PRO A CA 1
ATOM 4665 C C . PRO A 1 574 ? -26.975 4.695 22.846 1.00 86.81 574 PRO A C 1
ATOM 4667 O O . PRO A 1 574 ? -26.801 4.265 21.709 1.00 86.81 574 PRO A O 1
ATOM 4670 N N . LEU A 1 575 ? -25.983 4.743 23.744 1.00 84.94 575 LEU A N 1
ATOM 4671 C CA . LEU A 1 575 ? -24.646 4.197 23.481 1.00 84.94 575 LEU A CA 1
ATOM 4672 C C . LEU A 1 575 ? -24.621 2.663 23.550 1.00 84.94 575 LEU A C 1
ATOM 4674 O O . LEU A 1 575 ? -23.709 2.051 22.993 1.00 84.94 575 LEU A O 1
ATOM 4678 N N . PHE A 1 576 ? -25.605 2.049 24.215 1.00 86.94 576 PHE A N 1
ATOM 4679 C CA . PHE A 1 576 ? -25.772 0.600 24.292 1.00 86.94 576 PHE A CA 1
ATOM 4680 C C . PHE A 1 576 ? -26.729 0.097 23.205 1.00 86.94 576 PHE A C 1
ATOM 4682 O O . PHE A 1 576 ? -27.874 0.542 23.095 1.00 86.94 576 PHE A O 1
ATOM 4689 N N . ARG A 1 577 ? -26.261 -0.871 22.418 1.00 85.88 577 ARG A N 1
ATOM 4690 C CA . ARG A 1 577 ? -27.012 -1.542 21.349 1.00 85.88 577 ARG A CA 1
ATOM 4691 C C . ARG A 1 577 ? -27.949 -2.596 21.931 1.00 85.88 577 ARG A C 1
ATOM 4693 O O . ARG A 1 577 ? -27.762 -3.042 23.058 1.00 85.88 577 ARG A O 1
ATOM 4700 N N . ASP A 1 578 ? -28.895 -3.071 21.128 1.00 84.06 578 ASP A N 1
ATOM 4701 C CA . ASP A 1 578 ? -29.808 -4.149 21.536 1.00 84.06 578 ASP A CA 1
ATOM 4702 C C . ASP A 1 578 ? -29.051 -5.418 21.964 1.00 84.06 578 ASP A C 1
ATOM 4704 O O . ASP A 1 578 ? -29.378 -6.018 22.983 1.00 84.06 578 ASP A O 1
ATOM 4708 N N . PHE A 1 579 ? -27.955 -5.748 21.273 1.00 83.38 579 PHE A N 1
ATOM 4709 C CA . PHE A 1 579 ? -27.047 -6.825 21.681 1.00 83.38 579 PHE A CA 1
ATOM 4710 C C . PHE A 1 579 ? -26.449 -6.603 23.080 1.00 83.38 579 PHE A C 1
ATOM 4712 O O . PHE A 1 579 ? -26.373 -7.536 23.878 1.00 83.38 579 PHE A O 1
ATOM 4719 N N . ASP A 1 580 ? -26.052 -5.369 23.405 1.00 88.31 580 ASP A N 1
ATOM 4720 C CA . ASP A 1 580 ? -25.480 -5.032 24.712 1.00 88.31 580 ASP A CA 1
ATOM 4721 C C . ASP A 1 580 ? -26.543 -5.186 25.814 1.00 88.31 580 ASP A C 1
ATOM 4723 O O . ASP A 1 580 ? -26.256 -5.711 26.886 1.00 88.31 580 ASP A O 1
ATOM 4727 N N . VAL A 1 581 ? -27.787 -4.780 25.530 1.00 87.88 581 VAL A N 1
ATOM 4728 C CA . VAL A 1 581 ? -28.947 -4.914 26.431 1.00 87.88 581 VAL A CA 1
ATOM 4729 C C . VAL A 1 581 ? -29.239 -6.379 26.733 1.00 87.88 581 VAL A C 1
ATOM 4731 O O . VAL A 1 581 ? -29.412 -6.742 27.896 1.00 87.88 581 VAL A O 1
ATOM 4734 N N . GLU A 1 582 ? -29.279 -7.223 25.705 1.00 85.19 582 GLU A N 1
ATOM 4735 C CA . GLU A 1 582 ? -29.539 -8.653 25.864 1.00 85.19 582 GLU A CA 1
ATOM 4736 C C . GLU A 1 582 ? -28.401 -9.357 26.612 1.00 85.19 582 GLU A C 1
ATOM 4738 O O . GLU A 1 582 ? -28.651 -10.083 27.577 1.00 85.19 582 GLU A O 1
ATOM 4743 N N . THR A 1 583 ? -27.150 -9.117 26.215 1.00 86.00 583 THR A N 1
ATOM 4744 C CA . THR A 1 583 ? -25.989 -9.815 26.790 1.00 86.00 583 THR A CA 1
ATOM 4745 C C . THR A 1 583 ? -25.702 -9.408 28.229 1.00 86.00 583 THR A C 1
ATOM 4747 O O . THR A 1 583 ? -25.493 -10.286 29.064 1.00 86.00 583 THR A O 1
ATOM 4750 N N . LEU A 1 584 ? -25.759 -8.117 28.572 1.00 89.31 584 LEU A N 1
ATOM 4751 C CA .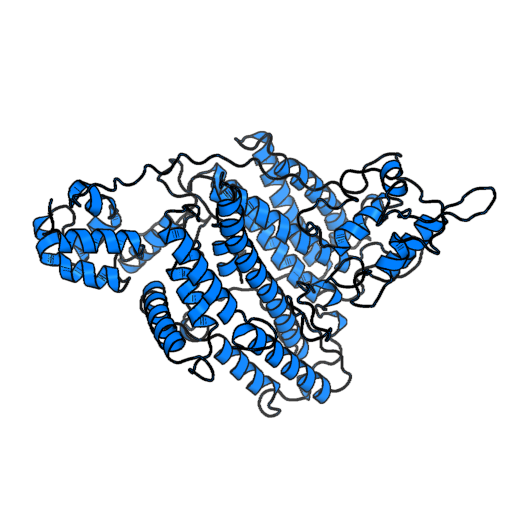 LEU A 1 584 ? -25.571 -7.662 29.957 1.00 89.31 584 LEU A CA 1
ATOM 4752 C C . LEU A 1 584 ? -26.688 -8.160 30.882 1.00 89.31 584 LEU A C 1
ATOM 4754 O O . LEU A 1 584 ? -26.424 -8.537 32.027 1.00 89.31 584 LEU A O 1
ATOM 4758 N N . GLN A 1 585 ? -27.925 -8.241 30.385 1.00 90.75 585 GLN A N 1
ATOM 4759 C CA . GLN A 1 585 ? -29.033 -8.810 31.148 1.00 90.75 585 GLN A CA 1
ATOM 4760 C C . GLN A 1 585 ? -28.845 -10.312 31.393 1.00 90.75 585 GLN A C 1
ATOM 4762 O O . GLN A 1 585 ? -29.144 -10.792 32.488 1.00 90.75 585 GLN A O 1
ATOM 4767 N N . GLN A 1 586 ? -28.374 -11.055 30.390 1.00 86.94 586 GLN A N 1
ATOM 4768 C CA . GLN A 1 586 ? -28.189 -12.504 30.480 1.00 86.94 586 GLN A CA 1
ATOM 4769 C C . GLN A 1 586 ? -26.958 -12.905 31.302 1.00 86.94 586 GLN A C 1
ATOM 4771 O O . GLN A 1 586 ? -27.037 -13.855 32.078 1.00 86.94 586 GLN A O 1
ATOM 4776 N N . LEU A 1 587 ? -25.834 -12.204 31.138 1.00 84.44 587 LEU A N 1
ATOM 4777 C CA . LEU A 1 587 ? -24.544 -12.593 31.718 1.00 84.44 587 LEU A CA 1
ATOM 4778 C C . LEU A 1 587 ? -24.273 -11.949 33.069 1.00 84.44 587 LEU A C 1
ATOM 4780 O O . LEU A 1 587 ? -23.757 -12.603 33.974 1.00 84.44 587 LEU A O 1
ATOM 4784 N N . ASP A 1 588 ? -24.639 -10.679 33.217 1.00 88.25 588 ASP A N 1
ATOM 4785 C CA . ASP A 1 588 ? -24.350 -9.909 34.423 1.00 88.25 588 ASP A CA 1
ATOM 4786 C C . ASP A 1 588 ? -25.591 -9.626 35.271 1.00 88.25 588 ASP A C 1
ATOM 4788 O O . ASP A 1 588 ? -25.457 -9.102 36.378 1.00 88.25 588 ASP A O 1
ATOM 4792 N N . GLY A 1 589 ? -26.788 -9.952 34.771 1.00 90.00 589 GLY A N 1
ATOM 4793 C CA . GLY A 1 589 ? -28.051 -9.588 35.413 1.00 90.00 589 GLY A CA 1
ATOM 4794 C C . GLY A 1 589 ? -28.328 -8.081 35.391 1.00 90.00 589 GLY A C 1
ATOM 4795 O O . GLY A 1 589 ? -29.141 -7.607 36.188 1.00 90.00 589 GLY A O 1
ATOM 4796 N N . ILE A 1 590 ? -27.648 -7.332 34.515 1.00 93.88 590 ILE A N 1
ATOM 4797 C CA . ILE A 1 590 ? -27.747 -5.873 34.427 1.00 93.88 590 ILE A CA 1
ATOM 4798 C C . ILE A 1 590 ? -28.808 -5.505 33.390 1.00 93.88 590 ILE A C 1
ATOM 4800 O O . ILE A 1 590 ? -28.619 -5.711 32.192 1.00 93.88 590 ILE A O 1
ATOM 4804 N N . ASN A 1 591 ? -29.916 -4.926 33.847 1.00 93.19 591 ASN A N 1
ATOM 4805 C CA . ASN A 1 591 ? -30.988 -4.464 32.974 1.00 93.19 591 ASN A CA 1
ATOM 4806 C C . ASN A 1 591 ? -30.721 -3.030 32.509 1.00 93.19 591 ASN A C 1
ATOM 4808 O O . ASN A 1 591 ? -31.035 -2.078 33.219 1.00 93.19 591 ASN A O 1
ATOM 4812 N N . LEU A 1 592 ? -30.206 -2.860 31.290 1.00 92.56 592 LEU A N 1
ATOM 4813 C CA . LEU A 1 592 ? -29.960 -1.530 30.719 1.00 92.56 592 LEU A CA 1
ATOM 4814 C C . LEU A 1 592 ? -31.239 -0.719 30.436 1.00 92.56 592 LEU A C 1
ATOM 4816 O O . LEU A 1 592 ? -31.157 0.469 30.163 1.00 92.56 592 LEU A O 1
ATOM 4820 N N . ASN A 1 593 ? -32.434 -1.310 30.496 1.00 92.06 593 ASN A N 1
ATOM 4821 C CA . ASN A 1 593 ? -33.686 -0.550 30.388 1.00 92.06 593 ASN A CA 1
ATOM 4822 C C . ASN A 1 593 ? -34.231 -0.085 31.755 1.00 92.06 593 ASN A C 1
ATOM 4824 O O . ASN A 1 593 ? -35.286 0.543 31.798 1.00 92.06 593 ASN A O 1
ATOM 4828 N N . ASP A 1 594 ? -33.539 -0.391 32.857 1.00 92.56 594 ASP A N 1
ATOM 4829 C CA . ASP A 1 594 ? -33.884 0.022 34.221 1.00 92.56 594 ASP A CA 1
ATOM 4830 C C . ASP A 1 594 ? -32.746 0.869 34.809 1.00 92.56 594 ASP A C 1
ATOM 4832 O O . ASP A 1 594 ? -31.725 0.344 35.257 1.00 92.56 594 ASP A O 1
ATOM 4836 N N . VAL A 1 595 ? -32.921 2.194 34.817 1.00 90.12 595 VAL A N 1
ATOM 4837 C CA . VAL A 1 595 ? -31.889 3.135 35.280 1.00 90.12 595 VAL A CA 1
ATOM 4838 C C . VAL A 1 595 ? -31.452 2.872 36.723 1.00 90.12 595 VAL A C 1
ATOM 4840 O O . VAL A 1 595 ? -30.281 3.065 37.038 1.00 90.12 595 VAL A O 1
ATOM 4843 N N . GLU A 1 596 ? -32.332 2.382 37.603 1.00 92.44 596 GLU A N 1
ATOM 4844 C CA . GLU A 1 596 ? -31.958 2.081 38.991 1.00 92.44 596 GLU A CA 1
ATOM 4845 C C . GLU A 1 596 ? -31.071 0.836 39.066 1.00 92.44 596 GLU A C 1
ATOM 4847 O O . GLU A 1 596 ? -30.097 0.806 39.823 1.00 92.44 596 GLU A O 1
ATOM 4852 N N . ASN A 1 597 ? -31.350 -0.172 38.234 1.00 94.56 597 ASN A N 1
ATOM 4853 C CA . ASN A 1 597 ? -30.472 -1.329 38.085 1.00 94.56 597 ASN A CA 1
ATOM 4854 C C . ASN A 1 597 ? -29.098 -0.913 37.535 1.00 94.56 597 ASN A C 1
ATOM 4856 O O . ASN A 1 597 ? -28.067 -1.372 38.034 1.00 94.56 597 ASN A O 1
ATOM 4860 N N . VAL A 1 598 ? -29.067 0.008 36.569 1.00 92.94 598 VAL A N 1
ATOM 4861 C CA . VAL A 1 598 ? -27.816 0.551 36.024 1.00 92.94 598 VAL A CA 1
ATOM 4862 C C . VAL A 1 598 ? -27.052 1.350 37.074 1.00 92.94 598 VAL A C 1
ATOM 4864 O O . VAL A 1 598 ? -25.854 1.131 37.222 1.00 92.94 598 VAL A O 1
ATOM 4867 N N . ARG A 1 599 ? -27.714 2.212 37.859 1.00 94.12 599 ARG A N 1
ATOM 4868 C CA . ARG A 1 599 ? -27.095 2.948 38.978 1.00 94.12 599 ARG A CA 1
ATOM 4869 C C . ARG A 1 599 ? -26.484 2.006 40.007 1.00 94.12 599 ARG A C 1
ATOM 4871 O O . ARG A 1 599 ? -25.344 2.205 40.418 1.00 94.12 599 ARG A O 1
ATOM 4878 N N . ALA A 1 600 ? -27.205 0.946 40.377 1.00 94.25 600 ALA A N 1
ATOM 4879 C CA . ALA A 1 600 ? -26.712 -0.064 41.311 1.00 94.25 600 ALA A CA 1
ATOM 4880 C C . ALA A 1 600 ? -25.463 -0.803 40.793 1.00 94.25 600 ALA A C 1
ATOM 4882 O O . ALA A 1 600 ? -24.654 -1.275 41.590 1.00 94.25 600 ALA A O 1
ATOM 4883 N N . ASN A 1 601 ? -25.284 -0.873 39.470 1.00 95.19 601 ASN A N 1
ATOM 4884 C CA . ASN A 1 601 ? -24.155 -1.529 38.811 1.00 95.19 601 ASN A CA 1
ATOM 4885 C C . ASN A 1 601 ? -23.171 -0.546 38.148 1.00 95.19 601 ASN A C 1
ATOM 4887 O O . ASN A 1 601 ? -22.264 -0.986 37.440 1.00 95.19 601 ASN A O 1
ATOM 4891 N N . ALA A 1 602 ? -23.304 0.766 38.372 1.00 91.62 602 ALA A N 1
ATOM 4892 C CA . ALA A 1 602 ? -22.581 1.789 37.613 1.00 91.62 602 ALA A CA 1
ATOM 4893 C C . ALA A 1 602 ? -21.061 1.676 37.775 1.00 91.62 602 ALA A C 1
ATOM 4895 O O . ALA A 1 602 ? -20.327 1.816 36.803 1.00 91.62 602 ALA A O 1
ATOM 4896 N N . GLU A 1 603 ? -20.587 1.343 38.976 1.00 92.06 603 GLU A N 1
ATOM 4897 C CA . GLU A 1 603 ? -19.163 1.119 39.243 1.00 92.06 603 GLU A CA 1
ATOM 4898 C C . GLU A 1 603 ? -18.615 -0.129 38.543 1.00 92.06 603 GLU A C 1
ATOM 4900 O O . GLU A 1 603 ? -17.525 -0.089 37.977 1.00 92.06 603 GLU A O 1
ATOM 4905 N N . LYS A 1 604 ? -19.399 -1.214 38.500 1.00 91.25 604 LYS A N 1
ATOM 4906 C CA . LYS A 1 604 ? -19.043 -2.442 37.772 1.00 91.25 604 LYS A CA 1
ATOM 4907 C C . LYS A 1 604 ? -18.985 -2.182 36.265 1.00 91.25 604 LYS A C 1
ATOM 4909 O O . LYS A 1 604 ? -18.039 -2.604 35.603 1.00 91.25 604 LYS A O 1
ATOM 4914 N N . LEU A 1 605 ? -19.967 -1.454 35.729 1.00 92.06 605 LEU A N 1
ATOM 4915 C CA . LEU A 1 605 ? -19.973 -1.018 34.332 1.00 92.06 605 LEU A CA 1
ATOM 4916 C C . LEU A 1 605 ? -18.782 -0.103 34.048 1.00 92.06 605 LEU A C 1
ATOM 4918 O O . LEU A 1 605 ? -18.068 -0.335 33.080 1.00 92.06 605 LEU A O 1
ATOM 4922 N N . ARG A 1 606 ? -18.500 0.872 34.918 1.00 91.00 606 ARG A N 1
ATOM 4923 C CA . ARG A 1 606 ? -17.341 1.764 34.802 1.00 91.00 606 ARG A CA 1
ATOM 4924 C C . ARG A 1 606 ? -16.035 0.979 34.782 1.00 91.00 606 ARG A C 1
ATOM 4926 O O . ARG A 1 606 ? -15.179 1.259 33.952 1.00 91.00 606 ARG A O 1
ATOM 4933 N N . GLU A 1 607 ? -15.867 0.005 35.670 1.00 87.69 607 GLU A N 1
ATOM 4934 C CA . GLU A 1 607 ? -14.682 -0.855 35.711 1.00 87.69 607 GLU A CA 1
ATOM 4935 C C . GLU A 1 607 ? -14.549 -1.689 34.429 1.00 87.69 607 GLU A C 1
ATOM 4937 O O . GLU A 1 607 ? -13.465 -1.734 33.850 1.00 87.69 607 GLU A O 1
ATOM 4942 N N . GLY A 1 608 ? -15.643 -2.286 33.945 1.00 85.75 608 GLY A N 1
ATOM 4943 C CA . GLY A 1 608 ? -15.651 -3.064 32.704 1.00 85.75 608 GLY A CA 1
ATOM 4944 C C . GLY A 1 608 ? -15.370 -2.221 31.456 1.00 85.75 608 GLY A C 1
ATOM 4945 O O . GLY A 1 608 ? -14.523 -2.591 30.644 1.00 85.75 608 GLY A O 1
ATOM 4946 N N . LEU A 1 609 ? -16.003 -1.050 31.340 1.00 88.12 609 LEU A N 1
ATOM 4947 C CA . LEU A 1 609 ? -15.761 -0.071 30.276 1.00 88.12 609 LEU A CA 1
ATOM 4948 C C . LEU A 1 609 ? -14.307 0.430 30.316 1.00 88.12 609 LEU A C 1
ATOM 4950 O O . LEU A 1 609 ? -13.618 0.432 29.297 1.00 88.12 609 LEU A O 1
ATOM 4954 N N . ASN A 1 610 ? -13.789 0.772 31.502 1.00 79.12 610 ASN A N 1
ATOM 4955 C CA . ASN A 1 610 ? -12.400 1.210 31.677 1.00 79.12 610 ASN A CA 1
ATOM 4956 C C . ASN A 1 610 ? -11.373 0.100 31.434 1.00 79.12 610 ASN A C 1
ATOM 4958 O O . ASN A 1 610 ? -10.223 0.411 31.140 1.00 79.12 610 ASN A O 1
ATOM 4962 N N . ARG A 1 611 ? -11.746 -1.176 31.564 1.00 77.06 611 ARG A N 1
ATOM 4963 C CA . ARG A 1 611 ? -10.889 -2.320 31.217 1.00 77.06 611 ARG A CA 1
ATOM 4964 C C . ARG A 1 611 ? -11.056 -2.783 29.772 1.00 77.06 611 ARG A C 1
ATOM 4966 O O . ARG A 1 611 ? -10.290 -3.638 29.342 1.00 77.06 611 ARG A O 1
ATOM 4973 N N . GLY A 1 612 ? -12.007 -2.214 29.027 1.00 73.31 612 GLY A N 1
ATOM 4974 C CA . GLY A 1 612 ? -12.332 -2.638 27.665 1.00 73.31 612 GLY A CA 1
ATOM 4975 C C . GLY A 1 612 ? -12.985 -4.021 27.596 1.00 73.31 612 GLY A C 1
ATOM 4976 O O . GLY A 1 612 ? -13.028 -4.615 26.528 1.00 73.31 612 GLY A O 1
ATOM 4977 N N . SER A 1 613 ? -13.474 -4.555 28.722 1.00 79.62 613 SER A N 1
ATOM 4978 C CA . SER A 1 613 ? -14.168 -5.849 28.763 1.00 79.62 613 SER A CA 1
ATOM 4979 C C . SER A 1 613 ? -15.665 -5.726 28.482 1.00 79.62 613 SER A C 1
ATOM 4981 O O . SER A 1 613 ? -16.346 -6.743 28.384 1.00 79.62 613 SER A O 1
ATOM 4983 N N . LEU A 1 614 ? -16.180 -4.495 28.415 1.00 81.56 614 LEU A N 1
ATOM 4984 C CA . LEU A 1 614 ? -17.557 -4.185 28.067 1.00 81.56 614 LEU A CA 1
ATOM 4985 C C . LEU A 1 614 ? -17.620 -3.056 27.023 1.00 81.56 614 LEU A C 1
ATOM 4987 O O . LEU A 1 614 ? -16.823 -2.114 27.104 1.00 81.56 614 LEU A O 1
ATOM 4991 N N . PRO A 1 615 ? -18.626 -3.090 26.131 1.00 82.62 615 PRO A N 1
ATOM 4992 C CA . PRO A 1 615 ? -19.448 -4.261 25.801 1.00 82.62 615 PRO A CA 1
ATOM 4993 C C . PRO A 1 615 ? -18.643 -5.469 25.281 1.00 82.62 615 PRO A C 1
ATOM 4995 O O . PRO A 1 615 ? -17.508 -5.334 24.839 1.00 82.62 615 PRO A O 1
ATOM 4998 N N . TYR A 1 616 ? -19.212 -6.674 25.348 1.00 81.19 616 TYR A N 1
ATOM 4999 C CA . TYR A 1 616 ? -18.467 -7.920 25.092 1.00 81.19 616 TYR A CA 1
ATOM 5000 C C . TYR A 1 616 ? -17.878 -8.048 23.678 1.00 81.19 616 TYR A C 1
ATOM 5002 O O . TYR A 1 616 ? -16.888 -8.750 23.479 1.00 81.19 616 TYR A O 1
ATOM 5010 N N . ASP A 1 617 ? -18.477 -7.379 22.697 1.00 71.06 617 ASP A N 1
ATOM 5011 C CA . ASP A 1 617 ? -18.061 -7.360 21.293 1.00 71.06 617 ASP A CA 1
ATOM 5012 C C . ASP A 1 617 ? -17.465 -5.998 20.860 1.00 71.06 617 ASP A C 1
ATOM 5014 O O . ASP A 1 617 ? -17.293 -5.705 19.668 1.00 71.06 617 ASP A O 1
ATOM 5018 N N . ALA A 1 618 ? -17.192 -5.096 21.810 1.00 70.50 618 ALA A N 1
ATOM 5019 C CA . ALA A 1 618 ? -16.766 -3.737 21.506 1.00 70.50 618 ALA A CA 1
ATOM 5020 C C . ALA A 1 618 ? -16.075 -3.034 22.679 1.00 70.50 618 ALA A C 1
ATOM 5022 O O . ALA A 1 618 ? -16.650 -2.905 23.745 1.00 70.50 618 ALA A O 1
ATOM 5023 N N . CYS A 1 619 ? -14.935 -2.387 22.434 1.00 75.00 619 CYS A N 1
ATOM 5024 C CA . CYS A 1 619 ? -14.470 -1.334 23.340 1.00 75.00 619 CYS A CA 1
ATOM 5025 C C . CYS A 1 619 ? -15.196 -0.020 23.021 1.00 75.00 619 CYS A C 1
ATOM 5027 O O . CYS A 1 619 ? -15.288 0.371 21.849 1.00 75.00 619 CYS A O 1
ATOM 5029 N N . TRP A 1 620 ? -15.691 0.662 24.053 1.00 78.44 620 TRP A N 1
ATOM 5030 C CA . TRP A 1 620 ? -16.116 2.058 23.944 1.00 78.44 620 TRP A CA 1
ATOM 5031 C C . TRP A 1 620 ? -14.918 2.975 23.694 1.00 78.44 620 TRP A C 1
ATOM 5033 O O . TRP A 1 620 ? -13.808 2.700 24.147 1.00 78.44 620 TRP A O 1
ATOM 5043 N N . SER A 1 621 ? -15.149 4.073 22.974 1.00 69.62 621 SER A N 1
ATOM 5044 C CA . SER A 1 621 ? -14.137 5.113 22.800 1.00 69.62 621 SER A CA 1
ATOM 5045 C C . SER A 1 621 ? -13.911 5.883 24.102 1.00 69.62 621 SER A C 1
ATOM 5047 O O . SER A 1 621 ? -14.801 5.959 24.951 1.00 69.62 621 SER A O 1
ATOM 5049 N N . ASP A 1 622 ? -12.751 6.535 24.227 1.00 68.31 622 ASP A N 1
ATOM 5050 C CA . ASP A 1 622 ? -12.471 7.441 25.351 1.00 68.31 622 ASP A CA 1
ATOM 5051 C C . ASP A 1 622 ? -13.588 8.472 25.572 1.00 68.31 622 ASP A C 1
ATOM 5053 O O . ASP A 1 622 ? -13.908 8.766 26.714 1.00 68.31 622 ASP A O 1
ATOM 5057 N N . ASP A 1 623 ? -14.215 8.985 24.506 1.00 70.19 623 ASP A N 1
ATOM 5058 C CA . ASP A 1 623 ? -15.265 10.007 24.621 1.00 70.19 623 ASP A CA 1
ATOM 5059 C C . ASP A 1 623 ? -16.560 9.424 25.203 1.00 70.19 623 ASP A C 1
ATOM 5061 O O . ASP A 1 623 ? -17.237 10.074 25.996 1.00 70.19 623 ASP A O 1
ATOM 5065 N N . GLN A 1 624 ? -16.900 8.183 24.840 1.00 82.62 624 GLN A N 1
ATOM 5066 C CA . GLN A 1 624 ? -18.050 7.472 25.406 1.00 82.62 624 GLN A CA 1
ATOM 5067 C C . GLN A 1 624 ? -17.805 7.127 26.879 1.00 82.62 624 GLN A C 1
ATOM 5069 O O . GLN A 1 624 ? -18.699 7.277 27.711 1.00 82.62 624 GLN A O 1
ATOM 5074 N N . ILE A 1 625 ? -16.583 6.702 27.213 1.00 84.31 625 ILE A N 1
ATOM 5075 C CA . ILE A 1 625 ? -16.174 6.413 28.591 1.00 84.31 625 ILE A CA 1
ATOM 5076 C C . ILE A 1 625 ? -16.154 7.700 29.424 1.00 84.31 625 ILE A C 1
ATOM 5078 O O . ILE A 1 625 ? -16.642 7.707 30.549 1.00 84.31 625 ILE A O 1
ATOM 5082 N N . GLU A 1 626 ? -15.637 8.804 28.884 1.00 83.00 626 GLU A N 1
ATOM 5083 C CA . GLU A 1 626 ? -15.634 10.110 29.546 1.00 83.00 626 GLU A CA 1
ATOM 5084 C C . GLU A 1 626 ? -17.060 10.617 29.773 1.00 83.00 626 GLU A C 1
ATOM 5086 O O . GLU A 1 626 ? -17.372 11.093 30.863 1.00 83.00 626 GLU A O 1
ATOM 5091 N N . LEU A 1 627 ? -17.957 10.444 28.798 1.00 84.44 627 LEU A N 1
ATOM 5092 C CA . LEU A 1 627 ? -19.374 10.764 28.953 1.00 84.44 627 LEU A CA 1
ATOM 5093 C C . LEU A 1 627 ? -20.034 9.920 30.058 1.00 84.44 627 LEU A C 1
ATOM 5095 O O . LEU A 1 627 ? -20.763 10.464 30.886 1.00 84.44 627 LEU A O 1
ATOM 5099 N N . PHE A 1 628 ? -19.729 8.622 30.130 1.00 90.31 628 PHE A N 1
ATOM 5100 C CA . PHE A 1 628 ? -20.207 7.738 31.199 1.00 90.31 628 PHE A CA 1
ATOM 5101 C C . PHE A 1 628 ? -19.645 8.107 32.575 1.00 90.31 628 PHE A C 1
ATOM 5103 O O . PHE A 1 628 ? -20.377 8.130 33.563 1.00 90.31 628 PHE A O 1
ATOM 5110 N N . ASN A 1 629 ? -18.358 8.448 32.648 1.00 88.25 629 ASN A N 1
ATOM 5111 C CA . ASN A 1 629 ? -17.722 8.903 33.882 1.00 88.25 629 ASN A CA 1
ATOM 5112 C C . ASN A 1 629 ? -18.344 10.217 34.357 1.00 88.25 629 ASN A C 1
ATOM 5114 O O . ASN A 1 629 ? -18.692 10.330 35.528 1.00 88.25 629 ASN A O 1
ATOM 5118 N N . ARG A 1 630 ? -18.585 11.165 33.444 1.00 86.88 630 ARG A N 1
ATOM 5119 C CA . ARG A 1 630 ? -19.306 12.406 33.746 1.00 86.88 630 ARG A CA 1
ATOM 5120 C C . ARG A 1 630 ? -20.723 12.140 34.239 1.00 86.88 630 ARG A C 1
ATOM 5122 O O . ARG A 1 630 ? -21.160 12.810 35.166 1.00 86.88 630 ARG A O 1
ATOM 5129 N N . TRP A 1 631 ? -21.434 11.174 33.656 1.00 90.81 631 TRP A N 1
ATOM 5130 C CA . TRP A 1 631 ? -22.756 10.771 34.139 1.00 90.81 631 TRP A CA 1
ATOM 5131 C C . TRP A 1 631 ? -22.696 10.296 35.597 1.00 90.81 631 TRP A C 1
ATOM 5133 O O . TRP A 1 631 ? -23.461 10.792 36.426 1.00 90.81 631 TRP A O 1
ATOM 5143 N N . ILE A 1 632 ? -21.727 9.436 35.929 1.00 90.19 632 ILE A N 1
ATOM 5144 C CA . ILE A 1 632 ? -21.478 8.970 37.303 1.00 90.19 632 ILE A CA 1
ATOM 5145 C C . ILE A 1 632 ? -21.134 10.133 38.241 1.00 90.19 632 ILE A C 1
ATOM 5147 O O . ILE A 1 632 ? -21.705 10.238 39.324 1.00 90.19 632 ILE A O 1
ATOM 5151 N N . GLU A 1 633 ? -20.243 11.029 37.818 1.00 86.69 633 GLU A N 1
ATOM 5152 C CA . GLU A 1 633 ? -19.827 12.211 38.586 1.00 86.69 633 GLU A CA 1
ATOM 5153 C C . GLU A 1 633 ? -20.952 13.247 38.750 1.00 86.69 633 GLU A C 1
ATOM 5155 O O . GLU A 1 633 ? -20.907 14.067 39.664 1.00 86.69 633 GLU A O 1
ATOM 5160 N N . SER A 1 634 ? -21.973 13.204 37.889 1.00 83.75 634 SER A N 1
ATOM 5161 C CA . SER A 1 634 ? -23.130 14.110 37.892 1.00 83.75 634 SER A CA 1
ATOM 5162 C C . SER A 1 634 ? -24.354 13.574 38.651 1.00 83.75 634 SER A C 1
ATOM 5164 O O . SER A 1 634 ? -25.486 13.961 38.349 1.00 83.75 634 SER A O 1
ATOM 5166 N N . ASP A 1 635 ? -24.134 12.695 39.632 1.00 85.50 635 ASP A N 1
ATOM 5167 C CA . ASP A 1 635 ? -25.161 12.010 40.436 1.00 85.50 635 ASP A CA 1
ATOM 5168 C C . ASP A 1 635 ? -26.078 11.061 39.633 1.00 85.50 635 ASP A C 1
ATOM 5170 O O . ASP A 1 635 ? -27.194 10.762 40.059 1.00 85.50 635 ASP A O 1
ATOM 5174 N N . MET A 1 636 ? -25.620 10.562 38.476 1.00 89.19 636 MET A N 1
ATOM 5175 C CA . MET A 1 636 ? -26.318 9.550 37.666 1.00 89.19 636 MET A CA 1
ATOM 5176 C C . MET A 1 636 ? -27.772 9.919 37.319 1.00 89.19 636 MET A C 1
ATOM 5178 O O . MET A 1 636 ? -28.698 9.110 37.464 1.00 89.19 636 MET A O 1
ATOM 5182 N N . LYS A 1 637 ? -27.988 11.160 36.867 1.00 85.81 637 LYS A N 1
ATOM 5183 C CA . LYS A 1 637 ? -29.318 11.667 36.495 1.00 85.81 637 LYS A CA 1
ATOM 5184 C C . LYS A 1 637 ? -29.953 10.834 35.382 1.00 85.81 637 LYS A C 1
ATOM 5186 O O . LYS A 1 637 ? -29.263 10.321 34.507 1.00 85.81 637 LYS A O 1
ATOM 5191 N N . ASP A 1 638 ? -31.269 10.674 35.455 1.00 82.50 638 ASP A N 1
ATOM 5192 C CA . ASP A 1 638 ? -32.052 9.931 34.458 1.00 82.50 638 ASP A CA 1
ATOM 5193 C C . ASP A 1 638 ? -32.162 10.669 33.115 1.00 82.50 638 ASP A C 1
ATOM 5195 O O . ASP A 1 638 ? -32.290 11.916 33.140 1.00 82.50 638 ASP A O 1
#